Protein AF-0000000085040230 (afdb_homodimer)

Nearest PDB structures (foldseek):
  3ufc-assembly1_X  TM=8.334E-01  e=5.332E-17  Pyrococcus furiosus DSM 3638
  3qjp-assembly1_A  TM=8.209E-01  e=1.044E-16  Pyrococcus horikoshii
  3i4h-assembly1_X  TM=8.273E-01  e=5.637E-14  Pyrococcus furiosus
  3pkm-assembly2_X  TM=7.788E-01  e=2.340E-12  Pyrococcus furiosus
  3pkm-assembly1_A  TM=8.166E-01  e=2.384E-11  Pyrococcus furiosus

Radius of gyration: 30.87 Å; Cα contacts (8 Å, |Δi|>4): 1139; chains: 2; bounding box: 107×124×73 Å

InterPro domains:
  IPR010156 CRISPR-associated endoribonuclease Cas6 [PTHR36984] (1-250)
  IPR010156 CRISPR-associated endoribonuclease Cas6 [TIGR01877] (43-247)
  IPR045747 CRISPR-associated protein Cas6, N-terminal domain superfamily [G3DSA:3.30.70.1890] (1-111)
  IPR049435 CRISPR associated protein Cas6, C-terminal domain [PF01881] (115-249)

Structure (mmCIF, N/CA/C/O backbone):
data_AF-0000000085040230-model_v1
#
loop_
_entity.id
_entity.type
_entity.pdbx_description
1 polymer 'CRISPR associated protein Cas6 C-terminal domain-containing protein'
#
loop_
_atom_site.group_PDB
_atom_site.id
_atom_site.type_symbol
_atom_site.label_atom_id
_atom_site.label_alt_id
_atom_site.label_comp_id
_atom_site.label_asym_id
_atom_site.label_entity_id
_atom_site.label_seq_id
_atom_site.pdbx_PDB_ins_code
_atom_site.Cartn_x
_atom_site.Cartn_y
_atom_site.Cartn_z
_atom_site.occupancy
_atom_site.B_iso_or_equiv
_atom_site.auth_seq_id
_atom_site.auth_comp_id
_atom_site.auth_asym_id
_atom_site.auth_atom_id
_atom_site.pdbx_PDB_model_num
ATOM 1 N N . MET A 1 1 ? -3.682 -26.188 2.061 1 90.62 1 MET A N 1
ATOM 2 C CA . MET A 1 1 ? -5.07 -26.344 1.63 1 90.62 1 MET A CA 1
ATOM 3 C C . MET A 1 1 ? -5.43 -25.297 0.581 1 90.62 1 MET A C 1
ATOM 5 O O . MET A 1 1 ? -4.984 -24.156 0.663 1 90.62 1 MET A O 1
ATOM 9 N N . ARG A 1 2 ? -6.207 -25.781 -0.42 1 94.69 2 ARG A N 1
ATOM 10 C CA . ARG A 1 2 ? -6.672 -24.906 -1.496 1 94.69 2 ARG A CA 1
ATOM 11 C C . ARG A 1 2 ? -8.195 -24.797 -1.493 1 94.69 2 ARG A C 1
ATOM 13 O O . ARG A 1 2 ? -8.891 -25.812 -1.498 1 94.69 2 ARG A O 1
ATOM 20 N N . ILE A 1 3 ? -8.641 -23.562 -1.472 1 96.25 3 ILE A N 1
ATOM 21 C CA . ILE A 1 3 ? -10.07 -23.297 -1.376 1 96.25 3 ILE A CA 1
ATOM 22 C C . ILE A 1 3 ? -10.523 -22.438 -2.549 1 96.25 3 ILE A C 1
ATOM 24 O O . ILE A 1 3 ? -9.875 -21.438 -2.875 1 96.25 3 ILE A O 1
ATOM 28 N N . ARG A 1 4 ? -11.57 -22.859 -3.17 1 96.31 4 ARG A N 1
ATOM 29 C CA . ARG A 1 4 ? -12.25 -22.047 -4.176 1 96.31 4 ARG A CA 1
ATOM 30 C C . ARG A 1 4 ? -13.336 -21.188 -3.541 1 96.31 4 ARG A C 1
ATOM 32 O O . ARG A 1 4 ? -14.273 -21.719 -2.934 1 96.31 4 ARG A O 1
ATOM 39 N N . LEU A 1 5 ? -13.156 -19.938 -3.688 1 97.06 5 LEU A N 1
ATOM 40 C CA . LEU A 1 5 ? -14.172 -18.984 -3.258 1 97.06 5 LEU A CA 1
ATOM 41 C C . LEU A 1 5 ? -15.07 -18.594 -4.422 1 97.06 5 LEU A C 1
ATOM 43 O O . LEU A 1 5 ? -14.609 -18 -5.398 1 97.06 5 LEU A O 1
ATOM 47 N N . ILE A 1 6 ? -16.281 -18.875 -4.285 1 96.38 6 ILE A N 1
ATOM 48 C CA . ILE A 1 6 ? -17.234 -18.594 -5.352 1 96.38 6 ILE A CA 1
ATOM 49 C C . ILE A 1 6 ? -18.047 -17.359 -4.984 1 96.38 6 ILE A C 1
ATOM 51 O O . ILE A 1 6 ? -18.641 -17.297 -3.898 1 96.38 6 ILE A O 1
ATOM 55 N N . PHE A 1 7 ? -18.094 -16.375 -5.875 1 97.88 7 PHE A N 1
ATOM 56 C CA . PHE A 1 7 ? -18.844 -15.141 -5.695 1 97.88 7 PHE A CA 1
ATOM 57 C C . PHE A 1 7 ? -19.922 -15 -6.766 1 97.88 7 PHE A C 1
ATOM 59 O O . PHE A 1 7 ? -19.719 -15.406 -7.914 1 97.88 7 PHE A O 1
ATOM 66 N N . SER A 1 8 ? -21 -14.445 -6.395 1 98.06 8 SER A N 1
ATOM 67 C CA . SER A 1 8 ? -21.969 -14 -7.391 1 98.06 8 SER A CA 1
ATOM 68 C C . SER A 1 8 ? -21.641 -12.594 -7.887 1 98.06 8 SER A C 1
ATOM 70 O O . SER A 1 8 ? -21.266 -11.727 -7.098 1 98.06 8 SER A O 1
ATOM 72 N N . LEU A 1 9 ? -21.688 -12.398 -9.156 1 98 9 LEU A N 1
ATOM 73 C CA . LEU A 1 9 ? -21.484 -11.094 -9.766 1 98 9 LEU A CA 1
ATOM 74 C C . LEU A 1 9 ? -22.812 -10.336 -9.891 1 98 9 LEU A C 1
ATOM 76 O O . LEU A 1 9 ? -23.734 -10.797 -10.57 1 98 9 LEU A O 1
ATOM 80 N N . LYS A 1 10 ? -22.891 -9.148 -9.352 1 97.62 10 LYS A N 1
ATOM 81 C CA . LYS A 1 10 ? -24.141 -8.414 -9.273 1 97.62 10 LYS A CA 1
ATOM 82 C C . LYS A 1 10 ? -24.266 -7.414 -10.422 1 97.62 10 LYS A C 1
ATOM 84 O O . LYS A 1 10 ? -25.359 -6.93 -10.719 1 97.62 10 LYS A O 1
ATOM 89 N N . ASN A 1 11 ? -23.203 -7.086 -11.055 1 97.19 11 ASN A N 1
ATOM 90 C CA . ASN A 1 11 ? -23.219 -6.148 -12.172 1 97.19 11 ASN A CA 1
ATOM 91 C C . ASN A 1 11 ? -22.5 -6.723 -13.391 1 97.19 11 ASN A C 1
ATOM 93 O O . ASN A 1 11 ? -21.484 -6.184 -13.836 1 97.19 11 ASN A O 1
ATOM 97 N N . LYS A 1 12 ? -23.234 -7.637 -13.984 1 96.19 12 LYS A N 1
ATOM 98 C CA . LYS A 1 12 ? -22.703 -8.328 -15.164 1 96.19 12 LYS A CA 1
ATOM 99 C C . LYS A 1 12 ? -22.266 -7.336 -16.234 1 96.19 12 LYS A C 1
ATOM 101 O O . LYS A 1 12 ? -22.969 -6.352 -16.5 1 96.19 12 LYS A O 1
ATOM 106 N N . GLY A 1 13 ? -21.109 -7.562 -16.75 1 95.56 13 GLY A N 1
ATOM 107 C CA . GLY A 1 13 ? -20.578 -6.676 -17.781 1 95.56 13 GLY A CA 1
ATOM 108 C C . GLY A 1 13 ? -19.516 -5.719 -17.25 1 95.56 13 GLY A C 1
ATOM 109 O O . GLY A 1 13 ? -18.797 -5.09 -18.031 1 95.56 13 GLY A O 1
ATOM 110 N N . ALA A 1 14 ? -19.406 -5.66 -15.922 1 97.31 14 ALA A N 1
ATOM 111 C CA . ALA A 1 14 ? -18.359 -4.844 -15.328 1 97.31 14 ALA A CA 1
ATOM 112 C C . ALA A 1 14 ? -16.984 -5.445 -15.602 1 97.31 14 ALA A C 1
ATOM 114 O O . ALA A 1 14 ? -16.875 -6.57 -16.094 1 97.31 14 ALA A O 1
ATOM 115 N N . TYR A 1 15 ? -15.93 -4.633 -15.367 1 97.19 15 TYR A N 1
ATOM 116 C CA . TYR A 1 15 ? -14.633 -5.113 -15.82 1 97.19 15 TYR A CA 1
ATOM 117 C C . TYR A 1 15 ? -13.57 -4.895 -14.75 1 97.19 15 TYR A C 1
ATOM 119 O O . TYR A 1 15 ? -13.766 -4.102 -13.82 1 97.19 15 TYR A O 1
ATOM 127 N N . LEU A 1 16 ? -12.523 -5.602 -14.789 1 97.19 16 LEU A N 1
ATOM 128 C CA . LEU A 1 16 ? -11.258 -5.398 -14.102 1 97.19 16 LEU A CA 1
ATOM 129 C C . LEU A 1 16 ? -10.133 -5.141 -15.094 1 97.19 16 LEU A C 1
ATOM 131 O O . LEU A 1 16 ? -10.18 -5.617 -16.234 1 97.19 16 LEU A O 1
ATOM 135 N N . PRO A 1 17 ? -9.141 -4.328 -14.633 1 95.75 17 PRO A N 1
ATOM 136 C CA . PRO A 1 17 ? -7.953 -4.242 -15.484 1 95.75 17 PRO A CA 1
ATOM 137 C C . PRO A 1 17 ? -7.324 -5.605 -15.758 1 95.75 17 PRO A C 1
ATOM 139 O O . PRO A 1 17 ? -7.512 -6.543 -14.977 1 95.75 17 PRO A O 1
ATOM 142 N N . PHE A 1 18 ? -6.621 -5.723 -16.891 1 92.75 18 PHE A N 1
ATOM 143 C CA . PHE A 1 18 ? -5.961 -6.973 -17.234 1 92.75 18 PHE A CA 1
ATOM 144 C C . PHE A 1 18 ? -5.082 -7.461 -16.094 1 92.75 18 PHE A C 1
ATOM 146 O O . PHE A 1 18 ? -5.113 -8.641 -15.734 1 92.75 18 PHE A O 1
ATOM 153 N N . HIS A 1 19 ? -4.344 -6.508 -15.57 1 93.44 19 HIS A N 1
ATOM 154 C CA . HIS A 1 19 ? -3.422 -6.805 -14.484 1 93.44 19 HIS A CA 1
ATOM 155 C C . HIS A 1 19 ? -4.02 -6.418 -13.133 1 93.44 19 HIS A C 1
ATOM 157 O O . HIS A 1 19 ? -3.541 -5.484 -12.484 1 93.44 19 HIS A O 1
ATOM 163 N N . HIS A 1 20 ? -4.965 -7.281 -12.695 1 96.25 20 HIS A N 1
ATOM 164 C CA . HIS A 1 20 ? -5.781 -6.871 -11.555 1 96.25 20 HIS A CA 1
ATOM 165 C C . HIS A 1 20 ? -5.293 -7.52 -10.266 1 96.25 20 HIS A C 1
ATOM 167 O O . HIS A 1 20 ? -6.012 -7.531 -9.266 1 96.25 20 HIS A O 1
ATOM 173 N N . GLN A 1 21 ? -4.105 -8.117 -10.242 1 97 21 GLN A N 1
ATOM 174 C CA . GLN A 1 21 ? -3.584 -8.805 -9.07 1 97 21 GLN A CA 1
ATOM 175 C C . GLN A 1 21 ? -3.572 -7.891 -7.852 1 97 21 GLN A C 1
ATOM 177 O O . GLN A 1 21 ? -3.902 -8.32 -6.746 1 97 21 GLN A O 1
ATOM 182 N N . TYR A 1 22 ? -3.213 -6.652 -8.062 1 97.62 22 TYR A N 1
ATOM 183 C CA . TYR A 1 22 ? -3.104 -5.738 -6.934 1 97.62 22 TYR A CA 1
ATOM 184 C C . TYR A 1 22 ? -4.473 -5.469 -6.316 1 97.62 22 TYR A C 1
ATOM 186 O O . TYR A 1 22 ? -4.582 -5.254 -5.105 1 97.62 22 TYR A O 1
ATOM 194 N N . ILE A 1 23 ? -5.516 -5.48 -7.117 1 97.62 23 ILE A N 1
ATOM 195 C CA . ILE A 1 23 ? -6.871 -5.27 -6.621 1 97.62 23 ILE A CA 1
ATOM 196 C C . ILE A 1 23 ? -7.27 -6.422 -5.699 1 97.62 23 ILE A C 1
ATOM 198 O O . ILE A 1 23 ? -7.809 -6.199 -4.613 1 97.62 23 ILE A O 1
ATOM 202 N N . LEU A 1 24 ? -6.922 -7.629 -6.113 1 98.25 24 LEU A N 1
ATOM 203 C CA . LEU A 1 24 ? -7.211 -8.812 -5.312 1 98.25 24 LEU A CA 1
ATOM 204 C C . LEU A 1 24 ? -6.391 -8.812 -4.027 1 98.25 24 LEU A C 1
ATOM 206 O O . LEU A 1 24 ? -6.906 -9.148 -2.957 1 98.25 24 LEU A O 1
ATOM 210 N N . ALA A 1 25 ? -5.172 -8.445 -4.145 1 98.31 25 ALA A N 1
ATOM 211 C CA . ALA A 1 25 ? -4.285 -8.398 -2.986 1 98.31 25 ALA A CA 1
ATOM 212 C C . ALA A 1 25 ? -4.801 -7.406 -1.944 1 98.31 25 ALA A C 1
ATOM 214 O O . ALA A 1 25 ? -4.801 -7.699 -0.746 1 98.31 25 ALA A O 1
ATOM 215 N N . GLN A 1 26 ? -5.234 -6.27 -2.398 1 97.56 26 GLN A N 1
ATOM 216 C CA . GLN A 1 26 ? -5.758 -5.25 -1.491 1 97.56 26 GLN A CA 1
ATOM 217 C C . GLN A 1 26 ? -7.059 -5.715 -0.836 1 97.56 26 GLN A C 1
ATOM 219 O O . GLN A 1 26 ? -7.293 -5.453 0.345 1 97.56 26 GLN A O 1
ATOM 224 N N . PHE A 1 27 ? -7.855 -6.391 -1.586 1 97.75 27 PHE A N 1
ATOM 225 C CA . PHE A 1 27 ? -9.117 -6.918 -1.075 1 97.75 27 PHE A CA 1
ATOM 226 C C . PHE A 1 27 ? -8.867 -7.918 0.049 1 97.75 27 PHE A C 1
ATOM 228 O O . PHE A 1 27 ? -9.398 -7.77 1.149 1 97.75 27 PHE A O 1
ATOM 235 N N . LEU A 1 28 ? -8.016 -8.883 -0.205 1 97.94 28 LEU A N 1
ATOM 236 C CA . LEU A 1 28 ? -7.742 -9.922 0.779 1 97.94 28 LEU A CA 1
ATOM 237 C C . LEU A 1 28 ? -7.027 -9.352 1.996 1 97.94 28 LEU A C 1
ATOM 239 O O . LEU A 1 28 ? -7.371 -9.672 3.135 1 97.94 28 LEU A O 1
ATOM 243 N N . LYS A 1 29 ? -6.07 -8.508 1.74 1 97.94 29 LYS A N 1
ATOM 244 C CA . LYS A 1 29 ? -5.363 -7.871 2.846 1 97.94 29 LYS A CA 1
ATOM 245 C C . LYS A 1 29 ? -6.305 -7.008 3.68 1 97.94 29 LYS A C 1
ATOM 247 O O . LYS A 1 29 ? -6.215 -6.996 4.91 1 97.94 29 LYS A O 1
ATOM 252 N N . GLY A 1 30 ? -7.184 -6.246 2.984 1 97 30 GLY A N 1
ATOM 253 C CA . GLY A 1 30 ? -8.18 -5.453 3.686 1 97 30 GLY A CA 1
ATOM 254 C C . GLY A 1 30 ? -9.031 -6.27 4.641 1 97 30 GLY A C 1
ATOM 255 O O . GLY A 1 30 ? -9.289 -5.848 5.77 1 97 30 GLY A O 1
ATOM 256 N N . LEU A 1 31 ? -9.398 -7.426 4.207 1 96.62 31 LEU A N 1
ATOM 257 C CA . LEU A 1 31 ? -10.219 -8.305 5.027 1 96.62 31 LEU A CA 1
ATOM 258 C C . LEU A 1 31 ? -9.422 -8.859 6.203 1 96.62 31 LEU A C 1
ATOM 260 O O . LEU A 1 31 ? -9.938 -8.961 7.316 1 96.62 31 LEU A O 1
ATOM 264 N N . ILE A 1 32 ? -8.18 -9.203 5.941 1 97.38 32 ILE A N 1
ATOM 265 C CA . ILE A 1 32 ? -7.309 -9.734 6.984 1 97.38 32 ILE A CA 1
ATOM 266 C C . ILE A 1 32 ? -7.148 -8.703 8.094 1 97.38 32 ILE A C 1
ATOM 268 O O . ILE A 1 32 ? -7.242 -9.039 9.281 1 97.38 32 ILE A O 1
ATOM 272 N N . VAL A 1 33 ? -6.961 -7.488 7.688 1 96 33 VAL A N 1
ATOM 273 C CA . VAL A 1 33 ? -6.742 -6.418 8.656 1 96 33 VAL A CA 1
ATOM 274 C C . VAL A 1 33 ? -8.047 -6.098 9.375 1 96 33 VAL A C 1
ATOM 276 O O . VAL A 1 33 ? -8.07 -5.891 10.586 1 96 33 VAL A O 1
ATOM 279 N N . LYS A 1 34 ? -9.117 -6.09 8.664 1 94.5 34 LYS A N 1
ATOM 280 C CA . LYS A 1 34 ? -10.43 -5.789 9.219 1 94.5 34 LYS A CA 1
ATOM 281 C C . LYS A 1 34 ? -10.797 -6.77 10.328 1 94.5 34 LYS A C 1
ATOM 283 O O . LYS A 1 34 ? -11.414 -6.387 11.328 1 94.5 34 LYS A O 1
ATOM 288 N N . GLY A 1 35 ? -10.453 -7.977 10.141 1 94.69 35 GLY A N 1
ATOM 289 C CA . GLY A 1 35 ? -10.773 -9.008 11.117 1 94.69 35 GLY A CA 1
ATOM 290 C C . GLY A 1 35 ? -10.102 -8.781 12.453 1 94.69 35 GLY A C 1
ATOM 291 O O . GLY A 1 35 ? -10.555 -9.289 13.477 1 94.69 35 GLY A O 1
ATOM 292 N N . GLY A 1 36 ? -8.852 -8.195 12.484 1 94.75 36 GLY A N 1
ATOM 293 C CA . GLY A 1 36 ? -8.266 -7.707 13.719 1 94.75 36 GLY A CA 1
ATOM 294 C C . GLY A 1 36 ? -7.289 -8.68 14.344 1 94.75 36 GLY A C 1
ATOM 295 O O . GLY A 1 36 ? -6.66 -8.375 15.359 1 94.75 36 GLY A O 1
ATOM 296 N N . GLN A 1 37 ? -7.191 -9.875 13.812 1 96.5 37 GLN A N 1
ATOM 297 C CA . GLN A 1 37 ? -6.203 -10.805 14.352 1 96.5 37 GLN A CA 1
ATOM 298 C C . GLN A 1 37 ? -4.793 -10.43 13.898 1 96.5 37 GLN A C 1
ATOM 300 O O . GLN A 1 37 ? -4.34 -10.883 12.844 1 96.5 37 GLN A O 1
ATOM 305 N N . GLU A 1 38 ? -4.039 -9.828 14.695 1 95.31 38 GLU A N 1
ATOM 306 C CA . GLU A 1 38 ? -2.766 -9.203 14.352 1 95.31 38 GLU A CA 1
ATOM 307 C C . GLU A 1 38 ? -1.738 -10.25 13.914 1 95.31 38 GLU A C 1
ATOM 309 O O . GLU A 1 38 ? -0.833 -9.945 13.133 1 95.31 38 GLU A O 1
ATOM 314 N N . GLU A 1 39 ? -1.887 -11.438 14.43 1 95.56 39 GLU A N 1
ATOM 315 C CA . GLU A 1 39 ? -0.939 -12.492 14.086 1 95.56 39 GLU A CA 1
ATOM 316 C C . GLU A 1 39 ? -0.946 -12.773 12.586 1 95.56 39 GLU A C 1
ATOM 318 O O . GLU A 1 39 ? 0.036 -13.281 12.039 1 95.56 39 GLU A O 1
ATOM 323 N N . PHE A 1 40 ? -2.037 -12.383 11.891 1 96.62 40 PHE A N 1
ATOM 324 C CA . PHE A 1 40 ? -2.166 -12.695 10.469 1 96.62 40 PHE A CA 1
ATOM 325 C C . PHE A 1 40 ? -1.871 -11.469 9.617 1 96.62 40 PHE A C 1
ATOM 327 O O . PHE A 1 40 ? -1.832 -11.562 8.391 1 96.62 40 PHE A O 1
ATOM 334 N N . PHE A 1 41 ? -1.604 -10.328 10.211 1 95 41 PHE A N 1
ATOM 335 C CA . PHE A 1 41 ? -1.401 -9.086 9.469 1 95 41 PHE A CA 1
ATOM 336 C C . PHE A 1 41 ? -0.211 -9.211 8.523 1 95 41 PHE A C 1
ATOM 338 O O . PHE A 1 41 ? -0.241 -8.695 7.402 1 95 41 PHE A O 1
ATOM 345 N N . ASN A 1 42 ? 0.785 -9.953 9.023 1 94.44 42 ASN A N 1
ATOM 346 C CA . ASN A 1 42 ? 2 -10.07 8.227 1 94.44 42 ASN A CA 1
ATOM 347 C C . ASN A 1 42 ? 2.25 -11.516 7.797 1 94.44 42 ASN A C 1
ATOM 349 O O . ASN A 1 42 ? 3.381 -11.883 7.477 1 94.44 42 ASN A O 1
ATOM 353 N N . TYR A 1 43 ? 1.165 -12.312 7.832 1 96.5 43 TYR A N 1
ATOM 354 C CA . TYR A 1 43 ? 1.273 -13.688 7.348 1 96.5 43 TYR A CA 1
ATOM 355 C C . TYR A 1 43 ? 1.476 -13.719 5.84 1 96.5 43 TYR A C 1
ATOM 357 O O . TYR A 1 43 ? 0.674 -13.156 5.086 1 96.5 43 TYR A O 1
ATOM 365 N N . ASN A 1 44 ? 2.545 -14.359 5.41 1 96.06 44 ASN A N 1
ATOM 366 C CA . ASN A 1 44 ? 2.855 -14.258 3.986 1 96.06 44 ASN A CA 1
ATOM 367 C C . ASN A 1 44 ? 2.973 -15.633 3.338 1 96.06 44 ASN A C 1
ATOM 369 O O . ASN A 1 44 ? 3.5 -15.766 2.232 1 96.06 44 ASN A O 1
ATOM 373 N N . TYR A 1 45 ? 2.52 -16.719 4.004 1 98 45 TYR A N 1
ATOM 374 C CA . TYR A 1 45 ? 2.566 -18.062 3.436 1 98 45 TYR A CA 1
ATOM 375 C C . TYR A 1 45 ? 1.197 -18.484 2.91 1 98 45 TYR A C 1
ATOM 377 O O . TYR A 1 45 ? 0.669 -19.531 3.295 1 98 45 TYR A O 1
ATOM 385 N N . PHE A 1 46 ? 0.683 -17.719 2.037 1 98.38 46 PHE A N 1
ATOM 386 C CA . PHE A 1 46 ? -0.541 -18.016 1.304 1 98.38 46 PHE A CA 1
ATOM 387 C C . PHE A 1 46 ? -0.471 -17.453 -0.115 1 98.38 46 PHE A C 1
ATOM 389 O O . PHE A 1 46 ? 0.453 -16.719 -0.451 1 98.38 46 PHE A O 1
ATOM 396 N N . ASN A 1 47 ? -1.322 -17.875 -0.922 1 98.56 47 ASN A N 1
ATOM 397 C CA . ASN A 1 47 ? -1.36 -17.484 -2.33 1 98.56 47 ASN A CA 1
ATOM 398 C C . ASN A 1 47 ? -2.785 -17.5 -2.875 1 98.56 47 ASN A C 1
ATOM 400 O O . ASN A 1 47 ? -3.682 -18.094 -2.271 1 98.56 47 ASN A O 1
ATOM 404 N N . PHE A 1 48 ? -2.969 -16.766 -3.973 1 98.62 48 PHE A N 1
ATOM 405 C CA . PHE A 1 48 ? -4.289 -16.766 -4.594 1 98.62 48 PHE A CA 1
ATOM 406 C C . PHE A 1 48 ? -4.18 -16.547 -6.098 1 98.62 48 PHE A C 1
ATOM 408 O O . PHE A 1 48 ? -3.176 -16.016 -6.582 1 98.62 48 PHE A O 1
ATOM 415 N N . SER A 1 49 ? -5.164 -16.938 -6.816 1 97.81 49 SER A N 1
ATOM 416 C CA . SER A 1 49 ? -5.211 -16.844 -8.273 1 97.81 49 SER A CA 1
ATOM 417 C C . SER A 1 49 ? -5.793 -15.516 -8.734 1 97.81 49 SER A C 1
ATOM 419 O O . SER A 1 49 ? -6.207 -14.695 -7.91 1 97.81 49 SER A O 1
ATOM 421 N N . GLY A 1 50 ? -5.703 -15.352 -10.047 1 96.94 50 GLY A N 1
ATOM 422 C CA . GLY A 1 50 ? -6.574 -14.328 -10.609 1 96.94 50 GLY A CA 1
ATOM 423 C C . GLY A 1 50 ? -8.047 -14.68 -10.5 1 96.94 50 GLY A C 1
ATOM 424 O O . GLY A 1 50 ? -8.398 -15.797 -10.133 1 96.94 50 GLY A O 1
ATOM 425 N N . LEU A 1 51 ? -8.852 -13.648 -10.773 1 97.62 51 LEU A N 1
ATOM 426 C CA . LEU A 1 51 ? -10.289 -13.883 -10.742 1 97.62 51 LEU A CA 1
ATOM 427 C C . LEU A 1 51 ? -10.75 -14.617 -11.992 1 97.62 51 LEU A C 1
ATOM 429 O O . LEU A 1 51 ? -10.531 -14.141 -13.109 1 97.62 51 LEU A O 1
ATOM 433 N N . LYS A 1 52 ? -11.375 -15.75 -11.727 1 96.06 52 LYS A N 1
ATOM 434 C CA . LYS A 1 52 ? -11.797 -16.578 -12.844 1 96.06 52 LYS A CA 1
ATOM 435 C C . LYS A 1 52 ? -13.281 -16.391 -13.141 1 96.06 52 LYS A C 1
ATOM 437 O O . LYS A 1 52 ? -14.086 -16.25 -12.227 1 96.06 52 LYS A O 1
ATOM 442 N N . GLY A 1 53 ? -13.648 -16.328 -14.375 1 95.44 53 GLY A N 1
ATOM 443 C CA . GLY A 1 53 ? -14.992 -16.219 -14.914 1 95.44 53 GLY A CA 1
ATOM 444 C C . GLY A 1 53 ? -15.016 -16.094 -16.422 1 95.44 53 GLY A C 1
ATOM 445 O O . GLY A 1 53 ? -13.961 -16.141 -17.078 1 95.44 53 GLY A O 1
ATOM 446 N N . GLN A 1 54 ? -16.172 -16.156 -16.938 1 96.25 54 GLN A N 1
ATOM 447 C CA . GLN A 1 54 ? -16.281 -15.883 -18.359 1 96.25 54 GLN A CA 1
ATOM 448 C C . GLN A 1 54 ? -16.016 -14.414 -18.672 1 96.25 54 GLN A C 1
ATOM 450 O O . GLN A 1 54 ? -16.75 -13.539 -18.188 1 96.25 54 GLN A O 1
ATOM 455 N N . THR A 1 55 ? -14.969 -14.156 -19.406 1 96.5 55 THR A N 1
ATOM 456 C CA . THR A 1 55 ? -14.57 -12.766 -19.609 1 96.5 55 THR A CA 1
ATOM 457 C C . THR A 1 55 ? -14.477 -12.438 -21.094 1 96.5 55 THR A C 1
ATOM 459 O O . THR A 1 55 ? -14.352 -13.344 -21.938 1 96.5 55 THR A O 1
ATOM 462 N N . LYS A 1 56 ? -14.68 -11.258 -21.484 1 96.69 56 LYS A N 1
ATOM 463 C CA . LYS A 1 56 ? -14.406 -10.688 -22.797 1 96.69 56 LYS A CA 1
ATOM 464 C C . LYS A 1 56 ? -13.406 -9.539 -22.703 1 96.69 56 LYS A C 1
ATOM 466 O O . LYS A 1 56 ? -13.477 -8.719 -21.781 1 96.69 56 LYS A O 1
ATOM 471 N N . VAL A 1 57 ? -12.492 -9.5 -23.672 1 93.44 57 VAL A N 1
ATOM 472 C CA . VAL A 1 57 ? -11.422 -8.508 -23.656 1 93.44 57 VAL A CA 1
ATOM 473 C C . VAL A 1 57 ? -11.922 -7.195 -24.266 1 93.44 57 VAL A C 1
ATOM 475 O O . VAL A 1 57 ? -12.664 -7.207 -25.25 1 93.44 57 VAL A O 1
ATOM 478 N N . SER A 1 58 ? -11.562 -6.105 -23.672 1 94.12 58 SER A N 1
ATOM 479 C CA . SER A 1 58 ? -11.773 -4.766 -24.203 1 94.12 58 SER A CA 1
ATOM 480 C C . SER A 1 58 ? -10.562 -3.875 -23.953 1 94.12 58 SER A C 1
ATOM 482 O O . SER A 1 58 ? -9.562 -4.324 -23.375 1 94.12 58 SER A O 1
ATOM 484 N N . ARG A 1 59 ? -10.586 -2.605 -24.328 1 92.88 59 ARG A N 1
ATOM 485 C CA . ARG A 1 59 ? -9.516 -1.647 -24.094 1 92.88 59 ARG A CA 1
ATOM 486 C C . ARG A 1 59 ? -9.352 -1.368 -22.609 1 92.88 59 ARG A C 1
ATOM 488 O O . ARG A 1 59 ? -8.242 -1.104 -22.125 1 92.88 59 ARG A O 1
ATOM 495 N N . SER A 1 60 ? -10.414 -1.544 -21.922 1 91.62 60 SER A N 1
ATOM 496 C CA . SER A 1 60 ? -10.406 -1.207 -20.5 1 91.62 60 SER A CA 1
ATOM 497 C C . SER A 1 60 ? -9.906 -2.375 -19.656 1 91.62 60 SER A C 1
ATOM 499 O O . SER A 1 60 ? -9.492 -2.188 -18.516 1 91.62 60 SER A O 1
ATOM 501 N N . GLY A 1 61 ? -10.109 -3.516 -20.188 1 95.44 61 GLY A N 1
ATOM 502 C CA . GLY A 1 61 ? -9.688 -4.688 -19.438 1 95.44 61 GLY A CA 1
ATOM 503 C C . GLY A 1 61 ? -10.57 -5.895 -19.672 1 95.44 61 GLY A C 1
ATOM 504 O O . GLY A 1 61 ? -11.031 -6.125 -20.781 1 95.44 61 GLY A O 1
ATOM 505 N N . LEU A 1 62 ? -10.75 -6.746 -18.688 1 96.44 62 LEU A N 1
ATOM 506 C CA . LEU A 1 62 ? -11.539 -7.973 -18.766 1 96.44 62 LEU A CA 1
ATOM 507 C C . LEU A 1 62 ? -12.961 -7.738 -18.266 1 96.44 62 LEU A C 1
ATOM 509 O O . LEU A 1 62 ? -13.172 -7.477 -17.078 1 96.44 62 LEU A O 1
ATOM 513 N N . HIS A 1 63 ? -13.898 -7.859 -19.156 1 97.88 63 HIS A N 1
ATOM 514 C CA . HIS A 1 63 ? -15.305 -7.777 -18.781 1 97.88 63 HIS A CA 1
ATOM 515 C C . HIS A 1 63 ? -15.844 -9.141 -18.375 1 97.88 63 HIS A C 1
ATOM 517 O O . HIS A 1 63 ? -15.672 -10.125 -19.094 1 97.88 63 HIS A O 1
ATOM 523 N N . TYR A 1 64 ? -16.516 -9.172 -17.281 1 97.75 64 TYR A N 1
ATOM 524 C CA . TYR A 1 64 ? -17.031 -10.438 -16.75 1 97.75 64 TYR A CA 1
ATOM 525 C C . TYR A 1 64 ? -18.516 -10.586 -17.062 1 97.75 64 TYR A C 1
ATOM 527 O O . TYR A 1 64 ? -19.312 -9.711 -16.734 1 97.75 64 TYR A O 1
ATOM 535 N N . TYR A 1 65 ? -18.875 -11.781 -17.594 1 96.44 65 TYR A N 1
ATOM 536 C CA . TYR A 1 65 ? -20.266 -11.984 -18 1 96.44 65 TYR A CA 1
ATOM 537 C C . TYR A 1 65 ? -20.859 -13.203 -17.297 1 96.44 65 TYR A C 1
ATOM 539 O O . TYR A 1 65 ? -22.062 -13.461 -17.406 1 96.44 65 TYR A O 1
ATOM 547 N N . SER A 1 66 ? -20.062 -13.953 -16.594 1 95.06 66 SER A N 1
ATOM 548 C CA . SER A 1 66 ? -20.578 -15.086 -15.828 1 95.06 66 SER A CA 1
ATOM 549 C C . SER A 1 66 ? -21.281 -14.633 -14.555 1 95.06 66 SER A C 1
ATOM 551 O O . SER A 1 66 ? -20.891 -13.633 -13.945 1 95.06 66 SER A O 1
ATOM 553 N N . SER A 1 67 ? -22.297 -15.344 -14.164 1 96.5 67 SER A N 1
ATOM 554 C CA . SER A 1 67 ? -23 -15.031 -12.93 1 96.5 67 SER A CA 1
ATOM 555 C C . SER A 1 67 ? -22.141 -15.297 -11.711 1 96.5 67 SER A C 1
ATOM 557 O O . SER A 1 67 ? -22.297 -14.648 -10.672 1 96.5 67 SER A O 1
ATOM 559 N N . LEU A 1 68 ? -21.297 -16.266 -11.891 1 97.06 68 LEU A N 1
ATOM 560 C CA . LEU A 1 68 ? -20.391 -16.625 -10.805 1 97.06 68 LEU A CA 1
ATOM 561 C C . LEU A 1 68 ? -18.938 -16.422 -11.211 1 97.06 68 LEU A C 1
ATOM 563 O O . LEU A 1 68 ? -18.578 -16.656 -12.367 1 97.06 68 LEU A O 1
ATOM 567 N N . VAL A 1 69 ? -18.188 -15.914 -10.305 1 97.69 69 VAL A N 1
ATOM 568 C CA . VAL A 1 69 ? -16.75 -15.797 -10.484 1 97.69 69 VAL A CA 1
ATOM 569 C C . VAL A 1 69 ? -16.016 -16.516 -9.352 1 97.69 69 VAL A C 1
ATOM 571 O O . VAL A 1 69 ? -16.562 -16.672 -8.258 1 97.69 69 VAL A O 1
ATOM 574 N N . THR A 1 70 ? -14.805 -16.984 -9.641 1 97.25 70 THR A N 1
ATOM 575 C CA . THR A 1 70 ? -14.109 -17.828 -8.688 1 97.25 70 THR A CA 1
ATOM 576 C C . THR A 1 70 ? -12.719 -17.281 -8.391 1 97.25 70 THR A C 1
ATOM 578 O O . THR A 1 70 ? -12 -16.859 -9.297 1 97.25 70 THR A O 1
ATOM 581 N N . LEU A 1 71 ? -12.391 -17.25 -7.148 1 97.88 71 LEU A N 1
ATOM 582 C CA . LEU A 1 71 ? -11.047 -16.953 -6.66 1 97.88 71 LEU A CA 1
ATOM 583 C C . LEU A 1 71 ? -10.477 -18.141 -5.887 1 97.88 71 LEU A C 1
ATOM 585 O O . LEU A 1 71 ? -11.109 -18.641 -4.957 1 97.88 71 LEU A O 1
ATOM 589 N N . VAL A 1 72 ? -9.352 -18.641 -6.289 1 97.44 72 VAL A N 1
ATOM 590 C CA . VAL A 1 72 ? -8.719 -19.75 -5.582 1 97.44 72 VAL A CA 1
ATOM 591 C C . VAL A 1 72 ? -7.715 -19.203 -4.57 1 97.44 72 VAL A C 1
ATOM 593 O O . VAL A 1 72 ? -6.855 -18.391 -4.91 1 97.44 72 VAL A O 1
ATOM 596 N N . VAL A 1 73 ? -7.84 -19.625 -3.336 1 98.06 73 VAL A N 1
ATOM 597 C CA . VAL A 1 73 ? -6.918 -19.234 -2.27 1 98.06 73 VAL A CA 1
ATOM 598 C C . VAL A 1 73 ? -6.25 -20.484 -1.697 1 98.06 73 VAL A C 1
ATOM 600 O O . VAL A 1 73 ? -6.898 -21.516 -1.525 1 98.06 73 VAL A O 1
ATOM 603 N N . SER A 1 74 ? -4.965 -20.344 -1.45 1 97.88 74 SER A N 1
ATOM 604 C CA . SER A 1 74 ? -4.199 -21.484 -0.951 1 97.88 74 SER A CA 1
ATOM 605 C C . SER A 1 74 ? -3.309 -21.078 0.218 1 97.88 74 SER A C 1
ATOM 607 O O . SER A 1 74 ? -2.707 -20 0.205 1 97.88 74 SER A O 1
ATOM 609 N N . ALA A 1 75 ? -3.275 -21.875 1.251 1 97.44 75 ALA A N 1
ATOM 610 C CA . ALA A 1 75 ? -2.369 -21.703 2.387 1 97.44 75 ALA A CA 1
ATOM 611 C C . ALA A 1 75 ? -2.182 -23.031 3.131 1 97.44 75 ALA A C 1
ATOM 613 O O . ALA A 1 75 ? -3.107 -23.844 3.213 1 97.44 75 ALA A O 1
ATOM 614 N N . PRO A 1 76 ? -0.998 -23.219 3.641 1 96.06 76 PRO A N 1
ATOM 615 C CA . PRO A 1 76 ? -0.807 -24.406 4.473 1 96.06 76 PRO A CA 1
ATOM 616 C C . PRO A 1 76 ? -1.492 -24.297 5.832 1 96.06 76 PRO A C 1
ATOM 618 O O . PRO A 1 76 ? -1.837 -25.312 6.438 1 96.06 76 PRO A O 1
ATOM 621 N N . ASP A 1 77 ? -1.735 -23.125 6.316 1 95 77 ASP A N 1
ATOM 622 C CA . ASP A 1 77 ? -2.291 -22.859 7.637 1 95 77 ASP A CA 1
ATOM 623 C C . ASP A 1 77 ? -3.816 -22.797 7.59 1 95 77 ASP A C 1
ATOM 625 O O . ASP A 1 77 ? -4.398 -21.797 7.18 1 95 77 ASP A O 1
ATOM 629 N N . GLU A 1 78 ? -4.434 -23.844 8.148 1 94.19 78 GLU A N 1
ATOM 630 C CA . GLU A 1 78 ? -5.891 -23.938 8.117 1 94.19 78 GLU A CA 1
ATOM 631 C C . GLU A 1 78 ? -6.535 -22.812 8.93 1 94.19 78 GLU A C 1
ATOM 633 O O . GLU A 1 78 ? -7.508 -22.203 8.492 1 94.19 78 GLU A O 1
ATOM 638 N N . PRO A 1 79 ? -6.062 -22.516 10.086 1 95.88 79 PRO A N 1
ATOM 639 C CA . PRO A 1 79 ? -6.633 -21.406 10.852 1 95.88 79 PRO A CA 1
ATOM 640 C C . PRO A 1 79 ? -6.633 -20.094 10.07 1 95.88 79 PRO A C 1
ATOM 642 O O . PRO A 1 79 ? -7.586 -19.312 10.172 1 95.88 79 PRO A O 1
ATOM 645 N N . PHE A 1 80 ? -5.598 -19.906 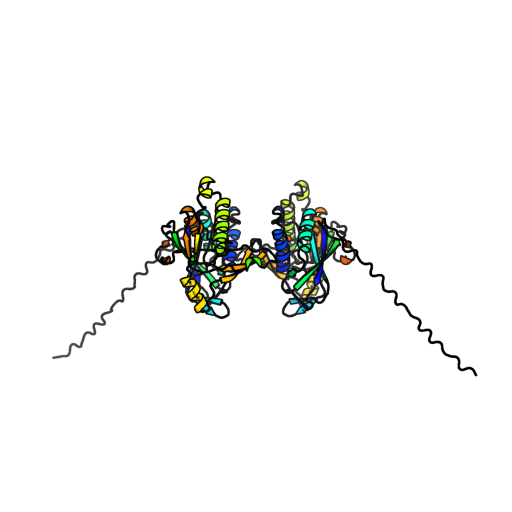9.375 1 97.19 80 PHE A N 1
ATOM 646 C CA . PHE A 1 80 ? -5.539 -18.688 8.578 1 97.19 80 PHE A CA 1
ATOM 647 C C . PHE A 1 80 ? -6.641 -18.688 7.52 1 97.19 80 PHE A C 1
ATOM 649 O O . PHE A 1 80 ? -7.324 -17.672 7.336 1 97.19 80 PHE A O 1
ATOM 656 N N . ILE A 1 81 ? -6.805 -19.75 6.797 1 96.81 81 ILE A N 1
ATOM 657 C CA . ILE A 1 81 ? -7.824 -19.859 5.762 1 96.81 81 ILE A CA 1
ATOM 658 C C . ILE A 1 81 ? -9.203 -19.641 6.375 1 96.81 81 ILE A C 1
ATOM 660 O O . ILE A 1 81 ? -10.016 -18.875 5.84 1 96.81 81 ILE A O 1
ATOM 664 N N . ASP A 1 82 ? -9.43 -20.25 7.457 1 96.75 82 ASP A N 1
ATOM 665 C CA . ASP A 1 82 ? -10.711 -20.109 8.141 1 96.75 82 ASP A CA 1
ATOM 666 C C . ASP A 1 82 ? -10.961 -18.656 8.539 1 96.75 82 ASP A C 1
ATOM 668 O O . ASP A 1 82 ? -12.07 -18.141 8.391 1 96.75 82 ASP A O 1
ATOM 672 N N . TYR A 1 83 ? -9.922 -18.109 9.102 1 97 83 TYR A N 1
ATOM 673 C CA . TYR A 1 83 ? -10 -16.703 9.492 1 97 83 TYR A CA 1
ATOM 674 C C . TYR A 1 83 ? -10.359 -15.828 8.305 1 97 83 TYR A C 1
ATOM 676 O O . TYR A 1 83 ? -11.266 -14.992 8.391 1 97 83 TYR A O 1
ATOM 684 N N . LEU A 1 84 ? -9.68 -16.031 7.211 1 97.25 84 LEU A N 1
ATOM 685 C CA . LEU A 1 84 ? -9.906 -15.25 6 1 97.25 84 LEU A CA 1
ATOM 686 C C . LEU A 1 84 ? -11.32 -15.461 5.473 1 97.25 84 LEU A C 1
ATOM 688 O O . LEU A 1 84 ? -12.016 -14.5 5.141 1 97.25 84 LEU A O 1
ATOM 692 N N . LEU A 1 85 ? -11.758 -16.656 5.398 1 96.38 85 LEU A N 1
ATOM 693 C CA . LEU A 1 85 ? -13.086 -17 4.887 1 96.38 85 LEU A CA 1
ATOM 694 C C . LEU A 1 85 ? -14.172 -16.375 5.758 1 96.38 85 LEU A C 1
ATOM 696 O O . LEU A 1 85 ? -15.188 -15.898 5.242 1 96.38 85 LEU A O 1
ATOM 700 N N . LYS A 1 86 ? -13.969 -16.438 7.02 1 96.38 86 LYS A N 1
ATOM 701 C CA . LYS A 1 86 ? -14.922 -15.805 7.934 1 96.38 86 LYS A CA 1
ATOM 702 C C . LYS A 1 86 ? -15.109 -14.328 7.598 1 96.38 86 LYS A C 1
ATOM 704 O O . LYS A 1 86 ? -16.234 -13.836 7.555 1 96.38 86 LYS A O 1
ATOM 709 N N . GLN A 1 87 ? -14.008 -13.664 7.387 1 96.44 87 GLN A N 1
ATOM 710 C CA . GLN A 1 87 ? -14.078 -12.242 7.059 1 96.44 87 GLN A CA 1
ATOM 711 C C . GLN A 1 87 ? -14.766 -12.023 5.715 1 96.44 87 GLN A C 1
ATOM 713 O O . GLN A 1 87 ? -15.523 -11.062 5.551 1 96.44 87 GLN A O 1
ATOM 718 N N . VAL A 1 88 ? -14.531 -12.875 4.715 1 96.56 88 VAL A N 1
ATOM 719 C CA . VAL A 1 88 ? -15.141 -12.766 3.393 1 96.56 88 VAL A CA 1
ATOM 720 C C . VAL A 1 88 ? -16.656 -12.875 3.514 1 96.56 88 VAL A C 1
ATOM 722 O O . VAL A 1 88 ? -17.391 -12.062 2.951 1 96.56 88 VAL A O 1
ATOM 725 N N . PHE A 1 89 ? -17.109 -13.75 4.27 1 95.69 89 PHE A N 1
ATOM 726 C CA . PHE A 1 89 ? -18.531 -14.055 4.324 1 95.69 89 PHE A CA 1
ATOM 727 C C . PHE A 1 89 ? -19.25 -13.109 5.281 1 95.69 89 PHE A C 1
ATOM 729 O O . PHE A 1 89 ? -20.484 -13.031 5.281 1 95.69 89 PHE A O 1
ATOM 736 N N . LYS A 1 90 ? -18.516 -12.391 6.043 1 94 90 LYS A N 1
ATOM 737 C CA . LYS A 1 90 ? -19.094 -11.32 6.859 1 94 90 LYS A CA 1
ATOM 738 C C . LYS A 1 90 ? -19.391 -10.086 6.016 1 94 90 LYS A C 1
ATOM 740 O O . LYS A 1 90 ? -20.062 -9.156 6.473 1 94 90 LYS A O 1
ATOM 745 N N . THR A 1 91 ? -18.922 -10.094 4.816 1 90.56 91 THR A N 1
ATOM 746 C CA . THR A 1 91 ? -19.094 -8.961 3.914 1 90.56 91 THR A CA 1
ATOM 747 C C . THR A 1 91 ? -20.062 -9.312 2.787 1 90.56 91 THR A C 1
ATOM 749 O O . THR A 1 91 ? -19.656 -9.836 1.748 1 90.56 91 THR A O 1
ATOM 752 N N . PRO A 1 92 ? -21.25 -8.875 2.918 1 91.12 92 PRO A N 1
ATOM 753 C CA . PRO A 1 92 ? -22.25 -9.328 1.952 1 91.12 92 PRO A CA 1
ATOM 754 C C . PRO A 1 92 ? -22.109 -8.656 0.589 1 91.12 92 PRO A C 1
ATOM 756 O O . PRO A 1 92 ? -22.422 -9.266 -0.438 1 91.12 92 PRO A O 1
ATOM 759 N N . LYS A 1 93 ? -21.719 -7.453 0.622 1 93.88 93 LYS A N 1
ATOM 760 C CA . LYS A 1 93 ? -21.484 -6.723 -0.621 1 93.88 93 LYS A CA 1
ATOM 761 C C . LYS A 1 93 ? -20.031 -6.289 -0.734 1 93.88 93 LYS A C 1
ATOM 763 O O . LYS A 1 93 ? -19.547 -5.465 0.055 1 93.88 93 LYS A O 1
ATOM 768 N N . ILE A 1 94 ? -19.422 -6.844 -1.741 1 94.88 94 ILE A N 1
ATOM 769 C CA . ILE A 1 94 ? -17.984 -6.605 -1.932 1 94.88 94 ILE A CA 1
ATOM 770 C C . ILE A 1 94 ? -17.766 -5.789 -3.203 1 94.88 94 ILE A C 1
ATOM 772 O O . ILE A 1 94 ? -18.281 -6.145 -4.27 1 94.88 94 ILE A O 1
ATOM 776 N N . GLU A 1 95 ? -17.094 -4.727 -3.043 1 93.88 95 GLU A N 1
ATOM 777 C CA . GLU A 1 95 ? -16.656 -3.957 -4.203 1 93.88 95 GLU A CA 1
ATOM 778 C C . GLU A 1 95 ? -15.219 -4.297 -4.578 1 93.88 95 GLU A C 1
ATOM 780 O O . GLU A 1 95 ? -14.281 -3.941 -3.859 1 93.88 95 GLU A O 1
ATOM 785 N N . LEU A 1 96 ? -15.023 -4.934 -5.656 1 95.75 96 LEU A N 1
ATOM 786 C CA . LEU A 1 96 ? -13.719 -5.328 -6.184 1 95.75 96 LEU A CA 1
ATOM 787 C C . LEU A 1 96 ? -13.43 -4.605 -7.496 1 95.75 96 LEU A C 1
ATOM 789 O O . LEU A 1 96 ? -13.766 -5.109 -8.57 1 95.75 96 LEU A O 1
ATOM 793 N N . GLY A 1 97 ? -12.594 -3.514 -7.375 1 93.75 97 GLY A N 1
ATOM 794 C CA . GLY A 1 97 ? -12.531 -2.658 -8.555 1 93.75 97 GLY A CA 1
ATOM 795 C C . GLY A 1 97 ? -13.891 -2.188 -9.023 1 93.75 97 GLY A C 1
ATOM 796 O O . GLY A 1 97 ? -14.648 -1.581 -8.258 1 93.75 97 GLY A O 1
ATOM 797 N N . ASN A 1 98 ? -14.219 -2.527 -10.258 1 95.56 98 ASN A N 1
ATOM 798 C CA . ASN A 1 98 ? -15.508 -2.145 -10.812 1 95.56 98 ASN A CA 1
ATOM 799 C C . ASN A 1 98 ? -16.547 -3.24 -10.617 1 95.56 98 ASN A C 1
ATOM 801 O O . ASN A 1 98 ? -17.719 -3.062 -10.969 1 95.56 98 ASN A O 1
ATOM 805 N N . LEU A 1 99 ? -16.156 -4.34 -9.992 1 97.56 99 LEU A N 1
ATOM 806 C CA . LEU A 1 99 ? -17.078 -5.457 -9.812 1 97.56 99 LEU A CA 1
ATOM 807 C C . LEU A 1 99 ? -17.797 -5.352 -8.477 1 97.56 99 LEU A C 1
ATOM 809 O O . LEU A 1 99 ? -17.203 -4.945 -7.473 1 97.56 99 LEU A O 1
ATOM 813 N N . ILE A 1 100 ? -19.047 -5.719 -8.484 1 97.62 100 ILE A N 1
ATOM 814 C CA . ILE A 1 100 ? -19.828 -5.891 -7.27 1 97.62 100 ILE A CA 1
ATOM 815 C C . ILE A 1 100 ? -20.109 -7.371 -7.043 1 97.62 100 ILE A C 1
ATOM 817 O O . ILE A 1 100 ? -20.812 -8 -7.836 1 97.62 100 ILE A O 1
ATOM 821 N N . LEU A 1 101 ? -19.578 -7.863 -5.93 1 97.75 101 LEU A N 1
ATOM 822 C CA . LEU A 1 101 ? -19.641 -9.305 -5.684 1 97.75 101 LEU A CA 1
ATOM 823 C C . LEU A 1 101 ? -20.328 -9.602 -4.355 1 97.75 101 LEU A C 1
ATOM 825 O O . LEU A 1 101 ? -20.344 -8.75 -3.463 1 97.75 101 LEU A O 1
ATOM 829 N N . SER A 1 102 ? -20.859 -10.789 -4.297 1 97.69 102 SER A N 1
ATOM 830 C CA . SER A 1 102 ? -21.344 -11.352 -3.045 1 97.69 102 SER A CA 1
ATOM 831 C C . SER A 1 102 ? -20.859 -12.773 -2.842 1 97.69 102 SER A C 1
ATOM 833 O O . SER A 1 102 ? -20.922 -13.594 -3.76 1 97.69 102 SER A O 1
ATOM 835 N N . PRO A 1 103 ? -20.375 -13.008 -1.661 1 97.12 103 PRO A N 1
ATOM 836 C CA . PRO A 1 103 ? -19.906 -14.375 -1.427 1 97.12 103 PRO A CA 1
ATOM 837 C C . PRO A 1 103 ? -21.047 -15.391 -1.455 1 97.12 103 PRO A C 1
ATOM 839 O O . PRO A 1 103 ? -22.125 -15.133 -0.917 1 97.12 103 PRO A O 1
ATOM 842 N N . GLU A 1 104 ? -20.781 -16.531 -2.133 1 95.62 104 GLU A N 1
ATOM 843 C CA . GLU A 1 104 ? -21.797 -17.578 -2.242 1 95.62 104 GLU A CA 1
ATOM 844 C C . GLU A 1 104 ? -21.422 -18.797 -1.416 1 95.62 104 GLU A C 1
ATOM 846 O O . GLU A 1 104 ? -22.094 -19.125 -0.432 1 95.62 104 GLU A O 1
ATOM 851 N N . TYR A 1 105 ? -20.422 -19.469 -1.854 1 94.19 105 TYR A N 1
ATOM 852 C CA . TYR A 1 105 ? -19.984 -20.672 -1.145 1 94.19 105 TYR A CA 1
ATOM 853 C C . TYR A 1 105 ? -18.516 -20.969 -1.434 1 94.19 105 TYR A C 1
ATOM 855 O O . TYR A 1 105 ? -17.859 -20.25 -2.188 1 94.19 105 TYR A O 1
ATOM 863 N N . THR A 1 106 ? -17.984 -21.984 -0.729 1 95.5 106 THR A N 1
ATOM 864 C CA . THR A 1 106 ? -16.578 -22.375 -0.855 1 95.5 106 THR A CA 1
ATOM 865 C C . THR A 1 106 ? -16.469 -23.859 -1.213 1 95.5 106 THR A C 1
ATOM 867 O O . THR A 1 106 ? -17.344 -24.656 -0.865 1 95.5 106 THR A O 1
ATOM 870 N N . GLU A 1 107 ? -15.461 -24.172 -1.992 1 94.25 107 GLU A N 1
ATOM 871 C CA . GLU A 1 107 ? -15.102 -25.547 -2.312 1 94.25 107 GLU A CA 1
ATOM 872 C C . GLU A 1 107 ? -13.641 -25.828 -1.995 1 94.25 107 GLU A C 1
ATOM 874 O O . GLU A 1 107 ? -12.773 -24.984 -2.232 1 94.25 107 GLU A O 1
ATOM 879 N N . LYS A 1 108 ? -13.445 -26.953 -1.381 1 93.94 108 LYS A N 1
ATOM 880 C CA . LYS A 1 108 ? -12.07 -27.391 -1.144 1 93.94 108 LYS A CA 1
ATOM 881 C C . LYS A 1 108 ? -11.555 -28.234 -2.305 1 93.94 108 LYS A C 1
ATOM 883 O O . LYS A 1 108 ? -12.234 -29.141 -2.771 1 93.94 108 LYS A O 1
ATOM 888 N N . GLU A 1 109 ? -10.398 -27.875 -2.773 1 91.06 109 GLU A N 1
ATOM 889 C CA . GLU A 1 109 ? -9.789 -28.672 -3.826 1 91.06 109 GLU A CA 1
ATOM 890 C C . GLU A 1 109 ? -9.078 -29.891 -3.25 1 91.06 109 GLU A C 1
ATOM 892 O O . GLU A 1 109 ? -8.438 -29.812 -2.199 1 91.06 109 GLU A O 1
ATOM 897 N N . ILE A 1 110 ? -9.25 -30.984 -3.967 1 87.94 110 ILE A N 1
ATOM 898 C CA . ILE A 1 110 ? -8.492 -32.156 -3.604 1 87.94 110 ILE A CA 1
ATOM 899 C C . ILE A 1 110 ? -7.062 -32.062 -4.133 1 87.94 110 ILE A C 1
ATOM 901 O O . ILE A 1 110 ? -6.852 -31.891 -5.336 1 87.94 110 ILE A O 1
ATOM 905 N N . GLU A 1 111 ? -6.203 -32.094 -3.234 1 85.44 111 GLU A N 1
ATOM 906 C CA . GLU A 1 111 ? -4.801 -31.953 -3.621 1 85.44 111 GLU A CA 1
ATOM 907 C C . GLU A 1 111 ? -4.336 -33.125 -4.473 1 85.44 111 GLU A C 1
ATOM 909 O O . GLU A 1 111 ? -4.496 -34.281 -4.078 1 85.44 111 GLU A O 1
ATOM 914 N N . PRO A 1 112 ? -3.848 -32.875 -5.598 1 86.5 112 PRO A N 1
ATOM 915 C CA . PRO A 1 112 ? -3.311 -33.969 -6.418 1 86.5 112 PRO A CA 1
ATOM 916 C C . PRO A 1 112 ? -1.994 -34.531 -5.875 1 86.5 112 PRO A C 1
ATOM 918 O O . PRO A 1 112 ? -1.264 -33.812 -5.176 1 86.5 112 PRO A O 1
ATOM 921 N N . PRO A 1 113 ? -1.78 -35.781 -6.176 1 88.12 113 PRO A N 1
ATOM 922 C CA . PRO A 1 113 ? -0.454 -36.281 -5.812 1 88.12 113 PRO A CA 1
ATOM 923 C C . PRO A 1 113 ? 0.67 -35.594 -6.59 1 88.12 113 PRO A C 1
ATOM 925 O O . PRO A 1 113 ? 0.546 -35.375 -7.797 1 88.12 113 PRO A O 1
ATOM 928 N N . LEU A 1 114 ? 1.644 -35.156 -5.887 1 90.62 114 LEU A N 1
ATOM 929 C CA . LEU A 1 114 ? 2.785 -34.5 -6.512 1 90.62 114 LEU A CA 1
ATOM 930 C C . LEU A 1 114 ? 4 -35.438 -6.535 1 90.62 114 LEU A C 1
ATOM 932 O O . LEU A 1 114 ? 4.262 -36.125 -5.566 1 90.62 114 LEU A O 1
ATOM 936 N N . GLU A 1 115 ? 4.605 -35.469 -7.742 1 92.88 115 GLU A N 1
ATOM 937 C CA . GLU A 1 115 ? 5.84 -36.219 -7.93 1 92.88 115 GLU A CA 1
ATOM 938 C C . GLU A 1 115 ? 7.066 -35.312 -7.801 1 92.88 115 GLU A C 1
ATOM 940 O O . GLU A 1 115 ? 6.965 -34.188 -7.328 1 92.88 115 GLU A O 1
ATOM 945 N N . THR A 1 116 ? 8.234 -35.938 -8.031 1 94.12 116 THR A N 1
ATOM 946 C CA . THR A 1 116 ? 9.469 -35.156 -7.996 1 94.12 116 THR A CA 1
ATOM 947 C C . THR A 1 116 ? 9.648 -34.375 -9.297 1 94.12 116 THR A C 1
ATOM 949 O O . THR A 1 116 ? 10.586 -33.594 -9.422 1 94.12 116 THR A O 1
ATOM 952 N N . SER A 1 117 ? 8.766 -34.625 -10.203 1 95.88 117 SER A N 1
ATOM 953 C CA . SER A 1 117 ? 8.688 -33.875 -11.453 1 95.88 117 SER A CA 1
ATOM 954 C C . SER A 1 117 ? 7.234 -33.656 -11.867 1 95.88 117 SER A C 1
ATOM 956 O O . SER A 1 117 ? 6.477 -34.594 -12.047 1 95.88 117 SER A O 1
ATOM 958 N N . ASN A 1 118 ? 6.797 -32.406 -11.961 1 96.12 118 ASN A N 1
ATOM 959 C CA . ASN A 1 118 ? 5.422 -32.062 -12.32 1 96.12 118 ASN A CA 1
ATOM 960 C C . ASN A 1 118 ? 5.371 -30.938 -13.359 1 96.12 118 ASN A C 1
ATOM 962 O O . ASN A 1 118 ? 6.152 -29.984 -13.297 1 96.12 118 ASN A O 1
ATOM 966 N N . LYS A 1 119 ? 4.484 -31.109 -14.328 1 96.06 119 LYS A N 1
ATOM 967 C CA . LYS A 1 119 ? 4.215 -30.031 -15.281 1 96.06 119 LYS A CA 1
ATOM 968 C C . LYS A 1 119 ? 3.158 -29.078 -14.75 1 96.06 119 LYS A C 1
ATOM 970 O O . LYS A 1 119 ? 2.031 -29.484 -14.461 1 96.06 119 LYS A O 1
ATOM 975 N N . PHE A 1 120 ? 3.555 -27.812 -14.641 1 97 120 PHE A N 1
ATOM 976 C CA . PHE A 1 120 ? 2.678 -26.812 -14.031 1 97 120 PHE A CA 1
ATOM 977 C C . PHE A 1 120 ? 2.258 -25.766 -15.055 1 97 120 PHE A C 1
ATOM 979 O O . PHE A 1 120 ? 2.977 -25.516 -16.016 1 97 120 PHE A O 1
ATOM 986 N N . VAL A 1 121 ? 1.095 -25.25 -14.836 1 95.81 121 VAL A N 1
ATOM 987 C CA . VAL A 1 121 ? 0.634 -24.016 -15.461 1 95.81 121 VAL A CA 1
ATOM 988 C C . VAL A 1 121 ? 0.471 -22.938 -14.406 1 95.81 121 VAL A C 1
ATOM 990 O O . VAL A 1 121 ? 0.129 -23.219 -13.25 1 95.81 121 VAL A O 1
ATOM 993 N N . CYS A 1 122 ? 0.729 -21.703 -14.836 1 96.06 122 CYS A N 1
ATOM 994 C CA . CYS A 1 122 ? 0.58 -20.578 -13.922 1 96.06 122 CYS A CA 1
ATOM 995 C C . CYS A 1 122 ? -0.851 -20.062 -13.93 1 96.06 122 CYS A C 1
ATOM 997 O O . CYS A 1 122 ? -1.349 -19.625 -14.969 1 96.06 122 CYS A O 1
ATOM 999 N N . ILE A 1 123 ? -1.488 -20.062 -12.812 1 95.44 123 ILE A N 1
ATOM 1000 C CA . ILE A 1 123 ? -2.822 -19.484 -12.758 1 95.44 123 ILE A CA 1
ATOM 1001 C C . ILE A 1 123 ? -2.742 -18.062 -12.18 1 95.44 123 ILE A C 1
ATOM 1003 O O . ILE A 1 123 ? -3.766 -17.406 -12.008 1 95.44 123 ILE A O 1
ATOM 1007 N N . SER A 1 124 ? -1.645 -17.625 -11.852 1 97.56 124 SER A N 1
ATOM 1008 C CA . SER A 1 124 ? -1.211 -16.234 -11.664 1 97.56 124 SER A CA 1
ATOM 1009 C C . SER A 1 124 ? 0.236 -16.047 -12.102 1 97.56 124 SER A C 1
ATOM 1011 O O . SER A 1 124 ? 1.013 -17.016 -12.133 1 97.56 124 SER A O 1
ATOM 1013 N N . PRO A 1 125 ? 0.63 -14.891 -12.461 1 97.81 125 PRO A N 1
ATOM 1014 C CA . PRO A 1 125 ? 1.961 -14.695 -13.039 1 97.81 125 PRO A CA 1
ATOM 1015 C C . PRO A 1 125 ? 3.086 -14.977 -12.047 1 97.81 125 PRO A C 1
ATOM 1017 O O . PRO A 1 125 ? 2.932 -14.727 -10.852 1 97.81 125 PRO A O 1
ATOM 1020 N N . LEU A 1 126 ? 4.238 -15.438 -12.602 1 98.12 126 LEU A N 1
ATOM 1021 C CA . LEU A 1 126 ? 5.457 -15.648 -11.836 1 98.12 126 LEU A CA 1
ATOM 1022 C C . LEU A 1 126 ? 6.281 -14.367 -11.758 1 98.12 126 LEU A C 1
ATOM 1024 O O . LEU A 1 126 ? 6.5 -13.703 -12.773 1 98.12 126 LEU A O 1
ATOM 1028 N N . VAL A 1 127 ? 6.668 -14.047 -10.57 1 98.5 127 VAL A N 1
ATOM 1029 C CA . VAL A 1 127 ? 7.578 -12.922 -10.406 1 98.5 127 VAL A CA 1
ATOM 1030 C C . VAL A 1 127 ? 8.953 -13.43 -9.961 1 98.5 127 VAL A C 1
ATOM 1032 O O . VAL A 1 127 ? 9.062 -14.125 -8.953 1 98.5 127 VAL A O 1
ATOM 1035 N N . LEU A 1 128 ? 10 -13.07 -10.703 1 98 128 LEU A N 1
ATOM 1036 C CA . LEU A 1 128 ? 11.344 -13.602 -10.477 1 98 128 LEU A CA 1
ATOM 1037 C C . LEU A 1 128 ? 12.18 -12.633 -9.648 1 98 128 LEU A C 1
ATOM 1039 O O . LEU A 1 128 ? 13 -13.047 -8.828 1 98 128 LEU A O 1
ATOM 1043 N N . LEU A 1 129 ? 11.914 -11.367 -9.875 1 96.31 129 LEU A N 1
ATOM 1044 C CA . LEU A 1 129 ? 12.773 -10.344 -9.289 1 96.31 129 LEU A CA 1
ATOM 1045 C C . LEU A 1 129 ? 11.992 -9.445 -8.336 1 96.31 129 LEU A C 1
ATOM 1047 O O . LEU A 1 129 ? 10.883 -9.008 -8.664 1 96.31 129 LEU A O 1
ATOM 1051 N N . THR A 1 130 ? 12.508 -9.234 -7.195 1 94.38 130 THR A N 1
ATOM 1052 C CA . THR A 1 130 ? 11.961 -8.25 -6.266 1 94.38 130 THR A CA 1
ATOM 1053 C C . THR A 1 130 ? 12.438 -6.844 -6.629 1 94.38 130 THR A C 1
ATOM 1055 O O . THR A 1 130 ? 13.633 -6.621 -6.836 1 94.38 130 THR A O 1
ATOM 1058 N N . PRO A 1 131 ? 11.539 -5.949 -6.676 1 94.44 131 PRO A N 1
ATOM 1059 C CA . PRO A 1 131 ? 11.914 -4.59 -7.086 1 94.44 131 PRO A CA 1
ATOM 1060 C C . PRO A 1 131 ? 12.578 -3.799 -5.961 1 94.44 131 PRO A C 1
ATOM 1062 O O . PRO A 1 131 ? 12.398 -4.125 -4.785 1 94.44 131 PRO A O 1
ATOM 1065 N N . THR A 1 132 ? 13.375 -2.857 -6.363 1 91.12 132 THR A N 1
ATOM 1066 C CA . THR A 1 132 ? 13.922 -1.841 -5.473 1 91.12 132 THR A CA 1
ATOM 1067 C C . THR A 1 132 ? 13.375 -0.461 -5.824 1 91.12 132 THR A C 1
ATOM 1069 O O . THR A 1 132 ? 13.109 -0.17 -6.996 1 91.12 132 THR A O 1
ATOM 1072 N N . PHE A 1 133 ? 13.203 0.352 -4.812 1 91.06 133 PHE A N 1
ATOM 1073 C CA . PHE A 1 133 ? 12.602 1.661 -5.027 1 91.06 133 PHE A CA 1
ATOM 1074 C C . PHE A 1 133 ? 13.461 2.508 -5.957 1 91.06 133 PHE A C 1
ATOM 1076 O O . PHE A 1 133 ? 14.688 2.52 -5.836 1 91.06 133 PHE A O 1
ATOM 1083 N N . ASP A 1 134 ? 12.773 3.113 -6.883 1 83.19 134 ASP A N 1
ATOM 1084 C CA . ASP A 1 134 ? 13.375 4.035 -7.84 1 83.19 134 ASP A CA 1
ATOM 1085 C C . ASP A 1 134 ? 14.406 3.326 -8.719 1 83.19 134 ASP A C 1
ATOM 1087 O O . ASP A 1 134 ? 15.477 3.869 -8.992 1 83.19 134 ASP A O 1
ATOM 1091 N N . ASP A 1 135 ? 14.203 2.078 -8.906 1 84.44 135 ASP A N 1
ATOM 1092 C CA . ASP A 1 135 ? 15.023 1.27 -9.805 1 84.44 135 ASP A CA 1
ATOM 1093 C C . ASP A 1 135 ? 14.156 0.426 -10.734 1 84.44 135 ASP A C 1
ATOM 1095 O O . ASP A 1 135 ? 13.023 0.084 -10.398 1 84.44 135 ASP A O 1
ATOM 1099 N N . GLU A 1 136 ? 14.641 0.153 -11.875 1 86.12 136 GLU A N 1
ATOM 1100 C CA . GLU A 1 136 ? 13.875 -0.604 -12.867 1 86.12 136 GLU A CA 1
ATOM 1101 C C . GLU A 1 136 ? 14.266 -2.08 -12.844 1 86.12 136 GLU A C 1
ATOM 1103 O O . GLU A 1 136 ? 13.914 -2.83 -13.758 1 86.12 136 GLU A O 1
ATOM 1108 N N . SER A 1 137 ? 14.891 -2.451 -11.812 1 87.94 137 SER A N 1
ATOM 1109 C CA . SER A 1 137 ? 15.414 -3.811 -11.75 1 87.94 137 SER A CA 1
ATOM 1110 C C . SER A 1 137 ? 14.289 -4.836 -11.734 1 87.94 137 SER A C 1
ATOM 1112 O O . SER A 1 137 ? 14.414 -5.918 -12.305 1 87.94 137 SER A O 1
ATOM 1114 N N . GLY A 1 138 ? 13.234 -4.488 -11.133 1 91.75 138 GLY A N 1
ATOM 1115 C CA . GLY A 1 138 ? 12.117 -5.414 -11.031 1 91.75 138 GLY A CA 1
ATOM 1116 C C . GLY A 1 138 ? 11.438 -5.676 -12.367 1 91.75 138 GLY A C 1
ATOM 1117 O O . GLY A 1 138 ? 10.719 -6.664 -12.523 1 91.75 138 GLY A O 1
ATOM 1118 N N . LYS A 1 139 ? 11.703 -4.84 -13.344 1 93.81 139 LYS A N 1
ATOM 1119 C CA . LYS A 1 139 ? 11.047 -4.934 -14.648 1 93.81 139 LYS A CA 1
ATOM 1120 C C . LYS A 1 139 ? 11.953 -5.613 -15.672 1 93.81 139 LYS A C 1
ATOM 1122 O O . LYS A 1 139 ? 11.547 -5.84 -16.812 1 93.81 139 LYS A O 1
ATOM 1127 N N . ARG A 1 140 ? 13.078 -5.969 -15.273 1 95.62 140 ARG A N 1
ATOM 1128 C CA . ARG A 1 140 ? 14.031 -6.582 -16.188 1 95.62 140 ARG A CA 1
ATOM 1129 C C . ARG A 1 140 ? 13.492 -7.891 -16.75 1 95.62 140 ARG A C 1
ATOM 1131 O O . ARG A 1 140 ? 12.961 -8.727 -16 1 95.62 140 ARG A O 1
ATOM 1138 N N . PHE A 1 141 ? 13.719 -8.062 -18.094 1 96.81 141 PHE A N 1
ATOM 1139 C CA . PHE A 1 141 ? 13.266 -9.281 -18.766 1 96.81 141 PHE A CA 1
ATOM 1140 C C . PHE A 1 141 ? 14.297 -10.391 -18.625 1 96.81 141 PHE A C 1
ATOM 1142 O O . PHE A 1 141 ? 15.461 -10.211 -18.984 1 96.81 141 PHE A O 1
ATOM 1149 N N . ILE A 1 142 ? 13.867 -11.469 -18.094 1 96.94 142 ILE A N 1
ATOM 1150 C CA . ILE A 1 142 ? 14.695 -12.664 -18 1 96.94 142 ILE A CA 1
ATOM 1151 C C . ILE A 1 142 ? 14.195 -13.711 -18.984 1 96.94 142 ILE A C 1
ATOM 1153 O O . ILE A 1 142 ? 13.055 -14.164 -18.906 1 96.94 142 ILE A O 1
ATOM 1157 N N . ASN A 1 143 ? 15.062 -14.141 -19.828 1 95 143 ASN A N 1
ATOM 1158 C CA . ASN A 1 143 ? 14.688 -15.156 -20.812 1 95 143 ASN A CA 1
ATOM 1159 C C . ASN A 1 143 ? 14.445 -16.516 -20.141 1 95 143 ASN A C 1
ATOM 1161 O O . ASN A 1 143 ? 15.328 -17.031 -19.453 1 95 143 ASN A O 1
ATOM 1165 N N . PRO A 1 144 ? 13.297 -17.109 -20.406 1 95.44 144 PRO A N 1
ATOM 1166 C CA . PRO A 1 144 ? 12.961 -18.375 -19.75 1 95.44 144 PRO A CA 1
ATOM 1167 C C . PRO A 1 144 ? 13.914 -19.516 -20.125 1 95.44 144 PRO A C 1
ATOM 1169 O O . PRO A 1 144 ? 14.031 -20.5 -19.375 1 95.44 144 PRO A O 1
ATOM 1172 N N . ASP A 1 145 ? 14.625 -19.438 -21.156 1 91.62 145 ASP A N 1
ATOM 1173 C CA . ASP A 1 145 ? 15.5 -20.484 -21.656 1 91.62 145 ASP A CA 1
ATOM 1174 C C . ASP A 1 145 ? 16.875 -20.406 -21 1 91.62 145 ASP A C 1
ATOM 1176 O O . ASP A 1 145 ? 17.734 -21.266 -21.234 1 91.62 145 ASP A O 1
ATOM 1180 N N . THR A 1 146 ? 17 -19.484 -20.109 1 94.94 146 THR A N 1
ATOM 1181 C CA . THR A 1 146 ? 18.297 -19.312 -19.453 1 94.94 146 THR A CA 1
ATOM 1182 C C . THR A 1 146 ? 18.297 -19.984 -18.078 1 94.94 146 THR A C 1
ATOM 1184 O O . THR A 1 146 ? 17.25 -20.141 -17.469 1 94.94 146 THR A O 1
ATOM 1187 N N . ASP A 1 147 ? 19.531 -20.281 -17.594 1 95.88 147 ASP A N 1
ATOM 1188 C CA . ASP A 1 147 ? 19.688 -20.844 -16.25 1 95.88 147 ASP A CA 1
ATOM 1189 C C . ASP A 1 147 ? 19.281 -19.828 -15.18 1 95.88 147 ASP A C 1
ATOM 1191 O O . ASP A 1 147 ? 18.828 -20.203 -14.102 1 95.88 147 ASP A O 1
ATOM 1195 N N . GLU A 1 148 ? 19.406 -18.609 -15.547 1 97.19 148 GLU A N 1
ATOM 1196 C CA . GLU A 1 148 ? 19.094 -17.531 -14.602 1 97.19 148 GLU A CA 1
ATOM 1197 C C . GLU A 1 148 ? 17.625 -17.609 -14.164 1 97.19 148 GLU A C 1
ATOM 1199 O O . GLU A 1 148 ? 17.312 -17.328 -13.008 1 97.19 148 GLU A O 1
ATOM 1204 N N . PHE A 1 149 ? 16.812 -17.969 -15.109 1 97.81 149 PHE A N 1
ATOM 1205 C CA . PHE A 1 149 ? 15.391 -18.078 -14.836 1 97.81 149 PHE A CA 1
ATOM 1206 C C . PHE A 1 149 ? 15.125 -19.078 -13.711 1 97.81 149 PHE A C 1
ATOM 1208 O O . PHE A 1 149 ? 14.484 -18.734 -12.719 1 97.81 149 PHE A O 1
ATOM 1215 N N . SER A 1 150 ? 15.641 -20.203 -13.828 1 97.75 150 SER A N 1
ATOM 1216 C CA . SER A 1 150 ? 15.484 -21.25 -12.828 1 97.75 150 SER A CA 1
ATOM 1217 C C . SER A 1 150 ? 16.203 -20.891 -11.531 1 97.75 150 SER A C 1
ATOM 1219 O O . SER A 1 150 ? 15.688 -21.141 -10.445 1 97.75 150 SER A O 1
ATOM 1221 N N . ASP A 1 151 ? 17.375 -20.297 -11.664 1 97.81 151 ASP A N 1
ATOM 1222 C CA . ASP A 1 151 ? 18.188 -19.953 -10.5 1 97.81 151 ASP A CA 1
ATOM 1223 C C . ASP A 1 151 ? 17.469 -18.953 -9.602 1 97.81 151 ASP A C 1
ATOM 1225 O O . ASP A 1 151 ? 17.516 -19.062 -8.375 1 97.81 151 ASP A O 1
ATOM 1229 N N . LEU A 1 152 ? 16.859 -18 -10.18 1 97.94 152 LEU A N 1
ATOM 1230 C CA . LEU A 1 152 ? 16.141 -16.984 -9.422 1 97.94 152 LEU A CA 1
ATOM 1231 C C . LEU A 1 152 ? 14.961 -17.594 -8.672 1 97.94 152 LEU A C 1
ATOM 1233 O O . LEU A 1 152 ? 14.719 -17.25 -7.512 1 97.94 152 LEU A O 1
ATOM 1237 N N . LEU A 1 153 ? 14.273 -18.484 -9.32 1 98.38 153 LEU A N 1
ATOM 1238 C CA . LEU A 1 153 ? 13.148 -19.172 -8.688 1 98.38 153 LEU A CA 1
ATOM 1239 C C . LEU A 1 153 ? 13.625 -20.078 -7.559 1 98.38 153 LEU A C 1
ATOM 1241 O O . LEU A 1 153 ? 12.977 -20.156 -6.512 1 98.38 153 LEU A O 1
ATOM 1245 N N . TYR A 1 154 ? 14.719 -20.703 -7.82 1 98.12 154 TYR A N 1
ATOM 1246 C CA . TYR A 1 154 ? 15.328 -21.547 -6.801 1 98.12 154 TYR A CA 1
ATOM 1247 C C . TYR A 1 154 ? 15.688 -20.734 -5.562 1 98.12 154 TYR A C 1
ATOM 1249 O O . TYR A 1 154 ? 15.312 -21.109 -4.445 1 98.12 154 TYR A O 1
ATOM 1257 N N . GLU A 1 155 ? 16.375 -19.656 -5.754 1 97.38 155 GLU A N 1
ATOM 1258 C CA . GLU A 1 155 ? 16.812 -18.812 -4.648 1 97.38 155 GLU A CA 1
ATOM 1259 C C . GLU A 1 155 ? 15.633 -18.281 -3.846 1 97.38 155 GLU A C 1
ATOM 1261 O O . GLU A 1 155 ? 15.648 -18.312 -2.613 1 97.38 155 GLU A O 1
ATOM 1266 N N . SER A 1 156 ? 14.641 -17.828 -4.523 1 97.38 156 SER A N 1
ATOM 1267 C CA . SER A 1 156 ? 13.453 -17.297 -3.869 1 97.38 156 SER A CA 1
ATOM 1268 C C . SER A 1 156 ? 12.742 -18.375 -3.059 1 97.38 156 SER A C 1
ATOM 1270 O O . SER A 1 156 ? 12.375 -18.156 -1.904 1 97.38 156 SER A O 1
ATOM 1272 N N . THR A 1 157 ? 12.594 -19.516 -3.635 1 98.06 157 THR A N 1
ATOM 1273 C CA . THR A 1 157 ? 11.883 -20.625 -2.992 1 98.06 157 THR A CA 1
ATOM 1274 C C . THR A 1 157 ? 12.633 -21.094 -1.747 1 98.06 157 THR A C 1
ATOM 1276 O O . THR A 1 157 ? 12.039 -21.234 -0.678 1 98.06 157 THR A O 1
ATOM 1279 N N . LEU A 1 158 ? 13.938 -21.266 -1.875 1 97.25 158 LEU A N 1
ATOM 1280 C CA . LEU A 1 158 ? 14.734 -21.75 -0.759 1 97.25 158 LEU A CA 1
ATOM 1281 C C . LEU A 1 158 ? 14.758 -20.75 0.385 1 97.25 158 LEU A C 1
ATOM 1283 O O . LEU A 1 158 ? 14.695 -21.125 1.556 1 97.25 158 LEU A O 1
ATOM 1287 N N . THR A 1 159 ? 14.883 -19.516 0.038 1 96.94 159 THR A N 1
ATOM 1288 C CA . THR A 1 159 ? 14.875 -18.469 1.053 1 96.94 159 THR A CA 1
ATOM 1289 C C . THR A 1 159 ? 13.562 -18.484 1.825 1 96.94 159 THR A C 1
ATOM 1291 O O . THR A 1 159 ? 13.555 -18.391 3.055 1 96.94 159 THR A O 1
ATOM 1294 N N . ARG A 1 160 ? 12.438 -18.609 1.153 1 97.44 160 ARG A N 1
ATOM 1295 C CA . ARG A 1 160 ? 11.125 -18.625 1.79 1 97.44 160 ARG A CA 1
ATOM 1296 C C . ARG A 1 160 ? 10.953 -19.875 2.648 1 97.44 160 ARG A C 1
ATOM 1298 O O . ARG A 1 160 ? 10.391 -19.812 3.744 1 97.44 160 ARG A O 1
ATOM 1305 N N . MET A 1 161 ? 11.461 -20.984 2.176 1 97.5 161 MET A N 1
ATOM 1306 C CA . MET A 1 161 ? 11.375 -22.234 2.945 1 97.5 161 MET A CA 1
ATOM 1307 C C . MET A 1 161 ? 12.219 -22.141 4.211 1 97.5 161 MET A C 1
ATOM 1309 O O . MET A 1 161 ? 11.789 -22.578 5.281 1 97.5 161 MET A O 1
ATOM 1313 N N . GLU A 1 162 ? 13.352 -21.547 4.059 1 96.94 162 GLU A N 1
ATOM 1314 C CA . GLU A 1 162 ? 14.227 -21.375 5.215 1 96.94 162 GLU A CA 1
ATOM 1315 C C . GLU A 1 162 ? 13.586 -20.453 6.25 1 96.94 162 GLU A C 1
ATOM 1317 O O . GLU A 1 162 ? 13.562 -20.766 7.441 1 96.94 162 GLU A O 1
ATOM 1322 N N . LYS A 1 163 ? 13.008 -19.406 5.809 1 96.44 163 LYS A N 1
ATOM 1323 C CA . LYS A 1 163 ? 12.398 -18.422 6.691 1 96.44 163 LYS A CA 1
ATOM 1324 C C . LYS A 1 163 ? 11.156 -18.984 7.371 1 96.44 163 LYS A C 1
ATOM 1326 O O . LYS A 1 163 ? 10.781 -18.547 8.461 1 96.44 163 LYS A O 1
ATOM 1331 N N . SER A 1 164 ? 10.469 -19.859 6.723 1 96.25 164 SER A N 1
ATOM 1332 C CA . SER A 1 164 ? 9.25 -20.453 7.281 1 96.25 164 SER A CA 1
ATOM 1333 C C . SER A 1 164 ? 9.539 -21.203 8.57 1 96.25 164 SER A C 1
ATOM 1335 O O . SER A 1 164 ? 8.664 -21.359 9.422 1 96.25 164 SER A O 1
ATOM 1337 N N . GLY A 1 165 ? 10.727 -21.75 8.656 1 95.94 165 GLY A N 1
ATOM 1338 C CA . GLY A 1 165 ? 11.109 -22.531 9.82 1 95.94 165 GLY A CA 1
ATOM 1339 C C . GLY A 1 165 ? 10.469 -23.906 9.859 1 95.94 165 GLY A C 1
ATOM 1340 O O . GLY A 1 165 ? 10.508 -24.594 10.883 1 95.94 165 GLY A O 1
ATOM 1341 N N . TRP A 1 166 ? 9.945 -24.312 8.75 1 96.56 166 TRP A N 1
ATOM 1342 C CA . TRP A 1 166 ? 9.18 -25.562 8.734 1 96.56 166 TRP A CA 1
ATOM 1343 C C . TRP A 1 166 ? 10.094 -26.75 8.453 1 96.56 166 TRP A C 1
ATOM 1345 O O . TRP A 1 166 ? 9.695 -27.906 8.641 1 96.56 166 TRP A O 1
ATOM 1355 N N . TYR A 1 167 ? 11.344 -26.469 8.062 1 96.56 167 TYR A N 1
ATOM 1356 C CA . TYR A 1 167 ? 12.281 -27.5 7.641 1 96.56 167 TYR A CA 1
ATOM 1357 C C . TYR A 1 167 ? 13.594 -27.406 8.414 1 96.56 167 TYR A C 1
ATOM 1359 O O . TYR A 1 167 ? 14.07 -26.297 8.688 1 96.56 167 TYR A O 1
ATOM 1367 N N . ASN A 1 168 ? 14.172 -28.484 8.773 1 95.38 168 ASN A N 1
ATOM 1368 C CA . ASN A 1 168 ? 15.453 -28.469 9.477 1 95.38 168 ASN A CA 1
ATOM 1369 C C . ASN A 1 168 ? 16.625 -28.297 8.5 1 95.38 168 ASN A C 1
ATOM 1371 O O . ASN A 1 168 ? 16.422 -28.281 7.285 1 95.38 168 ASN A O 1
ATOM 1375 N N . GLN A 1 169 ? 17.781 -28.203 9.023 1 94 169 GLN A N 1
ATOM 1376 C CA . GLN A 1 169 ? 18.969 -27.906 8.234 1 94 169 GLN A CA 1
ATOM 1377 C C . GLN A 1 169 ? 19.266 -29.047 7.262 1 94 169 GLN A C 1
ATOM 1379 O O . GLN A 1 169 ? 19.656 -28.797 6.117 1 94 169 GLN A O 1
ATOM 1384 N N . GLU A 1 170 ? 19.156 -30.25 7.723 1 93.69 170 GLU A N 1
ATOM 1385 C CA . GLU A 1 170 ? 19.422 -31.406 6.871 1 93.69 170 GLU A CA 1
ATOM 1386 C C . GLU A 1 170 ? 18.484 -31.438 5.676 1 93.69 170 GLU A C 1
ATOM 1388 O O . GLU A 1 170 ? 18.906 -31.719 4.551 1 93.69 170 GLU A O 1
ATOM 1393 N N . GLN A 1 171 ? 17.234 -31.188 5.891 1 93.75 171 GLN A N 1
ATOM 1394 C CA . GLN A 1 171 ? 16.25 -31.125 4.82 1 93.75 171 GLN A CA 1
ATOM 1395 C C . GLN A 1 171 ? 16.578 -30.031 3.818 1 93.75 171 GLN A C 1
ATOM 1397 O O . GLN A 1 171 ? 16.578 -30.25 2.607 1 93.75 171 GLN A O 1
ATOM 1402 N N . MET A 1 172 ? 16.922 -28.906 4.336 1 94.38 172 MET A N 1
ATOM 1403 C CA . MET A 1 172 ? 17.234 -27.766 3.477 1 94.38 172 MET A CA 1
ATOM 1404 C C . MET A 1 172 ? 18.406 -28.094 2.547 1 94.38 172 MET A C 1
ATOM 1406 O O . MET A 1 172 ? 18.375 -27.719 1.37 1 94.38 172 MET A O 1
ATOM 1410 N N . GLU A 1 173 ? 19.328 -28.734 3.053 1 92.62 173 GLU A N 1
ATOM 1411 C CA . GLU A 1 173 ? 20.5 -29.094 2.271 1 92.62 173 GLU A CA 1
ATOM 1412 C C . GLU A 1 173 ? 20.156 -30.078 1.163 1 92.62 173 GLU A C 1
ATOM 1414 O O . GLU A 1 173 ? 20.844 -30.156 0.144 1 92.62 173 GLU A O 1
ATOM 1419 N N . SER A 1 174 ? 19.094 -30.797 1.371 1 91.88 174 SER A N 1
ATOM 1420 C CA . SER A 1 174 ? 18.703 -31.812 0.404 1 91.88 174 SER A CA 1
ATOM 1421 C C . SER A 1 174 ? 17.906 -31.203 -0.742 1 91.88 174 SER A C 1
ATOM 1423 O O . SER A 1 174 ? 17.672 -31.859 -1.766 1 91.88 174 SER A O 1
ATOM 1425 N N . PHE A 1 175 ? 17.516 -29.938 -0.606 1 93.62 175 PHE A N 1
ATOM 1426 C CA . PHE A 1 175 ? 16.656 -29.297 -1.597 1 93.62 175 PHE A CA 1
ATOM 1427 C C . PHE A 1 175 ? 17.484 -28.688 -2.721 1 93.62 175 PHE A C 1
ATOM 1429 O O . PHE A 1 175 ? 16.969 -27.891 -3.516 1 93.62 175 PHE A O 1
ATOM 1436 N N . TYR A 1 176 ? 18.672 -29.094 -2.926 1 90.19 176 TYR A N 1
AT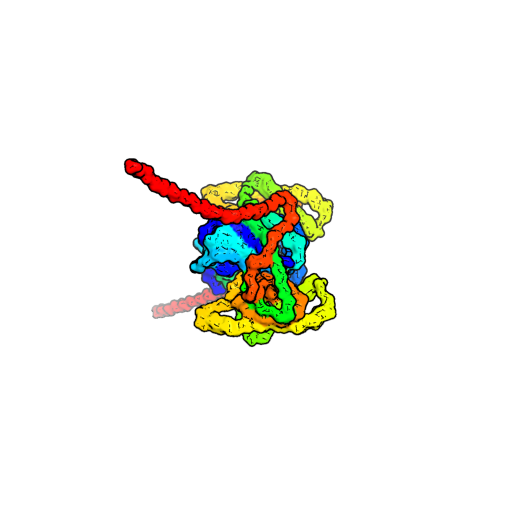OM 1437 C CA . TYR A 1 176 ? 19.562 -28.516 -3.924 1 90.19 176 TYR A CA 1
ATOM 1438 C C . TYR A 1 176 ? 19.141 -28.938 -5.332 1 90.19 176 TYR A C 1
ATOM 1440 O O . TYR A 1 176 ? 19.438 -28.234 -6.301 1 90.19 176 TYR A O 1
ATOM 1448 N N . LYS A 1 177 ? 18.484 -30.109 -5.41 1 90.5 177 LYS A N 1
ATOM 1449 C CA . LYS A 1 177 ? 17.969 -30.531 -6.711 1 90.5 177 LYS A CA 1
ATOM 1450 C C . LYS A 1 177 ? 16.703 -29.75 -7.078 1 90.5 177 LYS A C 1
ATOM 1452 O O . LYS A 1 177 ? 15.617 -30.047 -6.578 1 90.5 177 LYS A O 1
ATOM 1457 N N . PHE A 1 178 ? 16.859 -28.734 -7.84 1 95.88 178 PHE A N 1
ATOM 1458 C CA . PHE A 1 178 ? 15.789 -27.828 -8.234 1 95.88 178 PHE A CA 1
ATOM 1459 C C . PHE A 1 178 ? 16.031 -27.297 -9.641 1 95.88 178 PHE A C 1
ATOM 1461 O O . PHE A 1 178 ? 17.094 -26.734 -9.93 1 95.88 178 PHE A O 1
ATOM 1468 N N . GLN A 1 179 ? 15.086 -27.578 -10.5 1 97.38 179 GLN A N 1
ATOM 1469 C CA . GLN A 1 179 ? 15.211 -27.062 -11.859 1 97.38 179 GLN A CA 1
ATOM 1470 C C . GLN A 1 179 ? 13.836 -26.766 -12.461 1 97.38 179 GLN A C 1
ATOM 1472 O O . GLN A 1 179 ? 12.938 -27.609 -12.422 1 97.38 179 GLN A O 1
ATOM 1477 N N . VAL A 1 180 ? 13.703 -25.578 -12.945 1 97.88 180 VAL A N 1
ATOM 1478 C CA . VAL A 1 180 ? 12.516 -25.188 -13.695 1 97.88 180 VAL A CA 1
ATOM 1479 C C . VAL A 1 180 ? 12.82 -25.203 -15.188 1 97.88 180 VAL A C 1
ATOM 1481 O O . VAL A 1 180 ? 13.727 -24.516 -15.656 1 97.88 180 VAL A O 1
ATOM 1484 N N . VAL A 1 181 ? 12.062 -25.984 -15.906 1 97.44 181 VAL A N 1
ATOM 1485 C CA . VAL A 1 181 ? 12.258 -26.094 -17.344 1 97.44 181 VAL A CA 1
ATOM 1486 C C . VAL A 1 181 ? 11.008 -25.594 -18.078 1 97.44 181 VAL A C 1
ATOM 1488 O O . VAL A 1 181 ? 10.008 -26.312 -18.172 1 97.44 181 VAL A O 1
ATOM 1491 N N . PRO A 1 182 ? 11.07 -24.422 -18.609 1 97 182 PRO A N 1
ATOM 1492 C CA . PRO A 1 182 ? 9.93 -23.875 -19.344 1 97 182 PRO A CA 1
ATOM 1493 C C . PRO A 1 182 ? 9.586 -24.703 -20.594 1 97 182 PRO A C 1
ATOM 1495 O O . PRO A 1 182 ? 10.477 -25.281 -21.219 1 97 182 PRO A O 1
ATOM 1498 N N . ASP A 1 183 ? 8.344 -24.766 -20.891 1 95.94 183 ASP A N 1
ATOM 1499 C CA . ASP A 1 183 ? 7.898 -25.375 -22.156 1 95.94 183 ASP A CA 1
ATOM 1500 C C . ASP A 1 183 ? 8.188 -24.453 -23.328 1 95.94 183 ASP A C 1
ATOM 1502 O O . ASP A 1 183 ? 7.344 -23.625 -23.703 1 95.94 183 ASP A O 1
ATOM 1506 N N . MET A 1 184 ? 9.289 -24.688 -23.969 1 93.12 184 MET A N 1
ATOM 1507 C CA . MET A 1 184 ? 9.742 -23.766 -25 1 93.12 184 MET A CA 1
ATOM 1508 C C . MET A 1 184 ? 8.891 -23.922 -26.266 1 93.12 184 MET A C 1
ATOM 1510 O O . MET A 1 184 ? 8.797 -22.984 -27.062 1 93.12 184 MET A O 1
ATOM 1514 N N . VAL A 1 185 ? 8.336 -25.047 -26.438 1 93.56 185 VAL A N 1
ATOM 1515 C CA . VAL A 1 185 ? 7.422 -25.219 -27.547 1 93.56 185 VAL A CA 1
ATOM 1516 C C . VAL A 1 185 ? 6.242 -24.25 -27.406 1 93.56 185 VAL A C 1
ATOM 1518 O O . VAL A 1 185 ? 5.871 -23.562 -28.375 1 93.56 185 VAL A O 1
ATOM 1521 N N . TYR A 1 186 ? 5.754 -24.25 -26.25 1 91.38 186 TYR A N 1
ATOM 1522 C CA . TYR A 1 186 ? 4.66 -23.344 -25.953 1 91.38 186 TYR A CA 1
ATOM 1523 C C . TYR A 1 186 ? 5.109 -21.891 -26.094 1 91.38 186 TYR A C 1
ATOM 1525 O O . TYR A 1 186 ? 4.41 -21.078 -26.719 1 91.38 186 TYR A O 1
ATOM 1533 N N . VAL A 1 187 ? 6.211 -21.516 -25.609 1 92.31 187 VAL A N 1
ATOM 1534 C CA . VAL A 1 187 ? 6.742 -20.156 -25.609 1 92.31 187 VAL A CA 1
ATOM 1535 C C . VAL A 1 187 ? 6.973 -19.719 -27.062 1 92.31 187 VAL A C 1
ATOM 1537 O O . VAL A 1 187 ? 6.625 -18.594 -27.422 1 92.31 187 VAL A O 1
ATOM 1540 N N . ASN A 1 188 ? 7.504 -20.578 -27.828 1 92.5 188 ASN A N 1
ATOM 1541 C CA . ASN A 1 188 ? 7.762 -20.266 -29.234 1 92.5 188 ASN A CA 1
ATOM 1542 C C . ASN A 1 188 ? 6.465 -20.094 -30.016 1 92.5 188 ASN A C 1
ATOM 1544 O O . ASN A 1 188 ? 6.387 -19.234 -30.891 1 92.5 188 ASN A O 1
ATOM 1548 N N . LYS A 1 189 ? 5.559 -20.891 -29.703 1 92.69 189 LYS A N 1
ATOM 1549 C CA . LYS A 1 189 ? 4.25 -20.734 -30.328 1 92.69 189 LYS A CA 1
ATOM 1550 C C . LYS A 1 189 ? 3.654 -19.359 -30.016 1 92.69 189 LYS A C 1
ATOM 1552 O O . LYS A 1 189 ? 3.092 -18.703 -30.906 1 92.69 189 LYS A O 1
ATOM 1557 N N . LEU A 1 190 ? 3.762 -18.938 -28.781 1 90.5 190 LEU A N 1
ATOM 1558 C CA . LEU A 1 190 ? 3.281 -17.625 -28.375 1 90.5 190 LEU A CA 1
ATOM 1559 C C . LEU A 1 190 ? 4.012 -16.516 -29.141 1 90.5 190 LEU A C 1
ATOM 1561 O O . LEU A 1 190 ? 3.383 -15.57 -29.609 1 90.5 190 LEU A O 1
ATOM 1565 N N . ARG A 1 191 ? 5.25 -16.625 -29.234 1 89 191 ARG A N 1
ATOM 1566 C CA . ARG A 1 191 ? 6.059 -15.641 -29.938 1 89 191 ARG A CA 1
ATOM 1567 C C . ARG A 1 191 ? 5.633 -15.539 -31.406 1 89 1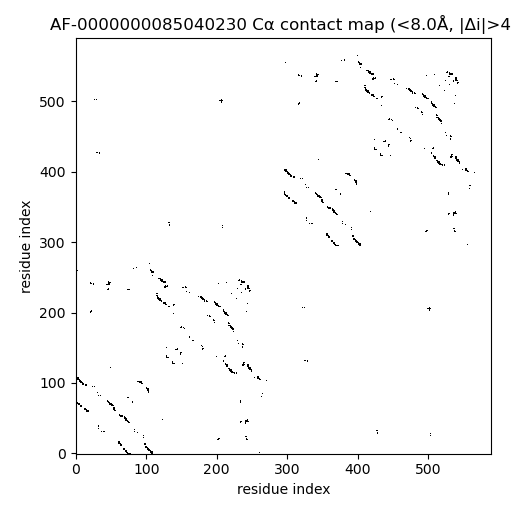91 ARG A C 1
ATOM 1569 O O . ARG A 1 191 ? 5.508 -14.438 -31.938 1 89 191 ARG A O 1
ATOM 1576 N N . GLU A 1 192 ? 5.383 -16.656 -31.969 1 91.44 192 GLU A N 1
ATOM 1577 C CA . GLU A 1 192 ? 4.953 -16.703 -33.375 1 91.44 192 GLU A CA 1
ATOM 1578 C C . GLU A 1 192 ? 3.609 -16 -33.562 1 91.44 192 GLU A C 1
ATOM 1580 O O . GLU A 1 192 ? 3.373 -15.359 -34.562 1 91.44 192 GLU A O 1
ATOM 1585 N N . GLN A 1 193 ? 2.818 -16.172 -32.562 1 92.25 193 GLN A N 1
ATOM 1586 C CA . GLN A 1 193 ? 1.487 -15.57 -32.594 1 92.25 193 GLN A CA 1
ATOM 1587 C C . GLN A 1 193 ? 1.515 -14.125 -32.094 1 92.25 193 GLN A C 1
ATOM 1589 O O . GLN A 1 193 ? 0.468 -13.492 -31.969 1 92.25 193 GLN A O 1
ATOM 1594 N N . GLN A 1 194 ? 2.699 -13.578 -31.719 1 90 194 GLN A N 1
ATOM 1595 C CA . GLN A 1 194 ? 2.898 -12.227 -31.203 1 90 194 GLN A CA 1
ATOM 1596 C C . GLN A 1 194 ? 2.143 -12.023 -29.891 1 90 194 GLN A C 1
ATOM 1598 O O . GLN A 1 194 ? 1.574 -10.953 -29.656 1 90 194 GLN A O 1
ATOM 1603 N N . LYS A 1 195 ? 2.029 -13.117 -29.219 1 86.12 195 LYS A N 1
ATOM 1604 C CA . LYS A 1 195 ? 1.457 -13.047 -27.875 1 86.12 195 LYS A CA 1
ATOM 1605 C C . LYS A 1 195 ? 2.551 -12.953 -26.828 1 86.12 195 LYS A C 1
ATOM 1607 O O . LYS A 1 195 ? 3.652 -13.469 -27.016 1 86.12 195 LYS A O 1
ATOM 1612 N N . LYS A 1 196 ? 2.133 -12.25 -25.719 1 90.06 196 LYS A N 1
ATOM 1613 C CA . LYS A 1 196 ? 3.133 -12.008 -24.672 1 90.06 196 LYS A CA 1
ATOM 1614 C C . LYS A 1 196 ? 2.973 -13 -23.531 1 90.06 196 LYS A C 1
ATOM 1616 O O . LYS A 1 196 ? 1.851 -13.328 -23.141 1 90.06 196 LYS A O 1
ATOM 1621 N N . PHE A 1 197 ? 4.121 -13.523 -23.062 1 93.5 197 PHE A N 1
ATOM 1622 C CA . PHE A 1 197 ? 4.121 -14.398 -21.906 1 93.5 197 PHE A CA 1
ATOM 1623 C C . PHE A 1 197 ? 4.695 -13.688 -20.688 1 93.5 197 PHE A C 1
ATOM 1625 O O . PHE A 1 197 ? 4.77 -14.258 -19.594 1 93.5 197 PHE A O 1
ATOM 1632 N N . ALA A 1 198 ? 5.141 -12.492 -20.875 1 95.5 198 ALA A N 1
ATOM 1633 C CA . ALA A 1 198 ? 5.664 -11.641 -19.812 1 95.5 198 ALA A CA 1
ATOM 1634 C C . ALA A 1 198 ? 5.059 -10.242 -19.875 1 95.5 198 ALA A C 1
ATOM 1636 O O . ALA A 1 198 ? 4.949 -9.656 -20.953 1 95.5 198 ALA A O 1
ATOM 1637 N N . ARG A 1 199 ? 4.59 -9.781 -18.719 1 95.88 199 ARG A N 1
ATOM 1638 C CA . ARG A 1 199 ? 3.979 -8.461 -18.625 1 95.88 199 ARG A CA 1
ATOM 1639 C C . ARG A 1 199 ? 4.402 -7.742 -17.359 1 95.88 199 ARG A C 1
ATOM 1641 O O . ARG A 1 199 ? 4.938 -8.359 -16.438 1 95.88 199 ARG A O 1
ATOM 1648 N N . ILE A 1 200 ? 4.188 -6.438 -17.344 1 96.25 200 ILE A N 1
ATOM 1649 C CA . ILE A 1 200 ? 4.508 -5.633 -16.172 1 96.25 200 ILE A CA 1
ATOM 1650 C C . ILE A 1 200 ? 3.271 -5.508 -15.273 1 96.25 200 ILE A C 1
ATOM 1652 O O . ILE A 1 200 ? 2.176 -5.215 -15.766 1 96.25 200 ILE A O 1
ATOM 1656 N N . TYR A 1 201 ? 3.471 -5.785 -14.023 1 96.88 201 TYR A N 1
ATOM 1657 C CA . TYR A 1 201 ? 2.398 -5.727 -13.039 1 96.88 201 TYR A CA 1
ATOM 1658 C C . TYR A 1 201 ? 2.727 -4.727 -11.938 1 96.88 201 TYR A C 1
ATOM 1660 O O . TYR A 1 201 ? 3.893 -4.562 -11.562 1 96.88 201 TYR A O 1
ATOM 1668 N N . SER A 1 202 ? 1.661 -4.109 -11.391 1 95.5 202 SER A N 1
ATOM 1669 C CA . SER A 1 202 ? 1.811 -3.287 -10.195 1 95.5 202 SER A CA 1
ATOM 1670 C C . SER A 1 202 ? 1.7 -4.125 -8.922 1 95.5 202 SER A C 1
ATOM 1672 O O . SER A 1 202 ? 0.862 -5.027 -8.844 1 95.5 202 SER A O 1
ATOM 1674 N N . VAL A 1 203 ? 2.57 -3.854 -8.023 1 96.44 203 VAL A N 1
ATOM 1675 C CA . VAL A 1 203 ? 2.521 -4.52 -6.727 1 96.44 203 VAL A CA 1
ATOM 1676 C C . VAL A 1 203 ? 2.777 -3.508 -5.613 1 96.44 203 VAL A C 1
ATOM 1678 O O . VAL A 1 203 ? 3.584 -2.588 -5.777 1 96.44 203 VAL A O 1
ATOM 1681 N N . TYR A 1 204 ? 2.041 -3.641 -4.523 1 96.19 204 TYR A N 1
ATOM 1682 C CA . TYR A 1 204 ? 2.213 -2.764 -3.369 1 96.19 204 TYR A CA 1
ATOM 1683 C C . TYR A 1 204 ? 2.883 -3.504 -2.217 1 96.19 204 TYR A C 1
ATOM 1685 O O . TYR A 1 204 ? 2.436 -4.582 -1.821 1 96.19 204 TYR A O 1
ATOM 1693 N N . ASP A 1 205 ? 3.936 -2.973 -1.746 1 95.69 205 ASP A N 1
ATOM 1694 C CA . ASP A 1 205 ? 4.676 -3.549 -0.628 1 95.69 205 ASP A CA 1
ATOM 1695 C C . ASP A 1 205 ? 5.168 -2.461 0.324 1 95.69 205 ASP A C 1
ATOM 1697 O O . ASP A 1 205 ? 5.77 -1.477 -0.108 1 95.69 205 ASP A O 1
ATOM 1701 N N . MET A 1 206 ? 4.789 -2.605 1.6 1 94.44 206 MET A N 1
ATOM 1702 C CA . MET A 1 206 ? 5.109 -1.618 2.627 1 94.44 206 MET A CA 1
ATOM 1703 C C . MET A 1 206 ? 4.59 -0.238 2.234 1 94.44 206 MET A C 1
ATOM 1705 O O . MET A 1 206 ? 5.297 0.76 2.381 1 94.44 206 MET A O 1
ATOM 1709 N N . ASP A 1 207 ? 3.469 -0.256 1.569 1 94.38 207 ASP A N 1
ATOM 1710 C CA . ASP A 1 207 ? 2.709 0.939 1.216 1 94.38 207 ASP A CA 1
ATOM 1711 C C . ASP A 1 207 ? 3.363 1.682 0.052 1 94.38 207 ASP A C 1
ATOM 1713 O O . ASP A 1 207 ? 3.062 2.852 -0.193 1 94.38 207 ASP A O 1
ATOM 1717 N N . VAL A 1 208 ? 4.289 1.014 -0.576 1 95.31 208 VAL A N 1
ATOM 1718 C CA . VAL A 1 208 ? 4.953 1.59 -1.739 1 95.31 208 VAL A CA 1
ATOM 1719 C C . VAL A 1 208 ? 4.52 0.848 -3.002 1 95.31 208 VAL A C 1
ATOM 1721 O O . VAL A 1 208 ? 4.43 -0.382 -3.008 1 95.31 208 VAL A O 1
ATOM 1724 N N . LYS A 1 209 ? 4.238 1.589 -4.043 1 94.44 209 LYS A N 1
ATOM 1725 C CA . LYS A 1 209 ? 3.879 0.992 -5.328 1 94.44 209 LYS A CA 1
ATOM 1726 C C . LYS A 1 209 ? 5.121 0.649 -6.141 1 94.44 209 LYS A C 1
ATOM 1728 O O . LYS A 1 209 ? 6 1.494 -6.332 1 94.44 209 LYS A O 1
ATOM 1733 N N . TYR A 1 210 ? 5.195 -0.566 -6.605 1 95.75 210 TYR A N 1
ATOM 1734 C CA . TYR A 1 210 ? 6.266 -1.035 -7.48 1 95.75 210 TYR A CA 1
ATOM 1735 C C . TYR A 1 210 ? 5.703 -1.607 -8.773 1 95.75 210 TYR A C 1
ATOM 1737 O O . TYR A 1 210 ? 4.496 -1.82 -8.891 1 95.75 210 TYR A O 1
ATOM 1745 N N . GLU A 1 211 ? 6.582 -1.748 -9.734 1 95.44 211 GLU A N 1
ATOM 1746 C CA . GLU A 1 211 ? 6.293 -2.496 -10.953 1 95.44 211 GLU A CA 1
ATOM 1747 C C . GLU A 1 211 ? 7.23 -3.689 -11.109 1 95.44 211 GLU A C 1
ATOM 1749 O O . GLU A 1 211 ? 8.438 -3.57 -10.883 1 95.44 211 GLU A O 1
ATOM 1754 N N . VAL A 1 212 ? 6.629 -4.809 -11.422 1 97.31 212 VAL A N 1
ATOM 1755 C CA . VAL A 1 212 ? 7.418 -6.027 -11.562 1 97.31 212 VAL A CA 1
ATOM 1756 C C . VAL A 1 212 ? 7.039 -6.738 -12.859 1 97.31 212 VAL A C 1
ATOM 1758 O O . VAL A 1 212 ? 5.926 -6.57 -13.367 1 97.31 212 VAL A O 1
ATOM 1761 N N . ARG A 1 213 ? 7.996 -7.516 -13.367 1 97.75 213 ARG A N 1
ATOM 1762 C CA . ARG A 1 213 ? 7.699 -8.359 -14.523 1 97.75 213 ARG A CA 1
ATOM 1763 C C . ARG A 1 213 ? 7.133 -9.711 -14.086 1 97.75 213 ARG A C 1
ATOM 1765 O O . ARG A 1 213 ? 7.738 -10.406 -13.266 1 97.75 213 ARG A O 1
ATOM 1772 N N . GLY A 1 214 ? 5.961 -9.984 -14.609 1 97.94 214 GLY A N 1
ATOM 1773 C CA . GLY A 1 214 ? 5.324 -11.266 -14.359 1 97.94 214 GLY A CA 1
ATOM 1774 C C . GLY A 1 214 ? 5.316 -12.18 -15.57 1 97.94 214 GLY A C 1
ATOM 1775 O O . GLY A 1 214 ? 5.102 -11.727 -16.688 1 97.94 214 GLY A O 1
ATOM 1776 N N . TYR A 1 215 ? 5.566 -13.484 -15.367 1 97.81 215 TYR A N 1
ATOM 1777 C CA . TYR A 1 215 ? 5.645 -14.477 -16.438 1 97.81 215 TYR A CA 1
ATOM 1778 C C . TYR A 1 215 ? 4.508 -15.484 -16.328 1 97.81 215 TYR A C 1
ATOM 1780 O O . TYR A 1 215 ? 4.191 -15.961 -15.234 1 97.81 215 TYR A O 1
ATOM 1788 N N . THR A 1 216 ? 3.896 -15.742 -17.453 1 96.19 216 THR A N 1
ATOM 1789 C CA . THR A 1 216 ? 2.889 -16.797 -17.531 1 96.19 216 THR A CA 1
ATOM 1790 C C . THR A 1 216 ? 3.227 -17.781 -18.641 1 96.19 216 THR A C 1
ATOM 1792 O O . THR A 1 216 ? 3.006 -17.5 -19.812 1 96.19 216 THR A O 1
ATOM 1795 N N . LEU A 1 217 ? 3.711 -18.938 -18.25 1 96.31 217 LEU A N 1
ATOM 1796 C CA . LEU A 1 217 ? 4.094 -20 -19.172 1 96.31 217 LEU A CA 1
ATOM 1797 C C . LEU A 1 217 ? 4.125 -21.344 -18.469 1 96.31 217 LEU A C 1
ATOM 1799 O O . LEU A 1 217 ? 4.395 -21.422 -17.266 1 96.31 217 LEU A O 1
ATOM 1803 N N . PRO A 1 218 ? 3.832 -22.391 -19.156 1 96.75 218 PRO A N 1
ATOM 1804 C CA . PRO A 1 218 ? 3.959 -23.719 -18.562 1 96.75 218 PRO A CA 1
ATOM 1805 C C . PRO A 1 218 ? 5.41 -24.141 -18.391 1 96.75 218 PRO A C 1
ATOM 1807 O O . PRO A 1 218 ? 6.285 -23.703 -19.125 1 96.75 218 PRO A O 1
ATOM 1810 N N . PHE A 1 219 ? 5.641 -24.984 -17.438 1 97.81 219 PHE A N 1
ATOM 1811 C CA . PHE A 1 219 ? 6.988 -25.484 -17.188 1 97.81 219 PHE A CA 1
ATOM 1812 C C . PHE A 1 219 ? 6.941 -26.797 -16.406 1 97.81 219 PHE A C 1
ATOM 1814 O O . PHE A 1 219 ? 5.898 -27.172 -15.875 1 97.81 219 PHE A O 1
ATOM 1821 N N . THR A 1 220 ? 8 -27.422 -16.438 1 97.75 220 THR A N 1
ATOM 1822 C CA . THR A 1 220 ? 8.203 -28.609 -15.594 1 97.75 220 THR A CA 1
ATOM 1823 C C . THR A 1 220 ? 9.156 -28.281 -14.438 1 97.75 220 THR A C 1
ATOM 1825 O O . THR A 1 220 ? 10.203 -27.672 -14.641 1 97.75 220 THR A O 1
ATOM 1828 N N . LEU A 1 221 ? 8.711 -28.625 -13.234 1 98 221 LEU A N 1
ATOM 1829 C CA . LEU A 1 221 ? 9.547 -28.422 -12.055 1 98 221 LEU A CA 1
ATOM 1830 C C . LEU A 1 221 ? 10.109 -29.75 -11.562 1 98 221 LEU A C 1
ATOM 1832 O O . LEU A 1 221 ? 9.359 -30.688 -11.297 1 98 221 LEU A O 1
ATOM 1836 N N . TYR A 1 222 ? 11.438 -29.812 -11.57 1 97.94 222 TYR A N 1
ATOM 1837 C CA . TYR A 1 222 ? 12.156 -30.906 -10.938 1 97.94 222 TYR A CA 1
ATOM 1838 C C . TYR A 1 222 ? 12.656 -30.516 -9.555 1 97.94 222 TYR A C 1
ATOM 1840 O O . TYR A 1 222 ? 13.516 -29.656 -9.422 1 97.94 222 TYR A O 1
ATOM 1848 N N . ALA A 1 223 ? 12.086 -31.109 -8.547 1 97.62 223 ALA A N 1
ATOM 1849 C CA . ALA A 1 223 ? 12.453 -30.766 -7.176 1 97.62 223 ALA A CA 1
ATOM 1850 C C . ALA A 1 223 ? 11.992 -31.859 -6.207 1 97.62 223 ALA A C 1
ATOM 1852 O O . ALA A 1 223 ? 11.211 -32.719 -6.574 1 97.62 223 ALA A O 1
ATOM 1853 N N . ALA A 1 224 ? 12.531 -31.812 -4.965 1 96.25 224 ALA A N 1
ATOM 1854 C CA . ALA A 1 224 ? 12.086 -32.719 -3.904 1 96.25 224 ALA A CA 1
ATOM 1855 C C . ALA A 1 224 ? 10.594 -32.531 -3.635 1 96.25 224 ALA A C 1
ATOM 1857 O O . ALA A 1 224 ? 10.016 -31.5 -3.928 1 96.25 224 ALA A O 1
ATOM 1858 N N . SER A 1 225 ? 10 -33.562 -3.096 1 95.12 225 SER A N 1
ATOM 1859 C CA . SER A 1 225 ? 8.562 -33.594 -2.846 1 95.12 225 SER A CA 1
ATOM 1860 C C . SER A 1 225 ? 8.141 -32.438 -1.921 1 95.12 225 SER A C 1
ATOM 1862 O O . SER A 1 225 ? 7.09 -31.844 -2.115 1 95.12 225 SER A O 1
ATOM 1864 N N . GLU A 1 226 ? 8.945 -32.188 -0.94 1 96 226 GLU A N 1
ATOM 1865 C CA . GLU A 1 226 ? 8.641 -31.109 0.013 1 96 226 GLU A CA 1
ATOM 1866 C C . GLU A 1 226 ? 8.602 -29.75 -0.672 1 96 226 GLU A C 1
ATOM 1868 O O . GLU A 1 226 ? 7.773 -28.891 -0.34 1 96 226 GLU A O 1
ATOM 1873 N N . VAL A 1 227 ? 9.508 -29.609 -1.625 1 97.56 227 VAL A N 1
ATOM 1874 C CA . VAL A 1 227 ? 9.586 -28.359 -2.361 1 97.56 227 VAL A CA 1
ATOM 1875 C C . VAL A 1 227 ? 8.367 -28.219 -3.268 1 97.56 227 VAL A C 1
ATOM 1877 O O . VAL A 1 227 ? 7.77 -27.141 -3.354 1 97.56 227 VAL A O 1
ATOM 1880 N N . GLN A 1 228 ? 8 -29.312 -3.887 1 96.81 228 GLN A N 1
ATOM 1881 C CA . GLN A 1 228 ? 6.809 -29.312 -4.73 1 96.81 228 GLN A CA 1
ATOM 1882 C C . GLN A 1 228 ? 5.57 -28.906 -3.934 1 96.81 228 GLN A C 1
ATOM 1884 O O . GLN A 1 228 ? 4.773 -28.094 -4.391 1 96.81 228 GLN A O 1
ATOM 1889 N N . GLU A 1 229 ? 5.465 -29.469 -2.811 1 95.81 229 GLU A N 1
ATOM 1890 C CA . GLU A 1 229 ? 4.32 -29.188 -1.948 1 95.81 229 GLU A CA 1
ATOM 1891 C C . GLU A 1 229 ? 4.32 -27.734 -1.496 1 95.81 229 GLU A C 1
ATOM 1893 O O . GLU A 1 229 ? 3.271 -27.078 -1.461 1 95.81 229 GLU A O 1
ATOM 1898 N N . PHE A 1 230 ? 5.477 -27.234 -1.135 1 97.44 230 PHE A N 1
ATOM 1899 C CA . PHE A 1 230 ? 5.613 -25.859 -0.671 1 97.44 230 PHE A CA 1
ATOM 1900 C C . PHE A 1 230 ? 5.168 -24.875 -1.748 1 97.44 230 PHE A C 1
ATOM 1902 O O . PHE A 1 230 ? 4.367 -23.984 -1.484 1 97.44 230 PHE A O 1
ATOM 1909 N N . VAL A 1 231 ? 5.641 -25.078 -2.971 1 97.75 231 VAL A N 1
ATOM 1910 C CA . VAL A 1 231 ? 5.348 -24.109 -4.023 1 97.75 231 VAL A CA 1
ATOM 1911 C C . VAL A 1 231 ? 3.895 -24.266 -4.469 1 97.75 231 VAL A C 1
ATOM 1913 O O . VAL A 1 231 ? 3.266 -23.297 -4.895 1 97.75 231 VAL A O 1
ATOM 1916 N N . PHE A 1 232 ? 3.35 -25.438 -4.348 1 97.12 232 PHE A N 1
ATOM 1917 C CA . PHE A 1 232 ? 1.958 -25.656 -4.719 1 97.12 232 PHE A CA 1
ATOM 1918 C C . PHE A 1 232 ? 1.02 -24.953 -3.746 1 97.12 232 PHE A C 1
ATOM 1920 O O . PHE A 1 232 ? -0.029 -24.453 -4.148 1 97.12 232 PHE A O 1
ATOM 1927 N N . LYS A 1 233 ? 1.391 -24.859 -2.52 1 96.56 233 LYS A N 1
ATOM 1928 C CA . LYS A 1 233 ? 0.536 -24.281 -1.492 1 96.56 233 LYS A CA 1
ATOM 1929 C C . LYS A 1 233 ? 0.848 -22.797 -1.299 1 96.56 233 LYS A C 1
ATOM 1931 O O . LYS A 1 233 ? -0.059 -21.984 -1.097 1 96.56 233 LYS A O 1
ATOM 1936 N N . CYS A 1 234 ? 2.107 -22.453 -1.389 1 97.88 234 CYS A N 1
ATOM 1937 C CA . CYS A 1 234 ? 2.525 -21.109 -1.02 1 97.88 234 CYS A CA 1
ATOM 1938 C C . CYS A 1 234 ? 2.869 -20.281 -2.256 1 97.88 234 CYS A C 1
ATOM 1940 O O . CYS A 1 234 ? 3.074 -19.062 -2.164 1 97.88 234 CYS A O 1
ATOM 1942 N N . GLY A 1 235 ? 2.922 -20.875 -3.396 1 98.19 235 GLY A N 1
ATOM 1943 C CA . GLY A 1 235 ? 3.277 -20.172 -4.617 1 98.19 235 GLY A CA 1
ATOM 1944 C C . GLY A 1 235 ? 4.758 -20.266 -4.945 1 98.19 235 GLY A C 1
ATOM 1945 O O . GLY A 1 235 ? 5.566 -20.625 -4.094 1 98.19 235 GLY A O 1
ATOM 1946 N N . LEU A 1 236 ? 5.09 -19.922 -6.176 1 98.69 236 LEU A N 1
ATOM 1947 C CA . LEU A 1 236 ? 6.457 -19.922 -6.684 1 98.69 236 LEU A CA 1
ATOM 1948 C C . LEU A 1 236 ? 6.914 -18.516 -7.043 1 98.69 236 LEU A C 1
ATOM 1950 O O . LEU A 1 236 ? 6.168 -17.766 -7.672 1 98.69 236 LEU A O 1
ATOM 1954 N N . GLY A 1 237 ? 8.125 -18.188 -6.613 1 98.31 237 GLY A N 1
ATOM 1955 C CA . GLY A 1 237 ? 8.648 -16.875 -6.957 1 98.31 237 GLY A CA 1
ATOM 1956 C C . GLY A 1 237 ? 8.461 -15.836 -5.859 1 98.31 237 GLY A C 1
ATOM 1957 O O . GLY A 1 237 ? 8.438 -16.188 -4.676 1 98.31 237 GLY A O 1
ATOM 1958 N N . ALA A 1 238 ? 8.445 -14.586 -6.289 1 97.31 238 ALA A N 1
ATOM 1959 C CA . ALA A 1 238 ? 8.32 -13.477 -5.348 1 97.31 238 ALA A CA 1
ATOM 1960 C C . ALA A 1 238 ? 6.879 -12.984 -5.258 1 97.31 238 ALA A C 1
ATOM 1962 O O . ALA A 1 238 ? 6.07 -13.25 -6.156 1 97.31 238 ALA A O 1
ATOM 1963 N N . PHE A 1 239 ? 6.5 -12.352 -4.121 1 97.81 239 PHE A N 1
ATOM 1964 C CA . PHE A 1 239 ? 5.211 -11.711 -3.887 1 97.81 239 PHE A CA 1
ATOM 1965 C C . PHE A 1 239 ? 4.074 -12.711 -4.016 1 97.81 239 PHE A C 1
ATOM 1967 O O . PHE A 1 239 ? 3.006 -12.383 -4.535 1 97.81 239 PHE A O 1
ATOM 1974 N N . THR A 1 240 ? 4.344 -13.891 -3.541 1 98.31 240 THR A N 1
ATOM 1975 C CA . THR A 1 240 ? 3.316 -14.922 -3.637 1 98.31 240 THR A CA 1
ATOM 1976 C C . THR A 1 240 ? 2.098 -14.555 -2.795 1 98.31 240 THR A C 1
ATOM 1978 O O . THR A 1 240 ? 0.959 -14.773 -3.215 1 98.31 240 THR A O 1
ATOM 1981 N N . HIS A 1 241 ? 2.303 -13.906 -1.646 1 97.81 241 HIS A N 1
ATOM 1982 C CA . HIS A 1 241 ? 1.216 -13.5 -0.764 1 97.81 241 HIS A CA 1
ATOM 1983 C C . HIS A 1 241 ? 0.447 -12.32 -1.35 1 97.81 241 HIS A C 1
ATOM 1985 O O . HIS A 1 241 ? -0.57 -11.898 -0.793 1 97.81 241 HIS A O 1
ATOM 1991 N N . LYS A 1 242 ? 0.945 -11.781 -2.434 1 98.12 242 LYS A N 1
ATOM 1992 C CA . LYS A 1 242 ? 0.26 -10.727 -3.17 1 98.12 242 LYS A CA 1
ATOM 1993 C C . LYS A 1 242 ? -0.413 -11.273 -4.426 1 98.12 242 LYS A C 1
ATOM 1995 O O . LYS A 1 242 ? -0.866 -10.508 -5.277 1 98.12 242 LYS A O 1
ATOM 2000 N N . GLY A 1 243 ? -0.382 -12.547 -4.613 1 98.25 243 GLY A N 1
ATOM 2001 C CA . GLY A 1 243 ? -1.161 -13.18 -5.664 1 98.25 243 GLY A CA 1
ATOM 2002 C C . GLY A 1 243 ? -0.332 -13.562 -6.875 1 98.25 243 GLY A C 1
ATOM 2003 O O . GLY A 1 243 ? -0.865 -13.711 -7.977 1 98.25 243 GLY A O 1
ATOM 2004 N N . PHE A 1 244 ? 0.925 -13.672 -6.684 1 98.62 244 PHE A N 1
ATOM 2005 C CA . PHE A 1 244 ? 1.794 -14.078 -7.781 1 98.62 244 PHE A CA 1
ATOM 2006 C C . PHE A 1 244 ? 2.324 -15.492 -7.551 1 98.62 244 PHE A C 1
ATOM 2008 O O . PHE A 1 244 ? 2.539 -15.906 -6.41 1 98.62 244 PHE A O 1
ATOM 2015 N N . GLY A 1 245 ? 2.396 -16.281 -8.641 1 98.56 245 GLY A N 1
ATOM 2016 C CA . GLY A 1 245 ? 3.113 -17.547 -8.578 1 98.56 245 GLY A CA 1
ATOM 2017 C C . GLY A 1 245 ? 2.217 -18.719 -8.234 1 98.56 245 GLY A C 1
ATOM 2018 O O . GLY A 1 245 ? 2.703 -19.781 -7.836 1 98.56 245 GLY A O 1
ATOM 2019 N N . MET A 1 246 ? 0.93 -18.531 -8.398 1 98.31 246 MET A N 1
ATOM 2020 C CA . MET A 1 246 ? 0.078 -19.688 -8.133 1 98.31 246 MET A CA 1
ATOM 2021 C C . MET A 1 246 ? 0.125 -20.672 -9.297 1 98.31 246 MET A C 1
ATOM 2023 O O . MET A 1 246 ? 0.015 -20.266 -10.461 1 98.31 246 MET A O 1
ATOM 2027 N N . LEU A 1 247 ? 0.234 -21.938 -8.922 1 97.19 247 LEU A N 1
ATOM 2028 C CA . LEU A 1 247 ? 0.425 -22.984 -9.93 1 97.19 247 LEU A CA 1
ATOM 2029 C C . LEU A 1 247 ? -0.728 -23.969 -9.906 1 97.19 247 LEU A C 1
ATOM 2031 O O . LEU A 1 247 ? -1.402 -24.125 -8.883 1 97.19 247 LEU A O 1
ATOM 2035 N N . ASP A 1 248 ? -0.939 -24.516 -11.016 1 95.19 248 ASP A N 1
ATOM 2036 C CA . ASP A 1 248 ? -1.812 -25.688 -11.156 1 95.19 248 ASP A CA 1
ATOM 2037 C C . ASP A 1 248 ? -1.185 -26.734 -12.062 1 95.19 248 ASP A C 1
ATOM 2039 O O . ASP A 1 248 ? -0.254 -26.438 -12.82 1 95.19 248 ASP A O 1
ATOM 2043 N N . LEU A 1 249 ? -1.646 -27.953 -11.945 1 93.81 249 LEU A N 1
ATOM 2044 C CA . LEU A 1 249 ? -1.131 -29.016 -12.805 1 93.81 249 LEU A CA 1
ATOM 2045 C C . LEU A 1 249 ? -1.701 -28.906 -14.211 1 93.81 249 LEU A C 1
ATOM 2047 O O . LEU A 1 249 ? -2.889 -28.609 -14.383 1 93.81 249 LEU A O 1
ATOM 2051 N N . ALA A 1 250 ? -0.952 -28.891 -15.398 1 87.44 250 ALA A N 1
ATOM 2052 C CA . ALA A 1 250 ? -1.348 -28.703 -16.797 1 87.44 250 ALA A CA 1
ATOM 2053 C C . ALA A 1 250 ? -2.414 -29.703 -17.203 1 87.44 250 ALA A C 1
ATOM 2055 O O . ALA A 1 250 ? -3.322 -29.391 -17.969 1 87.44 250 ALA A O 1
ATOM 2056 N N . ASN A 1 251 ? -2.568 -30.922 -16.828 1 72.62 251 ASN A N 1
ATOM 2057 C CA . ASN A 1 251 ? -3.484 -31.953 -17.297 1 72.62 251 ASN A CA 1
ATOM 2058 C C . ASN A 1 251 ? -4.582 -32.25 -16.281 1 72.62 251 ASN A C 1
ATOM 2060 O O . ASN A 1 251 ? -5.305 -33.219 -16.406 1 72.62 251 ASN A O 1
ATOM 2064 N N . ASN A 1 252 ? -4.738 -31.297 -15.391 1 64.75 252 ASN A N 1
ATOM 2065 C CA . ASN A 1 252 ? -5.77 -31.562 -14.391 1 64.75 252 ASN A CA 1
ATOM 2066 C C . ASN A 1 252 ? -6.828 -30.469 -14.375 1 64.75 252 ASN A C 1
ATOM 2068 O O . ASN A 1 252 ? -6.52 -29.297 -14.617 1 64.75 252 ASN A O 1
ATOM 2072 N N . MET A 1 253 ? -8.078 -30.922 -14.664 1 62.84 253 MET A N 1
ATOM 2073 C CA . MET A 1 253 ? -9.164 -29.969 -14.508 1 62.84 253 MET A CA 1
ATOM 2074 C C . MET A 1 253 ? -9.555 -29.797 -13.039 1 62.84 253 MET A C 1
ATOM 2076 O O . MET A 1 253 ? -10.164 -30.703 -12.453 1 62.84 253 MET A O 1
ATOM 2080 N N . PRO A 1 254 ? -9.109 -28.781 -12.43 1 57.97 254 PRO A N 1
ATOM 2081 C CA . PRO A 1 254 ? -9.32 -28.625 -10.992 1 57.97 254 PRO A CA 1
ATOM 2082 C C . PRO A 1 254 ? -10.789 -28.703 -10.602 1 57.97 254 PRO A C 1
ATOM 2084 O O . PRO A 1 254 ? -11.117 -29.188 -9.508 1 57.97 254 PRO A O 1
ATOM 2087 N N . SER A 1 255 ? -11.641 -28.266 -11.516 1 58.53 255 SER A N 1
ATOM 2088 C CA . SER A 1 255 ? -13.062 -28.234 -11.172 1 58.53 255 SER A CA 1
ATOM 2089 C C . SER A 1 255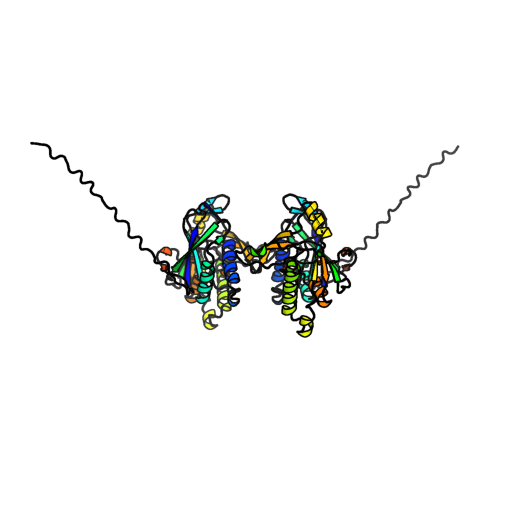 ? -13.586 -29.641 -10.898 1 58.53 255 SER A C 1
ATOM 2091 O O . SER A 1 255 ? -14.594 -29.812 -10.203 1 58.53 255 SER A O 1
ATOM 2093 N N . GLN A 1 256 ? -12.781 -30.578 -11.328 1 58.88 256 GLN A N 1
ATOM 2094 C CA . GLN A 1 256 ? -13.258 -31.953 -11.203 1 58.88 256 GLN A CA 1
ATOM 2095 C C . GLN A 1 256 ? -12.812 -32.562 -9.875 1 58.88 256 GLN A C 1
ATOM 2097 O O . GLN A 1 256 ? -13.289 -33.656 -9.492 1 58.88 256 GLN A O 1
ATOM 2102 N N . ARG A 1 257 ? -12.172 -31.703 -9.062 1 67.31 257 ARG A N 1
ATOM 2103 C CA . ARG A 1 257 ? -11.625 -32.281 -7.832 1 67.31 257 ARG A CA 1
ATOM 2104 C C . ARG A 1 257 ? -11.922 -31.375 -6.641 1 67.31 257 ARG A C 1
ATOM 2106 O O . ARG A 1 257 ? -11 -30.875 -5.98 1 67.31 257 ARG A O 1
ATOM 2113 N N . THR A 1 258 ? -13.281 -31.125 -6.504 1 80.38 258 THR A N 1
ATOM 2114 C CA . THR A 1 258 ? -13.594 -30.234 -5.395 1 80.38 258 THR A CA 1
ATOM 2115 C C . THR A 1 258 ? -14.648 -30.859 -4.48 1 80.38 258 THR A C 1
ATOM 2117 O O . THR A 1 258 ? -15.398 -31.75 -4.906 1 80.38 258 THR A O 1
ATOM 2120 N N . GLU A 1 259 ? -14.555 -30.641 -3.24 1 76.19 259 GLU A N 1
ATOM 2121 C CA . GLU A 1 259 ? -15.57 -30.953 -2.236 1 76.19 259 GLU A CA 1
ATOM 2122 C C . GLU A 1 259 ? -16 -29.703 -1.48 1 76.19 259 GLU A C 1
ATOM 2124 O O . GLU A 1 259 ? -15.227 -28.75 -1.354 1 76.19 259 GLU A O 1
ATOM 2129 N N . PRO A 1 260 ? -17.266 -29.656 -1.077 1 75.38 260 PRO A N 1
ATOM 2130 C CA . PRO A 1 260 ? -17.688 -28.5 -0.281 1 75.38 260 PRO A CA 1
ATOM 2131 C C . PRO A 1 260 ? -16.812 -28.281 0.948 1 75.38 260 PRO A C 1
ATOM 2133 O O . PRO A 1 260 ? -16.359 -29.25 1.57 1 75.38 260 PRO A O 1
ATOM 2136 N N . TYR A 1 261 ? -16.469 -27.062 1.26 1 79.88 261 TYR A N 1
ATOM 2137 C CA . TYR A 1 261 ? -15.664 -26.734 2.428 1 79.88 261 TYR A CA 1
ATOM 2138 C C . TYR A 1 261 ? -16.469 -25.922 3.438 1 79.88 261 TYR A C 1
ATOM 2140 O O . TYR A 1 261 ? -17 -24.859 3.111 1 79.88 261 TYR A O 1
ATOM 2148 N N . LYS A 1 262 ? -16.547 -26.422 4.672 1 73.75 262 LYS A N 1
ATOM 2149 C CA . LYS A 1 262 ? -17.25 -25.75 5.77 1 73.75 262 LYS A CA 1
ATOM 2150 C C . LYS A 1 262 ? -16.266 -25.188 6.785 1 73.75 262 LYS A C 1
ATOM 2152 O O . LYS A 1 262 ? -15.453 -25.938 7.352 1 73.75 262 LYS A O 1
ATOM 2157 N N . PHE A 1 263 ? -16.172 -23.922 6.777 1 69.75 263 PHE A N 1
ATOM 2158 C CA . PHE A 1 263 ? -15.289 -23.312 7.77 1 69.75 263 PHE A CA 1
ATOM 2159 C C . PHE A 1 263 ? -16.078 -22.922 9.016 1 69.75 263 PHE A C 1
ATOM 2161 O O . PHE A 1 263 ? -17.297 -22.797 8.969 1 69.75 263 PHE A O 1
ATOM 2168 N N . LYS A 1 264 ? -15.422 -23.047 10.234 1 54.03 264 LYS A N 1
ATOM 2169 C CA . LYS A 1 264 ? -16.047 -22.859 11.539 1 54.03 264 LYS A CA 1
ATOM 2170 C C . LYS A 1 264 ? -16.656 -21.453 11.656 1 54.03 264 LYS A C 1
ATOM 2172 O O . LYS A 1 264 ? -15.938 -20.453 11.547 1 54.03 264 LYS A O 1
ATOM 2177 N N . ARG A 1 265 ? -17.875 -21.266 11.102 1 53.34 265 ARG A N 1
ATOM 2178 C CA . ARG A 1 265 ? -18.609 -20 11.266 1 53.34 265 ARG A CA 1
ATOM 2179 C C . ARG A 1 265 ? -19.469 -20.031 12.523 1 53.34 265 ARG A C 1
ATOM 2181 O O . ARG A 1 265 ? -20.078 -21.047 12.844 1 53.34 265 ARG A O 1
ATOM 2188 N N . GLU A 1 266 ? -19.219 -19.125 13.477 1 41.25 266 GLU A N 1
ATOM 2189 C CA . GLU A 1 266 ? -20.359 -18.969 14.375 1 41.25 266 GLU A CA 1
ATOM 2190 C C . GLU A 1 266 ? -21.594 -18.484 13.625 1 41.25 266 GLU A C 1
ATOM 2192 O O . GLU A 1 266 ? -21.531 -17.469 12.914 1 41.25 266 GLU A O 1
ATOM 2197 N N . GLY A 1 267 ? -22.688 -19.266 13.398 1 42.09 267 GLY A N 1
ATOM 2198 C CA . GLY A 1 267 ? -24.016 -19 12.867 1 42.09 267 GLY A CA 1
ATOM 2199 C C . GLY A 1 267 ? -24.156 -19.344 11.391 1 42.09 267 GLY A C 1
ATOM 2200 O O . GLY A 1 267 ? -25.094 -18.906 10.734 1 42.09 267 GLY A O 1
ATOM 2201 N N . PHE A 1 268 ? -23.188 -19.797 10.781 1 41.44 268 PHE A N 1
ATOM 2202 C CA . PHE A 1 268 ? -23.266 -20.078 9.352 1 41.44 268 PHE A CA 1
ATOM 2203 C C . PHE A 1 268 ? -24.203 -21.25 9.086 1 41.44 268 PHE A C 1
ATOM 2205 O O . PHE A 1 268 ? -24.078 -22.312 9.711 1 41.44 268 PHE A O 1
ATOM 2212 N N . VAL A 1 269 ? -25.406 -21 8.586 1 36.97 269 VAL A N 1
ATOM 2213 C CA . VAL A 1 269 ? -26.312 -22.031 8.062 1 36.97 269 VAL A CA 1
ATOM 2214 C C . VAL A 1 269 ? -25.75 -22.594 6.758 1 36.97 269 VAL A C 1
ATOM 2216 O O . VAL A 1 269 ? -25.516 -21.844 5.809 1 36.97 269 VAL A O 1
ATOM 2219 N N . PRO A 1 270 ? -25.219 -23.719 6.738 1 35.84 270 PRO A N 1
ATOM 2220 C CA . PRO A 1 270 ? -24.719 -24.344 5.516 1 35.84 270 PRO A CA 1
ATOM 2221 C C . PRO A 1 270 ? -25.734 -24.312 4.371 1 35.84 270 PRO A C 1
ATOM 2223 O O . PRO A 1 270 ? -26.922 -24.484 4.598 1 35.84 270 PRO A O 1
ATOM 2226 N N . TYR A 1 271 ? -25.516 -23.578 3.361 1 36.41 271 TYR A N 1
ATOM 2227 C CA . TYR A 1 271 ? -26.406 -23.688 2.209 1 36.41 271 TYR A CA 1
ATOM 2228 C C . TYR A 1 271 ? -26.484 -25.125 1.73 1 36.41 271 TYR A C 1
ATOM 2230 O O . TYR A 1 271 ? -25.469 -25.797 1.557 1 36.41 271 TYR A O 1
ATOM 2238 N N . ARG A 1 272 ? -27.531 -25.844 2.01 1 35.25 272 ARG A N 1
ATOM 2239 C CA . ARG A 1 272 ? -27.844 -27.141 1.409 1 35.25 272 ARG A CA 1
ATOM 2240 C C . ARG A 1 272 ? -27.828 -27.047 -0.113 1 35.25 272 ARG A C 1
ATOM 2242 O O . ARG A 1 272 ? -28.453 -26.156 -0.697 1 35.25 272 ARG A O 1
ATOM 2249 N N . ALA A 1 273 ? -26.781 -27.547 -0.746 1 35.22 273 ALA A N 1
ATOM 2250 C CA . ALA A 1 273 ? -26.859 -27.797 -2.184 1 35.22 273 ALA A CA 1
ATOM 2251 C C . ALA A 1 273 ? -28.266 -28.234 -2.6 1 35.22 273 ALA A C 1
ATOM 2253 O O . ALA A 1 273 ? -28.734 -29.297 -2.186 1 35.22 273 ALA A O 1
ATOM 2254 N N . GLN A 1 274 ? -29.297 -27.391 -2.742 1 32.81 274 GLN A N 1
ATOM 2255 C CA . GLN A 1 274 ? -30.5 -27.906 -3.379 1 32.81 274 GLN A CA 1
ATOM 2256 C C . GLN A 1 274 ? -30.172 -28.703 -4.641 1 32.81 274 GLN A C 1
ATOM 2258 O O . GLN A 1 274 ? -29.5 -28.188 -5.539 1 32.81 274 GLN A O 1
ATOM 2263 N N . GLY A 1 275 ? -29.984 -30.031 -4.562 1 31.53 275 GLY A N 1
ATOM 2264 C CA . GLY A 1 275 ? -29.969 -30.969 -5.676 1 31.53 275 GLY A CA 1
ATOM 2265 C C . GLY A 1 275 ? -30.938 -30.609 -6.781 1 31.53 275 GLY A C 1
ATOM 2266 O O . GLY A 1 275 ? -32.156 -30.531 -6.547 1 31.53 275 GLY A O 1
ATOM 2267 N N . HIS A 1 276 ? -30.625 -29.609 -7.605 1 33.47 276 HIS A N 1
ATOM 2268 C CA . HIS A 1 276 ? -31.438 -29.438 -8.812 1 33.47 276 HIS A CA 1
ATOM 2269 C C . HIS A 1 276 ? -31.719 -30.781 -9.477 1 33.47 276 HIS A C 1
ATOM 2271 O O . HIS A 1 276 ? -30.797 -31.453 -9.945 1 33.47 276 HIS A O 1
ATOM 2277 N N . GLU A 1 277 ? -32.656 -31.562 -8.961 1 31.69 277 GLU A N 1
ATOM 2278 C CA . GLU A 1 277 ? -33.219 -32.656 -9.766 1 31.69 277 GLU A CA 1
ATOM 2279 C C . GLU A 1 277 ? -33.531 -32.188 -11.18 1 31.69 277 GLU A C 1
ATOM 2281 O O . GLU A 1 277 ? -34.156 -31.125 -11.367 1 31.69 277 GLU A O 1
ATOM 2286 N N . PRO A 1 278 ? -32.781 -32.594 -12.172 1 28.42 278 PRO A N 1
ATOM 2287 C CA . PRO A 1 278 ? -33.188 -32.25 -13.531 1 28.42 278 PRO A CA 1
ATOM 2288 C C . PRO A 1 278 ? -34.688 -32.375 -13.758 1 28.42 278 PRO A C 1
ATOM 2290 O O . PRO A 1 278 ? -35.312 -33.344 -13.336 1 28.42 278 PRO A O 1
ATOM 2293 N N . ARG A 1 279 ? -35.344 -31.219 -13.695 1 31.09 279 ARG A N 1
ATOM 2294 C CA . ARG A 1 279 ? -36.781 -31.312 -14.047 1 31.09 279 ARG A CA 1
ATOM 2295 C C . ARG A 1 279 ? -36.969 -32.25 -15.242 1 31.09 279 ARG A 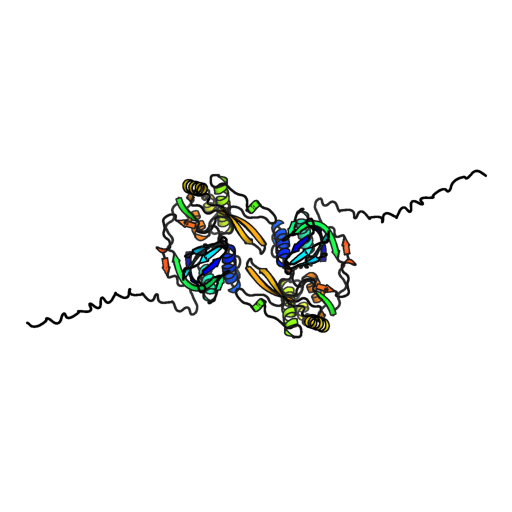C 1
ATOM 2297 O O . ARG A 1 279 ? -36.375 -32.031 -16.312 1 31.09 279 ARG A O 1
ATOM 2304 N N . LYS A 1 280 ? -37.188 -33.531 -14.914 1 29.47 280 LYS A N 1
ATOM 2305 C CA . LYS A 1 280 ? -37.656 -34.469 -15.922 1 29.47 280 LYS A CA 1
ATOM 2306 C C . LYS A 1 280 ? -38.719 -33.844 -16.828 1 29.47 280 LYS A C 1
ATOM 2308 O O . LYS A 1 280 ? -39.594 -33.156 -16.344 1 29.47 280 LYS A O 1
ATOM 2313 N N . ASN A 1 281 ? -38.312 -33.562 -18.109 1 28.48 281 ASN A N 1
ATOM 2314 C CA . ASN A 1 281 ? -39.188 -33.156 -19.203 1 28.48 281 ASN A CA 1
ATOM 2315 C C . ASN A 1 281 ? -40.531 -33.875 -19.172 1 28.48 281 ASN A C 1
ATOM 2317 O O . ASN A 1 281 ? -40.562 -35.125 -19.297 1 28.48 281 ASN A O 1
ATOM 2321 N N . ASP A 1 282 ? -41.406 -33.469 -18.281 1 25.69 282 ASP A N 1
ATOM 2322 C CA . ASP A 1 282 ? -42.75 -34.031 -18.344 1 25.69 282 ASP A CA 1
ATOM 2323 C C . ASP A 1 282 ? -43.281 -34.062 -19.766 1 25.69 282 ASP A C 1
ATOM 2325 O O . ASP A 1 282 ? -43.375 -33.031 -20.422 1 25.69 282 ASP A O 1
ATOM 2329 N N . GLU A 1 283 ? -42.875 -35.094 -20.531 1 25.5 283 GLU A N 1
ATOM 2330 C CA . GLU A 1 283 ? -43.5 -35.5 -21.797 1 25.5 283 GLU A CA 1
ATOM 2331 C C . GLU A 1 283 ? -45 -35.469 -21.703 1 25.5 283 GLU A C 1
ATOM 2333 O O . GLU A 1 283 ? -45.594 -36.375 -21.094 1 25.5 283 GLU A O 1
ATOM 2338 N N . ARG A 1 284 ? -45.656 -34.406 -21.188 1 27.86 284 ARG A N 1
ATOM 2339 C CA . ARG A 1 284 ? -47.094 -34.406 -21.359 1 27.86 284 ARG A CA 1
ATOM 2340 C C . ARG A 1 284 ? -47.5 -34.844 -22.766 1 27.86 284 ARG A C 1
ATOM 2342 O O . ARG A 1 284 ? -47.031 -34.281 -23.75 1 27.86 284 ARG A O 1
ATOM 2349 N N . ALA A 1 285 ? -47.688 -36.25 -22.891 1 26.88 285 ALA A N 1
ATOM 2350 C CA . ALA A 1 285 ? -48.312 -37 -23.938 1 26.88 285 ALA A CA 1
ATOM 2351 C C . ALA A 1 285 ? -49.625 -36.344 -24.391 1 26.88 285 ALA A C 1
ATOM 2353 O O . ALA A 1 285 ? -50.562 -36.25 -23.594 1 26.88 285 ALA A O 1
ATOM 2354 N N . ASP A 1 286 ? -49.594 -35.094 -24.969 1 25.66 286 ASP A N 1
ATOM 2355 C CA . ASP A 1 286 ? -50.812 -34.625 -25.609 1 25.66 286 ASP A CA 1
ATOM 2356 C C . ASP A 1 286 ? -51.469 -35.719 -26.422 1 25.66 286 ASP A C 1
ATOM 2358 O O . ASP A 1 286 ? -50.938 -36.156 -27.453 1 25.66 286 ASP A O 1
ATOM 2362 N N . GLY A 1 287 ? -51.812 -36.906 -25.75 1 25.12 287 GLY A N 1
ATOM 2363 C CA . GLY A 1 287 ? -52.719 -37.875 -26.328 1 25.12 287 GLY A CA 1
ATOM 2364 C C . GLY A 1 287 ? -53.938 -37.281 -26.969 1 25.12 287 GLY A C 1
ATOM 2365 O O . GLY A 1 287 ? -54.812 -36.75 -26.281 1 25.12 287 GLY A O 1
ATOM 2366 N N . GLY A 1 288 ? -53.688 -36.594 -28.125 1 24.22 288 GLY A N 1
ATOM 2367 C CA . GLY A 1 288 ? -54.75 -36.219 -29.047 1 24.22 288 GLY A CA 1
ATOM 2368 C C . GLY A 1 288 ? -55.719 -37.375 -29.328 1 24.22 288 GLY A C 1
ATOM 2369 O O . GLY A 1 288 ? -55.344 -38.375 -29.922 1 24.22 288 GLY A O 1
ATOM 2370 N N . GLU A 1 289 ? -56.531 -37.781 -28.297 1 24.92 289 GLU A N 1
ATOM 2371 C CA . GLU A 1 289 ? -57.688 -38.656 -28.516 1 24.92 289 GLU A CA 1
ATOM 2372 C C . GLU A 1 289 ? -58.469 -38.25 -29.75 1 24.92 289 GLU A C 1
ATOM 2374 O O . GLU A 1 289 ? -58.875 -37.062 -29.875 1 24.92 289 GLU A O 1
ATOM 2379 N N . SER A 1 290 ? -58.094 -38.906 -30.891 1 22.02 290 SER A N 1
ATOM 2380 C CA . SER A 1 290 ? -58.938 -38.906 -32.062 1 22.02 290 SER A CA 1
ATOM 2381 C C . SER A 1 290 ? -60.406 -39.188 -31.703 1 22.02 290 SER A C 1
ATOM 2383 O O . SER A 1 290 ? -60.688 -39.812 -30.688 1 22.02 290 SER A O 1
ATOM 2385 N N . LYS A 1 291 ? -61.406 -38.531 -32.438 1 24.53 291 LYS A N 1
ATOM 2386 C CA . LYS A 1 291 ? -62.844 -38.438 -32.719 1 24.53 291 LYS A CA 1
ATOM 2387 C C . LYS A 1 291 ? -63.438 -39.844 -32.938 1 24.53 291 LYS A C 1
ATOM 2389 O O . LYS A 1 291 ? -62.812 -40.688 -33.562 1 24.53 291 LYS A O 1
ATOM 2394 N N . SER A 1 292 ? -64.25 -40.312 -31.969 1 22.66 292 SER A N 1
ATOM 2395 C CA . SER A 1 292 ? -65.375 -41.188 -31.984 1 22.66 292 SER A CA 1
ATOM 2396 C C . SER A 1 292 ? -66.188 -41.031 -33.25 1 22.66 292 SER A C 1
ATOM 2398 O O . SER A 1 292 ? -67.375 -41.5 -33.344 1 22.66 292 SER A O 1
ATOM 2400 N N . VAL A 1 293 ? -65.688 -40.75 -34.469 1 24.62 293 VAL A N 1
ATOM 2401 C CA . VAL A 1 293 ? -66.75 -40.75 -35.469 1 24.62 293 VAL A CA 1
ATOM 2402 C C . VAL A 1 293 ? -67.562 -42.031 -35.375 1 24.62 293 VAL A C 1
ATOM 2404 O O . VAL A 1 293 ? -67 -43.094 -35.094 1 24.62 293 VAL A O 1
ATOM 2407 N N . GLU A 1 294 ? -68.875 -41.969 -35.562 1 22.72 294 GLU A N 1
ATOM 2408 C CA . GLU A 1 294 ? -70.312 -42.344 -35.719 1 22.72 294 GLU A CA 1
ATOM 2409 C C . GLU A 1 294 ? -70.5 -43.375 -36.781 1 22.72 294 GLU A C 1
ATOM 2411 O O . GLU A 1 294 ? -71.562 -43.906 -37 1 22.72 294 GLU A O 1
ATOM 2416 N N . GLU A 1 295 ? -69.562 -44.375 -37.281 1 23.36 295 GLU A N 1
ATOM 2417 C CA . GLU A 1 295 ? -70.438 -45.438 -37.719 1 23.36 295 GLU A CA 1
ATOM 2418 C C . GLU A 1 295 ? -70.938 -46.25 -36.562 1 23.36 295 GLU A C 1
ATOM 2420 O O . GLU A 1 295 ? -70.188 -46.531 -35.625 1 23.36 295 GLU A O 1
ATOM 2425 N N . MET B 1 1 ? 12.891 17.719 15.359 1 90.56 1 MET B N 1
ATOM 2426 C CA . MET B 1 1 ? 13.602 18.547 14.398 1 90.56 1 MET B CA 1
ATOM 2427 C C . MET B 1 1 ? 12.828 18.641 13.086 1 90.56 1 MET B C 1
ATOM 2429 O O . MET B 1 1 ? 12.219 17.656 12.648 1 90.56 1 MET B O 1
ATOM 2433 N N . ARG B 1 2 ? 12.844 19.859 12.531 1 94.69 2 ARG B N 1
ATOM 2434 C CA . ARG B 1 2 ? 12.188 20.125 11.25 1 94.69 2 ARG B CA 1
ATOM 2435 C C . ARG B 1 2 ? 13.195 20.531 10.188 1 94.69 2 ARG B C 1
ATOM 2437 O O . ARG B 1 2 ? 14 21.438 10.398 1 94.69 2 ARG B O 1
ATOM 2444 N N . ILE B 1 3 ? 13.133 19.812 9.094 1 96.25 3 ILE B N 1
ATOM 2445 C CA . ILE B 1 3 ? 14.102 20.031 8.023 1 96.25 3 ILE B CA 1
ATOM 2446 C C . ILE B 1 3 ? 13.367 20.359 6.723 1 96.25 3 ILE B C 1
ATOM 2448 O O . ILE B 1 3 ? 12.398 19.688 6.363 1 96.25 3 ILE B O 1
ATOM 2452 N N . ARG B 1 4 ? 13.82 21.391 6.082 1 96.25 4 ARG B N 1
ATOM 2453 C CA . ARG B 1 4 ? 13.375 21.703 4.73 1 96.25 4 ARG B CA 1
ATOM 2454 C C . ARG B 1 4 ? 14.273 21.047 3.688 1 96.25 4 ARG B C 1
ATOM 2456 O O . ARG B 1 4 ? 15.477 21.297 3.65 1 96.25 4 ARG B O 1
ATOM 2463 N N . LEU B 1 5 ? 13.656 20.234 2.922 1 97.06 5 LEU B N 1
ATOM 2464 C CA . LEU B 1 5 ? 14.328 19.625 1.785 1 97.06 5 LEU B CA 1
ATOM 2465 C C . LEU B 1 5 ? 14.062 20.406 0.505 1 97.06 5 LEU B C 1
ATOM 2467 O O . LEU B 1 5 ? 12.922 20.5 0.057 1 97.06 5 LEU B O 1
ATOM 2471 N N . ILE B 1 6 ? 15.086 20.891 -0.043 1 96.31 6 ILE B N 1
ATOM 2472 C CA . ILE B 1 6 ? 14.945 21.703 -1.253 1 96.31 6 ILE B CA 1
ATOM 2473 C C . ILE B 1 6 ? 15.367 20.875 -2.469 1 96.31 6 ILE B C 1
ATOM 2475 O O . ILE B 1 6 ? 16.453 20.297 -2.49 1 96.31 6 ILE B O 1
ATOM 2479 N N . PHE B 1 7 ? 14.492 20.812 -3.473 1 97.88 7 PHE B N 1
ATOM 2480 C CA . PHE B 1 7 ? 14.742 20.094 -4.715 1 97.88 7 PHE B CA 1
ATOM 2481 C C . PHE B 1 7 ? 14.734 21.031 -5.906 1 97.88 7 PHE B C 1
ATOM 2483 O O . PHE B 1 7 ? 13.969 22 -5.926 1 97.88 7 PHE B O 1
ATOM 2490 N N . SER B 1 8 ? 15.555 20.766 -6.84 1 98.06 8 SER B N 1
ATOM 2491 C CA . SER B 1 8 ? 15.43 21.422 -8.133 1 98.06 8 SER B CA 1
ATOM 2492 C C . SER B 1 8 ? 14.438 20.688 -9.031 1 98.06 8 SER B C 1
ATOM 2494 O O . SER B 1 8 ? 14.43 19.453 -9.086 1 98.06 8 SER B O 1
ATOM 2496 N N . LEU B 1 9 ? 13.57 21.406 -9.656 1 98 9 LEU B N 1
ATOM 2497 C CA . LEU B 1 9 ? 12.617 20.859 -10.617 1 98 9 LEU B CA 1
ATOM 2498 C C . LEU B 1 9 ? 13.211 20.844 -12.023 1 98 9 LEU B C 1
ATOM 2500 O O . LEU B 1 9 ? 13.547 21.891 -12.57 1 98 9 LEU B O 1
ATOM 2504 N N . LYS B 1 10 ? 13.242 19.703 -12.656 1 97.62 10 LYS B N 1
ATOM 2505 C CA . LYS B 1 10 ? 13.922 19.562 -13.945 1 97.62 10 LYS B CA 1
ATOM 2506 C C . LYS B 1 10 ? 12.938 19.672 -15.102 1 97.62 10 LYS B C 1
ATOM 2508 O O . LYS B 1 10 ? 13.344 19.891 -16.25 1 97.62 10 LYS B O 1
ATOM 2513 N N . ASN B 1 11 ? 11.703 19.531 -14.875 1 97.19 11 ASN B N 1
ATOM 2514 C CA . ASN B 1 11 ? 10.68 19.641 -15.906 1 97.19 11 ASN B CA 1
ATOM 2515 C C . ASN B 1 11 ? 9.57 20.609 -15.516 1 97.19 11 ASN B C 1
ATOM 2517 O O . ASN B 1 11 ? 8.414 20.219 -15.383 1 97.19 11 ASN B O 1
ATOM 2521 N N . LYS B 1 12 ? 9.977 21.859 -15.594 1 96.12 12 LYS B N 1
ATOM 2522 C CA . LYS B 1 12 ? 9.07 22.938 -15.227 1 96.12 12 LYS B CA 1
ATOM 2523 C C . LYS B 1 12 ? 7.758 22.844 -15.992 1 96.12 12 LYS B C 1
ATOM 2525 O O . LYS B 1 12 ? 7.75 22.562 -17.188 1 96.12 12 LYS B O 1
ATOM 2530 N N . GLY B 1 13 ? 6.688 22.969 -15.273 1 95.56 13 GLY B N 1
ATOM 2531 C CA . GLY B 1 13 ? 5.375 22.875 -15.891 1 95.56 13 GLY B CA 1
ATOM 2532 C C . GLY B 1 13 ? 4.691 21.547 -15.648 1 95.56 13 GLY B C 1
ATOM 2533 O O . GLY B 1 13 ? 3.488 21.406 -15.875 1 95.56 13 GLY B O 1
ATOM 2534 N N . ALA B 1 14 ? 5.465 20.578 -15.125 1 97.31 14 ALA B N 1
ATOM 2535 C CA . ALA B 1 14 ? 4.871 19.297 -14.75 1 97.31 14 ALA B CA 1
ATOM 2536 C C . ALA B 1 14 ? 3.934 19.453 -13.555 1 97.31 14 ALA B C 1
ATOM 2538 O O . ALA B 1 14 ? 3.902 20.516 -12.922 1 97.31 14 ALA B O 1
ATOM 2539 N N . TYR B 1 15 ? 3.098 18.438 -13.336 1 97.25 15 TYR B N 1
ATOM 2540 C CA . TYR B 1 15 ? 2.061 18.641 -12.328 1 97.25 15 TYR B CA 1
ATOM 2541 C C . TYR B 1 15 ? 1.957 17.453 -11.391 1 97.25 15 TYR B C 1
ATOM 2543 O O . TYR B 1 15 ? 2.441 16.359 -11.703 1 97.25 15 TYR B O 1
ATOM 2551 N N . LEU B 1 16 ? 1.437 17.625 -10.25 1 97.19 16 LEU B N 1
ATOM 2552 C CA . LEU B 1 16 ? 0.953 16.625 -9.305 1 97.19 16 LEU B CA 1
ATOM 2553 C C . LEU B 1 16 ? -0.554 16.75 -9.102 1 97.19 16 LEU B C 1
ATOM 2555 O O . LEU B 1 16 ? -1.114 17.844 -9.25 1 97.19 16 LEU B O 1
ATOM 2559 N N . PRO B 1 17 ? -1.182 15.586 -8.82 1 95.75 17 PRO B N 1
ATOM 2560 C CA . PRO B 1 17 ? -2.582 15.711 -8.414 1 95.75 17 PRO B CA 1
ATOM 2561 C C . PRO B 1 17 ? -2.762 16.625 -7.203 1 95.75 17 PRO B C 1
ATOM 2563 O O . PRO B 1 17 ? -1.827 16.812 -6.422 1 95.75 17 PRO B O 1
ATOM 2566 N N . PHE B 1 18 ? -3.951 17.219 -7.082 1 92.75 18 PHE B N 1
ATOM 2567 C CA . PHE B 1 18 ? -4.238 18.094 -5.953 1 92.75 18 PHE B CA 1
ATOM 2568 C C . PHE B 1 18 ? -3.943 17.406 -4.633 1 92.75 18 PHE B C 1
ATOM 2570 O O . PHE B 1 18 ? -3.32 17.984 -3.742 1 92.75 18 PHE B O 1
ATOM 2577 N N . HIS B 1 19 ? -4.41 16.172 -4.578 1 93.38 19 HIS B N 1
ATOM 2578 C CA . HIS B 1 19 ? -4.234 15.375 -3.375 1 93.38 19 HIS B CA 1
ATOM 2579 C C . HIS B 1 19 ? -3.066 14.406 -3.521 1 93.38 19 HIS B C 1
ATOM 2581 O O . HIS B 1 19 ? -3.266 13.188 -3.584 1 93.38 19 HIS B O 1
ATOM 2587 N N . HIS B 1 20 ? -1.862 15 -3.41 1 96.25 20 HIS B N 1
ATOM 2588 C CA . HIS B 1 20 ? -0.688 14.227 -3.797 1 96.25 20 HIS B CA 1
ATOM 2589 C C . HIS B 1 20 ? 0.024 13.656 -2.574 1 96.25 20 HIS B C 1
ATOM 2591 O O . HIS B 1 20 ? 1.177 13.227 -2.666 1 96.25 20 HIS B O 1
ATOM 2597 N N . GLN B 1 21 ? -0.589 13.68 -1.402 1 97 21 GLN B N 1
ATOM 2598 C CA . GLN B 1 21 ? 0.035 13.211 -0.17 1 97 21 GLN B CA 1
ATOM 2599 C C . GLN B 1 21 ? 0.531 11.773 -0.318 1 97 21 GLN B C 1
ATOM 2601 O O . GLN B 1 21 ? 1.614 11.43 0.161 1 97 21 GLN B O 1
ATOM 2606 N N . TYR B 1 22 ? -0.247 10.953 -0.983 1 97.62 22 TYR B N 1
ATOM 2607 C CA . TYR B 1 22 ? 0.125 9.547 -1.103 1 97.62 22 TYR B CA 1
ATOM 2608 C C . TYR B 1 22 ? 1.386 9.383 -1.943 1 97.62 22 TYR B C 1
ATOM 2610 O O . TYR B 1 22 ? 2.182 8.469 -1.712 1 97.62 22 TYR B O 1
ATOM 2618 N N . ILE B 1 23 ? 1.589 10.258 -2.912 1 97.62 23 ILE B N 1
ATOM 2619 C CA . ILE B 1 23 ? 2.781 10.211 -3.75 1 97.62 23 ILE B CA 1
ATOM 2620 C C . ILE B 1 23 ? 4.02 10.516 -2.906 1 97.62 23 ILE B C 1
ATOM 2622 O O . ILE B 1 23 ? 5.027 9.812 -3.004 1 97.62 23 ILE B O 1
ATOM 2626 N N . LEU B 1 24 ? 3.891 11.5 -2.035 1 98.25 24 LEU B N 1
ATOM 2627 C CA . LEU B 1 24 ? 4.984 11.867 -1.144 1 98.25 24 LEU B CA 1
ATOM 2628 C C . LEU B 1 24 ? 5.258 10.758 -0.134 1 98.25 24 LEU B C 1
ATOM 2630 O O . LEU B 1 24 ? 6.418 10.438 0.146 1 98.25 24 LEU B O 1
ATOM 2634 N N . ALA B 1 25 ? 4.227 10.211 0.376 1 98.31 25 ALA B N 1
ATOM 2635 C CA . ALA B 1 25 ? 4.355 9.125 1.349 1 98.31 25 ALA B CA 1
ATOM 2636 C C . ALA B 1 25 ? 5.078 7.926 0.743 1 98.31 25 ALA B C 1
ATOM 2638 O O . ALA B 1 25 ? 5.953 7.336 1.381 1 98.31 25 ALA B O 1
ATOM 2639 N N . GLN B 1 26 ? 4.727 7.582 -0.459 1 97.56 26 GLN B N 1
ATOM 2640 C CA . GLN B 1 26 ? 5.359 6.457 -1.138 1 97.56 26 GLN B CA 1
ATOM 2641 C C . GLN B 1 26 ? 6.824 6.75 -1.437 1 97.56 26 GLN B C 1
ATOM 2643 O O . GLN B 1 26 ? 7.676 5.863 -1.326 1 97.56 26 GLN B O 1
ATOM 2648 N N . PHE B 1 27 ? 7.102 7.953 -1.802 1 97.75 27 PHE B N 1
ATOM 2649 C CA . PHE B 1 27 ? 8.469 8.375 -2.084 1 97.75 27 PHE B CA 1
ATOM 2650 C C . PHE B 1 27 ? 9.344 8.234 -0.846 1 97.75 27 PHE B C 1
ATOM 2652 O O . PHE B 1 27 ? 10.383 7.57 -0.887 1 97.75 27 PHE B O 1
ATOM 2659 N N . LEU B 1 28 ? 8.898 8.797 0.254 1 97.94 28 LEU B N 1
ATOM 2660 C CA . LEU B 1 28 ? 9.688 8.766 1.484 1 97.94 28 LEU B CA 1
ATOM 2661 C C . LEU B 1 28 ? 9.805 7.344 2.02 1 97.94 28 LEU B C 1
ATOM 2663 O O . LEU B 1 28 ? 10.891 6.918 2.424 1 97.94 28 LEU B O 1
ATOM 2667 N N . LYS B 1 29 ? 8.711 6.637 1.997 1 97.94 29 LYS B N 1
ATOM 2668 C CA . LYS B 1 29 ? 8.742 5.25 2.445 1 97.94 29 LYS B CA 1
ATOM 2669 C C . LYS B 1 29 ? 9.664 4.406 1.567 1 97.94 29 LYS B C 1
ATOM 2671 O O . LYS B 1 29 ? 10.406 3.557 2.07 1 97.94 29 LYS B O 1
ATOM 2676 N N . GLY B 1 30 ? 9.578 4.625 0.232 1 97.06 30 GLY B N 1
ATOM 2677 C CA . GLY B 1 30 ? 10.469 3.936 -0.685 1 97.06 30 GLY B CA 1
ATOM 2678 C C . GLY B 1 30 ? 11.938 4.129 -0.347 1 97.06 30 GLY B C 1
ATOM 2679 O O . GLY B 1 30 ? 12.719 3.174 -0.372 1 97.06 30 GLY B O 1
ATOM 2680 N N . LEU B 1 31 ? 12.273 5.324 0.012 1 96.69 31 LEU B N 1
ATOM 2681 C CA . LEU B 1 31 ? 13.656 5.641 0.361 1 96.69 31 LEU B CA 1
ATOM 2682 C C . LEU B 1 31 ? 14.047 4.984 1.68 1 96.69 31 LEU B C 1
ATOM 2684 O O . LEU B 1 31 ? 15.164 4.48 1.818 1 96.69 31 LEU B O 1
ATOM 2688 N N . ILE B 1 32 ? 13.133 5.008 2.627 1 97.44 32 ILE B N 1
ATOM 2689 C CA . ILE B 1 32 ? 13.383 4.402 3.932 1 97.44 32 ILE B CA 1
ATOM 2690 C C . ILE B 1 32 ? 13.672 2.912 3.764 1 97.44 32 ILE B C 1
ATOM 2692 O O . ILE B 1 32 ? 14.617 2.387 4.355 1 97.44 32 ILE B O 1
ATOM 2696 N N . VAL B 1 33 ? 12.891 2.293 2.926 1 96.06 33 VAL B N 1
ATOM 2697 C CA . VAL B 1 33 ? 13.031 0.856 2.715 1 96.06 33 VAL B CA 1
ATOM 2698 C C . VAL B 1 33 ? 14.297 0.575 1.91 1 96.06 33 VAL B C 1
ATOM 2700 O O . VAL B 1 33 ? 15.039 -0.363 2.213 1 96.06 33 VAL B O 1
ATOM 2703 N N . LYS B 1 34 ? 14.57 1.372 0.955 1 94.56 34 LYS B N 1
ATOM 2704 C CA . LYS B 1 34 ? 15.75 1.213 0.102 1 94.56 34 LYS B CA 1
ATOM 2705 C C . LYS B 1 34 ? 17.031 1.267 0.921 1 94.56 34 LYS B C 1
ATOM 2707 O O . LYS B 1 34 ? 17.984 0.542 0.634 1 94.56 34 LYS B O 1
ATOM 2712 N N . GLY B 1 35 ? 17.047 2.119 1.865 1 94.75 35 GLY B N 1
ATOM 2713 C CA . GLY B 1 35 ? 18.219 2.273 2.697 1 94.75 35 GLY B CA 1
ATOM 2714 C C . GLY B 1 35 ? 18.562 1.026 3.49 1 94.75 35 GLY B C 1
ATOM 2715 O O . GLY B 1 35 ? 19.719 0.842 3.906 1 94.75 35 GLY B O 1
ATOM 2716 N N . GLY B 1 36 ? 17.547 0.204 3.926 1 94.88 36 GLY B N 1
ATOM 2717 C CA . GLY B 1 36 ? 17.797 -1.131 4.445 1 94.88 36 GLY B CA 1
ATOM 2718 C C . GLY B 1 36 ? 17.844 -1.185 5.961 1 94.88 36 GLY B C 1
ATOM 2719 O O . GLY B 1 36 ? 17.969 -2.262 6.543 1 94.88 36 GLY B O 1
ATOM 2720 N N . GLN B 1 37 ? 17.812 -0.043 6.621 1 96.56 37 GLN B N 1
ATOM 2721 C CA . GLN B 1 37 ? 17.766 -0.079 8.078 1 96.56 37 GLN B CA 1
ATOM 2722 C C . GLN B 1 37 ? 16.391 -0.476 8.586 1 96.56 37 GLN B C 1
ATOM 2724 O O . GLN B 1 37 ? 15.523 0.382 8.789 1 96.56 37 GLN B O 1
ATOM 2729 N N . GLU B 1 38 ? 16.188 -1.667 8.969 1 95.38 38 GLU B N 1
ATOM 2730 C CA . GLU B 1 38 ? 14.898 -2.27 9.266 1 95.38 38 GLU B CA 1
ATOM 2731 C C . GLU B 1 38 ? 14.234 -1.599 10.461 1 95.38 38 GLU B C 1
ATOM 2733 O O . GLU B 1 38 ? 13.008 -1.574 10.57 1 95.38 38 GLU B O 1
ATOM 2738 N N . GLU B 1 39 ? 15.047 -1.069 11.336 1 95.56 39 GLU B N 1
ATOM 2739 C CA . GLU B 1 39 ? 14.508 -0.425 12.531 1 95.56 39 GLU B CA 1
ATOM 2740 C C . GLU B 1 39 ? 13.617 0.759 12.156 1 95.56 39 GLU B C 1
ATOM 2742 O O . GLU B 1 39 ? 12.742 1.156 12.938 1 95.56 39 GLU B O 1
ATOM 2747 N N . PHE B 1 40 ? 13.781 1.29 10.93 1 96.62 40 PHE B N 1
ATOM 2748 C CA . PHE B 1 40 ? 13.039 2.482 10.531 1 96.62 40 PHE B CA 1
ATOM 2749 C C . PHE B 1 40 ? 11.891 2.119 9.602 1 96.62 40 PHE B C 1
ATOM 2751 O O . PHE B 1 40 ? 11.094 2.98 9.227 1 96.62 40 PHE B O 1
ATOM 2758 N N . PHE B 1 41 ? 11.742 0.865 9.234 1 95.12 41 PHE B N 1
ATOM 2759 C CA . PHE B 1 41 ? 10.727 0.448 8.273 1 95.12 41 PHE B CA 1
ATOM 2760 C C . PHE B 1 41 ? 9.336 0.781 8.789 1 95.12 41 PHE B C 1
ATOM 2762 O O . PHE B 1 41 ? 8.461 1.174 8.016 1 95.12 41 PHE B O 1
ATOM 2769 N N . ASN B 1 42 ? 9.203 0.645 10.109 1 94.5 42 ASN B N 1
ATOM 2770 C CA . ASN B 1 42 ? 7.879 0.872 10.688 1 94.5 42 ASN B CA 1
ATOM 2771 C C . ASN B 1 42 ? 7.883 2.055 11.648 1 94.5 42 ASN B C 1
ATOM 2773 O O . ASN B 1 42 ? 7.016 2.156 12.516 1 94.5 42 ASN B O 1
ATOM 2777 N N . TYR B 1 43 ? 8.906 2.926 11.492 1 96.5 43 TYR B N 1
ATOM 2778 C CA . TYR B 1 43 ? 8.945 4.145 12.289 1 96.5 43 TYR B CA 1
ATOM 2779 C C . TYR B 1 43 ? 7.832 5.102 11.891 1 96.5 43 TYR B C 1
ATOM 2781 O O . TYR B 1 43 ? 7.719 5.473 10.719 1 96.5 43 TYR B O 1
ATOM 2789 N N . ASN B 1 44 ? 7.02 5.48 12.859 1 96.19 44 ASN B N 1
ATOM 2790 C CA . ASN B 1 44 ? 5.844 6.254 12.469 1 96.19 44 ASN B CA 1
ATOM 2791 C C . ASN B 1 44 ? 5.777 7.582 13.219 1 96.19 44 ASN B C 1
ATOM 2793 O O . ASN B 1 44 ? 4.73 8.227 13.25 1 96.19 44 ASN B O 1
ATOM 2797 N N . TYR B 1 45 ? 6.871 8.016 13.875 1 97.94 45 TYR B N 1
ATOM 2798 C CA . TYR B 1 45 ? 6.891 9.289 14.586 1 97.94 45 TYR B CA 1
ATOM 2799 C C . TYR B 1 45 ? 7.621 10.359 13.773 1 97.94 45 TYR B C 1
ATOM 2801 O O . TYR B 1 45 ? 8.562 10.984 14.266 1 97.94 45 TYR B O 1
ATOM 2809 N N . PHE B 1 46 ? 7.164 10.562 12.602 1 98.38 46 PHE B N 1
ATOM 2810 C CA . PHE B 1 46 ? 7.621 11.641 11.727 1 98.38 46 PHE B CA 1
ATOM 2811 C C . PHE B 1 46 ? 6.473 12.18 10.883 1 98.38 46 PHE B C 1
ATOM 2813 O O . PHE B 1 46 ? 5.383 11.609 10.875 1 98.38 46 PHE B O 1
ATOM 2820 N N . ASN B 1 47 ? 6.664 13.266 10.305 1 98.56 47 ASN B N 1
ATOM 2821 C CA . ASN B 1 47 ? 5.648 13.953 9.508 1 98.56 47 ASN B CA 1
ATOM 2822 C C . ASN B 1 47 ? 6.273 14.766 8.383 1 98.56 47 ASN B C 1
ATOM 2824 O O . ASN B 1 47 ? 7.473 15.047 8.406 1 98.56 47 ASN B O 1
ATOM 2828 N N . PHE B 1 48 ? 5.453 15.047 7.379 1 98.62 48 PHE B N 1
ATOM 2829 C CA . PHE B 1 48 ? 5.957 15.867 6.285 1 98.62 48 PHE B CA 1
ATOM 2830 C C . PHE B 1 48 ? 4.828 16.688 5.66 1 98.62 48 PHE B C 1
ATOM 2832 O O . PHE B 1 48 ? 3.656 16.328 5.789 1 98.62 48 PHE B O 1
ATOM 2839 N N . SER B 1 49 ? 5.16 17.734 5 1 97.75 49 SER B N 1
ATOM 2840 C CA . SER B 1 49 ? 4.215 18.656 4.383 1 97.75 49 SER B CA 1
ATOM 2841 C C . SER B 1 49 ? 3.895 18.234 2.951 1 97.75 49 SER B C 1
ATOM 2843 O O . SER B 1 49 ? 4.457 17.266 2.438 1 97.75 49 SER B O 1
ATOM 2845 N N . GLY B 1 50 ? 2.916 18.953 2.414 1 96.94 50 GLY B N 1
ATOM 2846 C CA . GLY B 1 50 ? 2.822 18.922 0.964 1 96.94 50 GLY B CA 1
ATOM 2847 C C . GLY B 1 50 ? 4.016 19.547 0.27 1 96.94 50 GLY B C 1
ATOM 2848 O O . GLY B 1 50 ? 4.855 20.172 0.916 1 96.94 50 GLY B O 1
ATOM 2849 N N . LEU B 1 51 ? 4.074 19.297 -1.035 1 97.62 51 LEU B N 1
ATOM 2850 C CA . LEU B 1 51 ? 5.16 19.875 -1.812 1 97.62 51 LEU B CA 1
ATOM 2851 C C . LEU B 1 51 ? 4.891 21.359 -2.086 1 97.62 51 LEU B C 1
ATOM 2853 O O . LEU B 1 51 ? 3.867 21.703 -2.674 1 97.62 51 LEU B O 1
ATOM 2857 N N . LYS B 1 52 ? 5.855 22.141 -1.644 1 96 52 LYS B N 1
ATOM 2858 C CA . LYS B 1 52 ? 5.684 23.578 -1.781 1 96 52 LYS B CA 1
ATOM 2859 C C . LYS B 1 52 ? 6.449 24.109 -2.99 1 96 52 LYS B C 1
ATOM 2861 O O . LYS B 1 52 ? 7.555 23.656 -3.279 1 96 52 LYS B O 1
ATOM 2866 N N . GLY B 1 53 ? 5.875 25.016 -3.719 1 95.38 53 GLY B N 1
ATOM 2867 C CA . GLY B 1 53 ? 6.406 25.703 -4.879 1 95.38 53 GLY B CA 1
ATOM 2868 C C . GLY B 1 53 ? 5.398 26.641 -5.527 1 95.38 53 GLY B C 1
ATOM 2869 O O . GLY B 1 53 ? 4.266 26.766 -5.051 1 95.38 53 GLY B O 1
ATOM 2870 N N . GLN B 1 54 ? 5.887 27.375 -6.449 1 96.25 54 GLN B N 1
ATOM 2871 C CA . GLN B 1 54 ? 4.945 28.156 -7.23 1 96.25 54 GLN B CA 1
ATOM 2872 C C . GLN B 1 54 ? 4.102 27.281 -8.141 1 96.25 54 GLN B C 1
ATOM 2874 O O . GLN B 1 54 ? 4.633 26.594 -9.008 1 96.25 54 GLN B O 1
ATOM 2879 N N . THR B 1 55 ? 2.803 27.281 -7.883 1 96.44 55 THR B N 1
ATOM 2880 C CA . THR B 1 55 ? 1.956 26.344 -8.609 1 96.44 55 THR B CA 1
ATOM 2881 C C . THR B 1 55 ? 0.819 27.078 -9.32 1 96.44 55 THR B C 1
ATOM 2883 O O . THR B 1 55 ? 0.473 28.188 -8.945 1 96.44 55 THR B O 1
ATOM 2886 N N . LYS B 1 56 ? 0.344 26.578 -10.375 1 96.62 56 LYS B N 1
ATOM 2887 C CA . LYS B 1 56 ? -0.885 26.969 -11.055 1 96.62 56 LYS B CA 1
ATOM 2888 C C . LYS B 1 56 ? -1.875 25.812 -11.125 1 96.62 56 LYS B C 1
ATOM 2890 O O . LYS B 1 56 ? -1.484 24.672 -11.383 1 96.62 56 LYS B O 1
ATOM 2895 N N . VAL B 1 57 ? -3.15 26.125 -10.914 1 93.38 57 VAL B N 1
ATOM 2896 C CA . VAL B 1 57 ? -4.195 25.109 -10.867 1 93.38 57 VAL B CA 1
ATOM 2897 C C . VAL B 1 57 ? -4.656 24.781 -12.289 1 93.38 57 VAL B C 1
ATOM 2899 O O . VAL B 1 57 ? -4.789 25.672 -13.133 1 93.38 57 VAL B O 1
ATOM 2902 N N . SER B 1 58 ? -4.855 23.531 -12.555 1 94.06 58 SER B N 1
ATOM 2903 C CA . SER B 1 58 ? -5.477 23.047 -13.773 1 94.06 58 SER B CA 1
ATOM 2904 C C . SER B 1 58 ? -6.43 21.891 -13.484 1 94.06 58 SER B C 1
ATOM 2906 O O . SER B 1 58 ? -6.613 21.5 -12.328 1 94.06 58 SER B O 1
ATOM 2908 N N . ARG B 1 59 ? -7.055 21.297 -14.492 1 92.75 59 ARG B N 1
ATOM 2909 C CA . ARG B 1 59 ? -7.945 20.141 -14.336 1 92.75 59 ARG B CA 1
ATOM 2910 C C . ARG B 1 59 ? -7.18 18.922 -13.859 1 92.75 59 ARG B C 1
ATOM 2912 O O . ARG B 1 59 ? -7.727 18.078 -13.133 1 92.75 59 ARG B O 1
ATOM 2919 N N . SER B 1 60 ? -5.941 18.922 -14.164 1 91.69 60 SER B N 1
ATOM 2920 C CA . SER B 1 60 ? -5.129 17.75 -13.859 1 91.69 60 SER B CA 1
ATOM 2921 C C . SER B 1 60 ? -4.559 17.828 -12.445 1 91.69 60 SER B C 1
ATOM 2923 O O . SER B 1 60 ? -4.168 16.812 -11.867 1 91.69 60 SER B O 1
ATOM 2925 N N . GLY B 1 61 ? -4.41 19.016 -12.023 1 95.44 61 GLY B N 1
ATOM 2926 C CA . GLY B 1 61 ? -3.836 19.188 -10.695 1 95.44 61 GLY B CA 1
ATOM 2927 C C . GLY B 1 61 ? -2.992 20.438 -10.562 1 95.44 61 GLY B C 1
ATOM 2928 O O . GLY B 1 61 ? -3.328 21.484 -11.125 1 95.44 61 GLY B O 1
ATOM 2929 N N . LEU B 1 62 ? -1.963 20.406 -9.766 1 96.38 62 LEU B N 1
ATOM 2930 C CA . LEU B 1 62 ? -1.082 21.547 -9.492 1 96.38 62 LEU B CA 1
ATOM 2931 C C . LEU B 1 62 ? 0.149 21.5 -10.391 1 96.38 62 LEU B C 1
ATOM 2933 O O . LEU B 1 62 ? 0.984 20.609 -10.266 1 96.38 62 LEU B O 1
ATOM 2937 N N . HIS B 1 63 ? 0.241 22.484 -11.258 1 97.88 63 HIS B N 1
ATOM 2938 C CA . HIS B 1 63 ? 1.43 22.609 -12.094 1 97.88 63 HIS B CA 1
ATOM 2939 C C . HIS B 1 63 ? 2.502 23.438 -11.391 1 97.88 63 HIS B C 1
ATOM 2941 O O . HIS B 1 63 ? 2.223 24.531 -10.898 1 97.88 63 HIS B O 1
ATOM 2947 N N . TYR B 1 64 ? 3.686 22.953 -11.398 1 97.75 64 TYR B N 1
ATOM 2948 C CA . TYR B 1 64 ? 4.777 23.625 -10.703 1 97.75 64 TYR B CA 1
ATOM 2949 C C . TYR B 1 64 ? 5.648 24.406 -11.688 1 97.75 64 TYR B C 1
ATOM 2951 O O . TYR B 1 64 ? 6.137 23.844 -12.672 1 97.75 64 TYR B O 1
ATOM 2959 N N . TYR B 1 65 ? 5.938 25.688 -11.344 1 96.44 65 TYR B N 1
ATOM 2960 C CA . TYR B 1 65 ? 6.691 26.531 -12.258 1 96.44 65 TYR B CA 1
ATOM 2961 C C . TYR B 1 65 ? 7.945 27.078 -11.594 1 96.44 65 TYR B C 1
ATOM 2963 O O . TYR B 1 65 ? 8.781 27.703 -12.25 1 96.44 65 TYR B O 1
ATOM 2971 N N . SER B 1 66 ? 8.094 26.875 -10.305 1 94.88 66 SER B N 1
ATOM 2972 C CA . SER B 1 66 ? 9.305 27.297 -9.609 1 94.88 66 SER B CA 1
ATOM 2973 C C . SER B 1 66 ? 10.469 26.359 -9.906 1 94.88 66 SER B C 1
ATOM 2975 O O . SER B 1 66 ? 10.281 25.156 -10.078 1 94.88 66 SER B O 1
ATOM 2977 N N . SER B 1 67 ? 11.648 26.922 -9.969 1 96.44 67 SER B N 1
ATOM 2978 C CA . SER B 1 67 ? 12.844 26.109 -10.188 1 96.44 67 SER B CA 1
ATOM 2979 C C . SER B 1 67 ? 13.125 25.203 -8.992 1 96.44 67 SER B C 1
ATOM 2981 O O . SER B 1 67 ? 13.711 24.125 -9.141 1 96.44 67 SER B O 1
ATOM 2983 N N . LEU B 1 68 ? 12.742 25.719 -7.855 1 97 68 LEU B N 1
ATOM 2984 C CA . LEU B 1 68 ? 12.945 24.969 -6.625 1 97 68 LEU B CA 1
ATOM 2985 C C . LEU B 1 68 ? 11.609 24.641 -5.961 1 97 68 LEU B C 1
ATOM 2987 O O . LEU B 1 68 ? 10.68 25.438 -5.996 1 97 68 LEU B O 1
ATOM 2991 N N . VAL B 1 69 ? 11.531 23.453 -5.465 1 97.69 69 VAL B N 1
ATOM 2992 C CA . VAL B 1 69 ? 10.383 23.047 -4.668 1 97.69 69 VAL B CA 1
ATOM 2993 C C . VAL B 1 69 ? 10.852 22.547 -3.303 1 97.69 69 VAL B C 1
ATOM 2995 O O . VAL B 1 69 ? 11.992 22.109 -3.154 1 97.69 69 VAL B O 1
ATOM 2998 N N . THR B 1 70 ? 9.969 22.672 -2.309 1 97.19 70 THR B N 1
ATOM 2999 C CA . THR B 1 70 ? 10.383 22.406 -0.935 1 97.19 70 THR B CA 1
ATOM 3000 C C . THR B 1 70 ? 9.445 21.391 -0.278 1 97.19 70 THR B C 1
ATOM 3002 O O . THR B 1 70 ? 8.227 21.484 -0.432 1 97.19 70 THR B O 1
ATOM 3005 N N . LEU B 1 71 ? 10.016 20.453 0.363 1 97.94 71 LEU B N 1
ATOM 3006 C CA . LEU B 1 71 ? 9.32 19.516 1.226 1 97.94 71 LEU B CA 1
ATOM 3007 C C . LEU B 1 71 ? 9.805 19.625 2.666 1 97.94 71 LEU B C 1
ATOM 3009 O O . LEU B 1 71 ? 11.008 19.562 2.926 1 97.94 71 LEU B O 1
ATOM 3013 N N . VAL B 1 72 ? 8.922 19.859 3.588 1 97.44 72 VAL B N 1
ATOM 3014 C CA . VAL B 1 72 ? 9.305 19.953 4.996 1 97.44 72 VAL B CA 1
ATOM 3015 C C . VAL B 1 72 ? 9.102 18.609 5.672 1 97.44 72 VAL B C 1
ATOM 3017 O O . VAL B 1 72 ? 8.031 18 5.562 1 97.44 72 VAL B O 1
ATOM 3020 N N . VAL B 1 73 ? 10.117 18.109 6.312 1 98.06 73 VAL B N 1
ATOM 3021 C CA . VAL B 1 73 ? 10.062 16.859 7.059 1 98.06 73 VAL B CA 1
ATOM 3022 C C . VAL B 1 73 ? 10.367 17.109 8.531 1 98.06 73 VAL B C 1
ATOM 3024 O O . VAL B 1 73 ? 11.25 17.922 8.859 1 98.06 73 VAL B O 1
ATOM 3027 N N . SER B 1 74 ? 9.609 16.438 9.367 1 97.88 74 SER B N 1
ATOM 3028 C CA . SER B 1 74 ? 9.773 16.656 10.805 1 97.88 74 SER B CA 1
ATOM 3029 C C . SER B 1 74 ? 9.789 15.32 11.555 1 97.88 74 SER B C 1
ATOM 3031 O O . SER B 1 74 ? 9.031 14.406 11.234 1 97.88 74 SER B O 1
ATOM 3033 N N . ALA B 1 75 ? 10.688 15.172 12.484 1 97.44 75 ALA B N 1
ATOM 3034 C CA . ALA B 1 75 ? 10.75 14.031 13.391 1 97.44 75 ALA B CA 1
ATOM 3035 C C . ALA B 1 75 ? 11.523 14.375 14.664 1 97.44 75 ALA B C 1
ATOM 3037 O O . ALA B 1 75 ? 12.469 15.172 14.625 1 97.44 75 ALA B O 1
ATOM 3038 N N . PRO B 1 76 ? 11.109 13.789 15.734 1 96.06 76 PRO B N 1
ATOM 3039 C CA . PRO B 1 76 ? 11.891 13.992 16.953 1 96.06 76 PRO B CA 1
ATOM 3040 C C . PRO B 1 76 ? 13.219 13.234 16.938 1 96.06 76 PRO B C 1
ATOM 3042 O O . PRO B 1 76 ? 14.172 13.633 17.609 1 96.06 76 PRO B O 1
ATOM 3045 N N . ASP B 1 77 ? 13.336 12.195 16.188 1 95 77 ASP B N 1
ATOM 3046 C CA . ASP B 1 77 ? 14.5 11.312 16.125 1 95 77 ASP B CA 1
ATOM 3047 C C . ASP B 1 77 ? 15.5 11.789 15.078 1 95 77 ASP B C 1
ATOM 3049 O O . ASP B 1 77 ? 15.32 11.555 13.883 1 95 77 ASP B O 1
ATOM 3053 N N . GLU B 1 78 ? 16.609 12.312 15.562 1 94.19 78 GLU B N 1
ATOM 3054 C CA . GLU B 1 78 ? 17.625 12.859 14.672 1 94.19 78 GLU B CA 1
ATOM 3055 C C . GLU B 1 78 ? 18.25 11.766 13.805 1 94.19 78 GLU B C 1
ATOM 3057 O O . GLU B 1 78 ? 18.438 11.953 12.602 1 94.19 78 GLU B O 1
ATOM 3062 N N . PRO B 1 79 ? 18.594 10.664 14.344 1 95.81 79 PRO B N 1
ATOM 3063 C CA . PRO B 1 79 ? 19.125 9.578 13.523 1 95.81 79 PRO B CA 1
ATOM 3064 C C . PRO B 1 79 ? 18.203 9.203 12.367 1 95.81 79 PRO B C 1
ATOM 3066 O O . PRO B 1 79 ? 18.688 8.898 11.266 1 95.81 79 PRO B O 1
ATOM 3069 N N . PHE B 1 80 ? 16.984 9.203 12.664 1 97.19 80 PHE B N 1
ATOM 3070 C CA . PHE B 1 80 ? 16.031 8.883 11.602 1 97.19 80 PHE B CA 1
ATOM 3071 C C . PHE B 1 80 ? 16.094 9.922 10.484 1 97.19 80 PHE B C 1
ATOM 3073 O O . PHE B 1 80 ? 16.125 9.578 9.305 1 97.19 80 PHE B O 1
ATOM 3080 N N . ILE B 1 81 ? 16.078 11.18 10.82 1 96.81 81 ILE B N 1
ATOM 3081 C CA . ILE B 1 81 ? 16.125 12.258 9.836 1 96.81 81 ILE B CA 1
ATOM 3082 C C . ILE B 1 81 ? 17.406 12.141 9.016 1 96.81 81 ILE B C 1
ATOM 3084 O O . ILE B 1 81 ? 17.375 12.227 7.785 1 96.81 81 ILE B O 1
ATOM 3088 N N . ASP B 1 82 ? 18.469 11.914 9.68 1 96.62 82 ASP B N 1
ATOM 3089 C CA . ASP B 1 82 ? 19.75 11.773 9 1 96.62 82 ASP B CA 1
ATOM 3090 C C . ASP B 1 82 ? 19.719 10.594 8.023 1 96.62 82 ASP B C 1
ATOM 3092 O O . ASP B 1 82 ? 20.234 10.695 6.906 1 96.62 82 ASP B O 1
ATOM 3096 N N . TYR B 1 83 ? 19.203 9.531 8.539 1 97.06 83 TYR B N 1
ATOM 3097 C CA . TYR B 1 83 ? 19.078 8.336 7.707 1 97.06 83 TYR B CA 1
ATOM 3098 C C . TYR B 1 83 ? 18.266 8.641 6.453 1 97.06 83 TYR B C 1
ATOM 3100 O O . TYR B 1 83 ? 18.688 8.297 5.344 1 97.06 83 TYR B O 1
ATOM 3108 N N . LEU B 1 84 ? 17.141 9.273 6.637 1 97.31 84 LEU B N 1
ATOM 3109 C CA . LEU B 1 84 ? 16.266 9.617 5.523 1 97.31 84 LEU B CA 1
ATOM 3110 C C . LEU B 1 84 ? 16.953 10.555 4.547 1 97.31 84 LEU B C 1
ATOM 3112 O O . LEU B 1 84 ? 16.906 10.336 3.332 1 97.31 84 LEU B O 1
ATOM 3116 N N . LEU B 1 85 ? 17.578 11.562 5.023 1 96.38 85 LEU B N 1
ATOM 3117 C CA . LEU B 1 85 ? 18.266 12.547 4.191 1 96.38 85 LEU B CA 1
ATOM 3118 C C . LEU B 1 85 ? 19.391 11.898 3.395 1 96.38 85 LEU B C 1
ATOM 3120 O O . LEU B 1 85 ? 19.609 12.234 2.227 1 96.38 85 LEU B O 1
ATOM 3124 N N . LYS B 1 86 ? 20.109 11.039 4.027 1 96.44 86 LYS B N 1
ATOM 3125 C CA . LYS B 1 86 ? 21.156 10.305 3.326 1 96.44 86 LYS B CA 1
ATOM 3126 C C . LYS B 1 86 ? 20.609 9.578 2.105 1 96.44 86 LYS B C 1
ATOM 3128 O O . LYS B 1 86 ? 21.203 9.625 1.026 1 96.44 86 LYS B O 1
ATOM 3133 N N . GLN B 1 87 ? 19.5 8.922 2.305 1 96.44 87 GLN B N 1
ATOM 3134 C CA . GLN B 1 87 ? 18.891 8.188 1.201 1 96.44 87 GLN B CA 1
ATOM 3135 C C . GLN B 1 87 ? 18.406 9.148 0.108 1 96.44 87 GLN B C 1
ATOM 3137 O O . GLN B 1 87 ? 18.516 8.844 -1.081 1 96.44 87 GLN B O 1
ATOM 3142 N N . VAL B 1 88 ? 17.859 10.312 0.456 1 96.56 88 VAL B N 1
ATOM 3143 C CA . VAL B 1 88 ? 17.391 11.305 -0.499 1 96.56 88 VAL B CA 1
ATOM 3144 C C . VAL B 1 88 ? 18.547 11.781 -1.373 1 96.56 88 VAL B C 1
ATOM 3146 O O . VAL B 1 88 ? 18.422 11.828 -2.6 1 96.56 88 VAL B O 1
ATOM 3149 N N . PHE B 1 89 ? 19.625 12.008 -0.807 1 95.69 89 PHE B N 1
ATOM 3150 C CA . PHE B 1 89 ? 20.734 12.625 -1.518 1 95.69 89 PHE B CA 1
ATOM 3151 C C . PHE B 1 89 ? 21.562 11.578 -2.258 1 95.69 89 PHE B C 1
ATOM 3153 O O . PHE B 1 89 ? 22.391 11.914 -3.107 1 95.69 89 PHE B O 1
ATOM 3160 N N . LYS B 1 90 ? 21.328 10.359 -1.978 1 94 90 LYS B N 1
ATOM 3161 C CA . LYS B 1 90 ? 21.906 9.273 -2.76 1 94 90 LYS B CA 1
ATOM 3162 C C . LYS B 1 90 ? 21.172 9.078 -4.078 1 94 90 LYS B C 1
ATOM 3164 O O . LYS B 1 90 ? 21.625 8.352 -4.961 1 94 90 LYS B O 1
ATOM 3169 N N . THR B 1 91 ? 20.062 9.742 -4.207 1 90.62 91 THR B N 1
ATOM 3170 C CA . THR B 1 91 ? 19.234 9.625 -5.402 1 90.62 91 THR B CA 1
ATOM 3171 C C . THR B 1 91 ? 19.281 10.906 -6.223 1 90.62 91 THR B C 1
ATOM 3173 O O . THR B 1 91 ? 18.484 11.82 -5.992 1 90.62 91 THR B O 1
ATOM 3176 N N . PRO B 1 92 ? 20.047 10.898 -7.238 1 91 92 PRO B N 1
ATOM 3177 C CA . PRO B 1 92 ? 20.25 12.164 -7.949 1 91 92 PRO B CA 1
ATOM 3178 C C . PRO B 1 92 ? 19.047 12.562 -8.805 1 91 92 PRO B C 1
ATOM 3180 O O . PRO B 1 92 ? 18.797 13.75 -9 1 91 92 PRO B O 1
ATOM 3183 N N . LYS B 1 93 ? 18.422 11.594 -9.32 1 93.88 93 LYS B N 1
ATOM 3184 C CA . LYS B 1 93 ? 17.219 11.844 -10.109 1 93.88 93 LYS B CA 1
ATOM 3185 C C . LYS B 1 93 ? 16 11.156 -9.484 1 93.88 93 LYS B C 1
ATOM 3187 O O . LYS B 1 93 ? 15.938 9.93 -9.422 1 93.88 93 LYS B O 1
ATOM 3192 N N . ILE B 1 94 ? 15.086 12 -9.102 1 94.81 94 ILE B N 1
ATOM 3193 C CA . ILE B 1 94 ? 13.906 11.516 -8.398 1 94.81 94 ILE B CA 1
ATOM 3194 C C . ILE B 1 94 ? 12.664 11.734 -9.258 1 94.81 94 ILE B C 1
ATOM 3196 O O . ILE B 1 94 ? 12.422 12.836 -9.75 1 94.81 94 ILE B O 1
ATOM 3200 N N . GLU B 1 95 ? 11.977 10.695 -9.469 1 93.94 95 GLU B N 1
ATOM 3201 C CA . GLU B 1 95 ? 10.672 10.797 -10.117 1 93.94 95 GLU B CA 1
ATOM 3202 C C . GLU B 1 95 ? 9.539 10.828 -9.086 1 93.94 95 GLU B C 1
ATOM 3204 O O . GLU B 1 95 ? 9.25 9.812 -8.453 1 93.94 95 GLU B O 1
ATOM 3209 N N . LEU B 1 96 ? 8.914 11.914 -8.93 1 95.75 96 LEU B N 1
ATOM 3210 C CA . LEU B 1 96 ? 7.793 12.117 -8.016 1 95.75 96 LEU B CA 1
ATOM 3211 C C . LEU B 1 96 ? 6.508 12.406 -8.789 1 95.75 96 LEU B C 1
ATOM 3213 O O . LEU B 1 96 ? 6.191 13.562 -9.078 1 95.75 96 LEU B O 1
ATOM 3217 N N . GLY B 1 97 ? 5.668 11.32 -8.914 1 93.81 97 GLY B N 1
ATOM 3218 C CA . GLY B 1 97 ? 4.586 11.492 -9.875 1 93.81 97 GLY B CA 1
ATOM 3219 C C . GLY B 1 97 ? 5.066 11.914 -11.25 1 93.81 97 GLY B C 1
ATOM 3220 O O . GLY B 1 97 ? 5.891 11.227 -11.859 1 93.81 97 GLY B O 1
ATOM 3221 N N . ASN B 1 98 ? 4.594 13.062 -11.695 1 95.69 98 ASN B N 1
ATOM 3222 C CA . ASN B 1 98 ? 4.996 13.578 -13 1 95.69 98 ASN B CA 1
ATOM 3223 C C . ASN B 1 98 ? 6.191 14.523 -12.883 1 95.69 98 ASN B C 1
ATOM 3225 O O . ASN B 1 98 ? 6.711 15 -13.898 1 95.69 98 ASN B O 1
ATOM 3229 N N . LEU B 1 99 ? 6.672 14.734 -11.672 1 97.56 99 LEU B N 1
ATOM 3230 C CA . LEU B 1 99 ? 7.777 15.664 -11.477 1 97.56 99 LEU B CA 1
ATOM 3231 C C . LEU B 1 99 ? 9.117 14.938 -11.523 1 97.56 99 LEU B C 1
ATOM 3233 O O . LEU B 1 99 ? 9.234 13.812 -11.039 1 97.56 99 LEU B O 1
ATOM 3237 N N . ILE B 1 100 ? 10.078 15.594 -12.094 1 97.69 100 ILE B N 1
ATOM 3238 C CA . ILE B 1 100 ? 11.469 15.148 -12.039 1 97.69 100 ILE B CA 1
ATOM 3239 C C . ILE B 1 100 ? 12.281 16.094 -11.164 1 97.69 100 ILE B C 1
ATOM 3241 O O . ILE B 1 100 ? 12.438 17.281 -11.5 1 97.69 100 ILE B O 1
ATOM 3245 N N . LEU B 1 101 ? 12.789 15.531 -10.086 1 97.75 101 LEU B N 1
ATOM 3246 C CA . LEU B 1 101 ? 13.445 16.359 -9.086 1 97.75 101 LEU B CA 1
ATOM 3247 C C . LEU B 1 101 ? 14.883 15.898 -8.844 1 97.75 101 LEU B C 1
ATOM 3249 O O . LEU B 1 101 ? 15.211 14.742 -9.102 1 97.75 101 LEU B O 1
ATOM 3253 N N . SER B 1 102 ? 15.656 16.844 -8.383 1 97.69 102 SER B N 1
ATOM 3254 C CA . SER B 1 102 ? 17 16.547 -7.875 1 97.69 102 SER B CA 1
ATOM 3255 C C . SER B 1 102 ? 17.234 17.234 -6.535 1 97.69 102 SER B C 1
ATOM 3257 O O . SER B 1 102 ? 16.953 18.422 -6.375 1 97.69 102 SER B O 1
ATOM 3259 N N . PRO B 1 103 ? 17.766 16.453 -5.625 1 97.06 103 PRO B N 1
ATOM 3260 C CA . PRO B 1 103 ? 18.031 17.094 -4.332 1 97.06 103 PRO B CA 1
ATOM 3261 C C . PRO B 1 103 ? 19.109 18.156 -4.414 1 97.06 103 PRO B C 1
ATOM 3263 O O . PRO B 1 103 ? 20.125 17.969 -5.094 1 97.06 103 PRO B O 1
ATOM 3266 N N . GLU B 1 104 ? 18.844 19.297 -3.746 1 95.69 1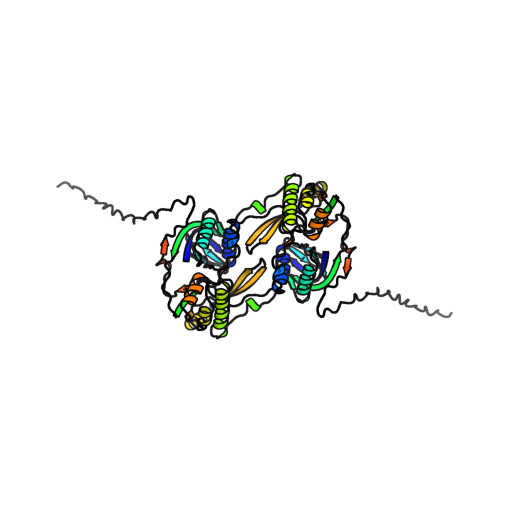04 GLU B N 1
ATOM 3267 C CA . GLU B 1 104 ? 19.797 20.406 -3.766 1 95.69 104 GLU B CA 1
ATOM 3268 C C . GLU B 1 104 ? 20.469 20.578 -2.406 1 95.69 104 GLU B C 1
ATOM 3270 O O . GLU B 1 104 ? 21.672 20.344 -2.27 1 95.69 104 GLU B O 1
ATOM 3275 N N . TYR B 1 105 ? 19.703 21 -1.46 1 94.12 105 TYR B N 1
ATOM 3276 C CA . TYR B 1 105 ? 20.25 21.219 -0.122 1 94.12 105 TYR B CA 1
ATOM 3277 C C . TYR B 1 105 ? 19.141 21.156 0.929 1 94.12 105 TYR B C 1
ATOM 3279 O O . TYR B 1 105 ? 17.969 20.953 0.598 1 94.12 105 TYR B O 1
ATOM 3287 N N . THR B 1 106 ? 19.562 21.188 2.211 1 95.56 106 THR B N 1
ATOM 3288 C CA . THR B 1 106 ? 18.641 21.109 3.34 1 95.56 106 THR B CA 1
ATOM 3289 C C . THR B 1 106 ? 18.797 22.312 4.262 1 95.56 106 THR B C 1
ATOM 3291 O O . THR B 1 106 ? 19.875 22.891 4.348 1 95.56 106 THR B O 1
ATOM 3294 N N . GLU B 1 107 ? 17.688 22.719 4.84 1 94.25 107 GLU B N 1
ATOM 3295 C CA . GLU B 1 107 ? 17.672 23.766 5.867 1 94.25 107 GLU B CA 1
ATOM 3296 C C . GLU B 1 107 ? 16.953 23.281 7.125 1 94.25 107 GLU B C 1
ATOM 3298 O O . GLU B 1 107 ? 15.938 22.594 7.043 1 94.25 107 GLU B O 1
ATOM 3303 N N . LYS B 1 108 ? 17.578 23.578 8.227 1 93.88 108 LYS B N 1
ATOM 3304 C CA . LYS B 1 108 ? 16.922 23.281 9.5 1 93.88 108 LYS B CA 1
ATOM 3305 C C . LYS B 1 108 ? 16.062 24.469 9.961 1 93.88 108 LYS B C 1
ATOM 3307 O O . LYS B 1 108 ? 16.516 25.609 9.953 1 93.88 108 LYS B O 1
ATOM 3312 N N . GLU B 1 109 ? 14.859 24.156 10.305 1 91 109 GLU B N 1
ATOM 3313 C CA . GLU B 1 109 ? 14 25.203 10.852 1 91 109 GLU B CA 1
ATOM 3314 C C . GLU B 1 109 ? 14.273 25.438 12.328 1 91 109 GLU B C 1
ATOM 3316 O O . GLU B 1 109 ? 14.492 24.484 13.086 1 91 109 GLU B O 1
ATOM 3321 N N . ILE B 1 110 ? 14.281 26.703 12.664 1 87.75 110 ILE B N 1
ATOM 3322 C CA . ILE B 1 110 ? 14.375 27.031 14.078 1 87.75 110 ILE B CA 1
ATOM 3323 C C . ILE B 1 110 ? 13.008 26.859 14.742 1 87.75 110 ILE B C 1
ATOM 3325 O O . ILE B 1 110 ? 12.023 27.469 14.32 1 87.75 110 ILE B O 1
ATOM 3329 N N . GLU B 1 111 ? 13.016 26.031 15.68 1 85.12 111 GLU B N 1
ATOM 3330 C CA . GLU B 1 111 ? 11.75 25.734 16.359 1 85.12 111 GLU B CA 1
ATOM 3331 C C . GLU B 1 111 ? 11.25 26.969 17.125 1 85.12 111 GLU B C 1
ATOM 3333 O O . GLU B 1 111 ? 11.984 27.547 17.922 1 85.12 111 GLU B O 1
ATOM 3338 N N . PRO B 1 112 ? 10.102 27.375 16.859 1 86.38 112 PRO B N 1
ATOM 3339 C CA . PRO B 1 112 ? 9.539 28.484 17.641 1 86.38 112 PRO B CA 1
ATOM 3340 C C . PRO B 1 112 ? 9.164 28.078 19.062 1 86.38 112 PRO B C 1
ATOM 3342 O O . PRO B 1 112 ? 8.891 26.906 19.328 1 86.38 112 PRO B O 1
ATOM 3345 N N . PRO B 1 113 ? 9.211 29.062 19.906 1 87.94 113 PRO B N 1
ATOM 3346 C CA . PRO B 1 113 ? 8.695 28.75 21.25 1 87.94 113 PRO B CA 1
ATOM 3347 C C . PRO B 1 113 ? 7.199 28.438 21.25 1 87.94 113 PRO B C 1
ATOM 3349 O O . PRO B 1 113 ? 6.426 29.141 20.578 1 87.94 113 PRO B O 1
ATOM 3352 N N . LEU B 1 114 ? 6.848 27.375 21.859 1 90.5 114 LEU B N 1
ATOM 3353 C CA . LEU B 1 114 ? 5.445 26.984 21.938 1 90.5 114 LEU B CA 1
ATOM 3354 C C . LEU B 1 114 ? 4.887 27.234 23.328 1 90.5 114 LEU B C 1
ATOM 3356 O O . LEU B 1 114 ? 5.562 27 24.328 1 90.5 114 LEU B O 1
ATOM 3360 N N . GLU B 1 115 ? 3.701 27.875 23.297 1 92.62 115 GLU B N 1
ATOM 3361 C CA . GLU B 1 115 ? 2.973 28.125 24.547 1 92.62 115 GLU B CA 1
ATOM 3362 C C . GLU B 1 115 ? 1.923 27.047 24.797 1 92.62 115 GLU B C 1
ATOM 3364 O O . GLU B 1 115 ? 1.934 26 24.141 1 92.62 115 GLU B O 1
ATOM 3369 N N . THR B 1 116 ? 1.155 27.25 25.875 1 93.94 116 THR B N 1
ATOM 3370 C CA . THR B 1 116 ? 0.085 26.297 26.172 1 93.94 116 THR B CA 1
ATOM 3371 C C . THR B 1 116 ? -1.135 26.578 25.297 1 93.94 116 THR B C 1
ATOM 3373 O O . THR B 1 116 ? -2.113 25.828 25.328 1 93.94 116 THR B O 1
ATOM 3376 N N . SER B 1 117 ? -1.05 27.625 24.562 1 95.81 117 SER B N 1
ATOM 3377 C CA . SER B 1 117 ? -2.045 27.969 23.547 1 95.81 117 SER B CA 1
ATOM 3378 C C . SER B 1 117 ? -1.387 28.531 22.297 1 95.81 117 SER B C 1
ATOM 3380 O O . SER B 1 117 ? -0.682 29.547 22.375 1 95.81 117 SER B O 1
ATOM 3382 N N . ASN B 1 118 ? -1.535 27.891 21.156 1 96 118 ASN B N 1
ATOM 3383 C CA . ASN B 1 118 ? -0.928 28.328 19.906 1 96 118 ASN B CA 1
ATOM 3384 C C . ASN B 1 118 ? -1.925 28.266 18.75 1 96 118 ASN B C 1
ATOM 3386 O O . ASN B 1 118 ? -2.721 27.328 18.656 1 96 118 ASN B O 1
ATOM 3390 N N . LYS B 1 119 ? -1.893 29.297 17.922 1 96.06 119 LYS B N 1
ATOM 3391 C CA . LYS B 1 119 ? -2.67 29.297 16.688 1 96.06 119 LYS B CA 1
ATOM 3392 C C . LYS B 1 119 ? -1.899 28.609 15.555 1 96.06 119 LYS B C 1
ATOM 3394 O O . LYS B 1 119 ? -0.805 29.047 15.188 1 96.06 119 LYS B O 1
ATOM 3399 N N . PHE B 1 1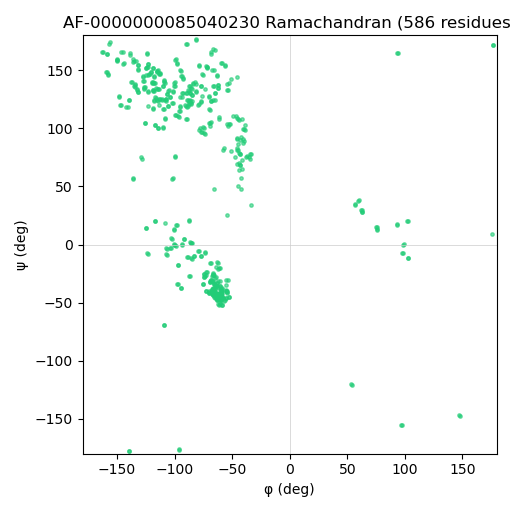20 ? -2.504 27.562 15.008 1 97 120 PHE B N 1
ATOM 3400 C CA . PHE B 1 120 ? -1.819 26.75 14.008 1 97 120 PHE B CA 1
ATOM 3401 C C . PHE B 1 120 ? -2.533 26.844 12.664 1 97 120 PHE B C 1
ATOM 3403 O O . PHE B 1 120 ? -3.74 27.078 12.609 1 97 120 PHE B O 1
ATOM 3410 N N . VAL B 1 121 ? -1.744 26.734 11.641 1 95.81 121 VAL B N 1
ATOM 3411 C CA . VAL B 1 121 ? -2.229 26.453 10.297 1 95.81 121 VAL B CA 1
ATOM 3412 C C . VAL B 1 121 ? -1.77 25.062 9.859 1 95.81 121 VAL B C 1
ATOM 3414 O O . VAL B 1 121 ? -0.692 24.594 10.25 1 95.81 121 VAL B O 1
ATOM 3417 N N . CYS B 1 122 ? -2.621 24.422 9.055 1 96.06 122 CYS B N 1
ATOM 3418 C CA . CYS B 1 122 ? -2.279 23.109 8.555 1 96.06 122 CYS B CA 1
ATOM 3419 C C . CYS B 1 122 ? -1.467 23.203 7.266 1 96.06 122 CYS B C 1
ATOM 3421 O O . CYS B 1 122 ? -1.941 23.75 6.27 1 96.06 122 CYS B O 1
ATOM 3423 N N . ILE B 1 123 ? -0.294 22.672 7.266 1 95.38 123 ILE B N 1
ATOM 3424 C CA . ILE B 1 123 ? 0.473 22.656 6.027 1 95.38 123 ILE B CA 1
ATOM 3425 C C . ILE B 1 123 ? 0.344 21.297 5.359 1 95.38 123 ILE B C 1
ATOM 3427 O O . ILE B 1 123 ? 0.943 21.047 4.309 1 95.38 123 ILE B O 1
ATOM 3431 N N . SER B 1 124 ? -0.329 20.422 5.91 1 97.56 124 SER B N 1
ATOM 3432 C CA . SER B 1 124 ? -0.946 19.234 5.348 1 97.56 124 SER B CA 1
ATOM 3433 C C . SER B 1 124 ? -2.287 18.938 6.012 1 97.56 124 SER B C 1
ATOM 3435 O O . SER B 1 124 ? -2.531 19.359 7.145 1 97.56 124 SER B O 1
ATOM 3437 N N . PRO B 1 125 ? -3.162 18.25 5.375 1 97.81 125 PRO B N 1
ATOM 3438 C CA . PRO B 1 125 ? -4.516 18.094 5.906 1 97.81 125 PRO B CA 1
ATOM 3439 C C . PRO B 1 125 ? -4.555 17.266 7.188 1 97.81 125 PRO B C 1
ATOM 3441 O O . PRO B 1 125 ? -3.746 16.344 7.359 1 97.81 125 PRO B O 1
ATOM 3444 N N . LEU B 1 126 ? -5.57 17.594 8.039 1 98.12 126 LEU B N 1
ATOM 3445 C CA . LEU B 1 126 ? -5.836 16.844 9.258 1 98.12 126 LEU B CA 1
ATOM 3446 C C . LEU B 1 126 ? -6.758 15.656 8.984 1 98.12 126 LEU B C 1
ATOM 3448 O O . LEU B 1 126 ? -7.781 15.805 8.312 1 98.12 126 LEU B O 1
ATOM 3452 N N . VAL B 1 127 ? -6.348 14.531 9.461 1 98.5 127 VAL B N 1
ATOM 3453 C CA . VAL B 1 127 ? -7.219 13.367 9.367 1 98.5 127 VAL B CA 1
ATOM 3454 C C . VAL B 1 127 ? -7.715 12.977 10.766 1 98.5 127 VAL B C 1
ATOM 3456 O O . VAL B 1 127 ? -6.914 12.742 11.672 1 98.5 127 VAL B O 1
ATOM 3459 N N . LEU B 1 128 ? -9.031 12.898 10.938 1 98 128 LEU B N 1
ATOM 3460 C CA . LEU B 1 128 ? -9.641 12.68 12.25 1 98 128 LEU B CA 1
ATOM 3461 C C . LEU B 1 128 ? -9.977 11.211 12.453 1 98 128 LEU B C 1
ATOM 3463 O O . LEU B 1 128 ? -9.875 10.695 13.57 1 98 128 LEU B O 1
ATOM 3467 N N . LEU B 1 129 ? -10.344 10.586 11.359 1 96.31 129 LEU B N 1
ATOM 3468 C CA . LEU B 1 129 ? -10.875 9.234 11.461 1 96.31 129 LEU B CA 1
ATOM 3469 C C . LEU B 1 129 ? -9.992 8.242 10.711 1 96.31 129 LEU B C 1
ATOM 3471 O O . LEU B 1 129 ? -9.586 8.5 9.578 1 96.31 129 LEU B O 1
ATOM 3475 N N . THR B 1 130 ? -9.68 7.176 11.328 1 94.38 130 THR B N 1
ATOM 3476 C CA . THR B 1 130 ? -9.008 6.062 10.672 1 94.38 130 THR B CA 1
ATOM 3477 C C . THR B 1 130 ? -10.008 5.195 9.914 1 94.38 130 THR B C 1
ATOM 3479 O O . THR B 1 130 ? -11.039 4.805 10.469 1 94.38 130 THR B O 1
ATOM 3482 N N . PRO B 1 131 ? -9.703 4.902 8.711 1 94.5 131 PRO B N 1
ATOM 3483 C CA . PRO B 1 131 ? -10.656 4.133 7.906 1 94.5 131 PRO B CA 1
ATOM 3484 C C . PRO B 1 131 ? -10.625 2.641 8.227 1 94.5 131 PRO B C 1
ATOM 3486 O O . PRO B 1 131 ? -9.641 2.141 8.773 1 94.5 131 PRO B O 1
ATOM 3489 N N . THR B 1 132 ? -11.742 2.02 7.984 1 91.19 132 THR B N 1
ATOM 3490 C CA . THR B 1 132 ? -11.859 0.565 7.996 1 91.19 132 THR B CA 1
ATOM 3491 C C . THR B 1 132 ? -12.148 0.031 6.598 1 91.19 132 THR B C 1
ATOM 3493 O O . THR B 1 132 ? -12.828 0.688 5.805 1 91.19 132 THR B O 1
ATOM 3496 N N . PHE B 1 133 ? -11.625 -1.151 6.324 1 91 133 PHE B N 1
ATOM 3497 C CA . PHE B 1 133 ? -11.766 -1.711 4.984 1 91 133 PHE B CA 1
ATOM 3498 C C . PHE B 1 133 ? -13.227 -1.944 4.645 1 91 133 PHE B C 1
ATOM 3500 O O . PHE B 1 133 ? -14 -2.422 5.48 1 91 133 PHE B O 1
ATOM 3507 N N . ASP B 1 134 ? -13.555 -1.527 3.449 1 83.25 134 ASP B N 1
ATOM 3508 C CA . ASP B 1 134 ? -14.883 -1.719 2.883 1 83.25 134 ASP B CA 1
ATOM 3509 C C . ASP B 1 134 ? -15.938 -0.977 3.697 1 83.25 134 ASP B C 1
ATOM 3511 O O . ASP B 1 134 ? -17.031 -1.504 3.943 1 83.25 134 ASP B O 1
ATOM 3515 N N . ASP B 1 135 ? -15.539 0.058 4.316 1 84.56 135 ASP B N 1
ATOM 3516 C CA . ASP B 1 135 ? -16.438 0.94 5.059 1 84.56 135 ASP B CA 1
ATOM 3517 C C . ASP B 1 135 ? -16.188 2.404 4.703 1 84.56 135 ASP B C 1
ATOM 3519 O O . ASP B 1 135 ? -15.078 2.768 4.305 1 84.56 135 ASP B O 1
ATOM 3523 N N . GLU B 1 136 ? -17.172 3.195 4.797 1 86.25 136 GLU B N 1
ATOM 3524 C CA . GLU B 1 136 ? -17.047 4.605 4.434 1 86.25 136 GLU B CA 1
ATOM 3525 C C . GLU B 1 136 ? -16.844 5.477 5.668 1 86.25 136 GLU B C 1
ATOM 3527 O O . GLU B 1 136 ? -16.969 6.699 5.598 1 86.25 136 GLU B O 1
ATOM 3532 N N . SER B 1 137 ? -16.484 4.863 6.699 1 88.06 137 SER B N 1
ATOM 3533 C CA . SER B 1 137 ? -16.375 5.578 7.965 1 88.06 137 SER B CA 1
ATOM 3534 C C . SER B 1 137 ? -15.266 6.621 7.914 1 88.06 137 SER B C 1
ATOM 3536 O O . SER B 1 137 ? -15.383 7.699 8.508 1 88.06 137 SER B O 1
ATOM 3538 N N . GLY B 1 138 ? -14.25 6.312 7.211 1 91.69 138 GLY B N 1
ATOM 3539 C CA . GLY B 1 138 ? -13.125 7.23 7.129 1 91.69 138 GLY B CA 1
ATOM 3540 C C . GLY B 1 138 ? -13.453 8.508 6.375 1 91.69 138 GLY B C 1
ATOM 3541 O O . GLY B 1 138 ? -12.742 9.508 6.508 1 91.69 138 GLY B O 1
ATOM 3542 N N . LYS B 1 139 ? -14.539 8.508 5.633 1 93.75 139 LYS B N 1
ATOM 3543 C CA . LYS B 1 139 ? -14.906 9.641 4.793 1 93.75 139 LYS B CA 1
ATOM 3544 C C . LYS B 1 139 ? -15.984 10.492 5.457 1 93.75 139 LYS B C 1
ATOM 3546 O O . LYS B 1 139 ? -16.391 11.523 4.922 1 93.75 139 LYS B O 1
ATOM 3551 N N . ARG B 1 140 ? -16.375 10.117 6.57 1 95.62 140 ARG B N 1
ATOM 3552 C CA . ARG B 1 140 ? -17.438 10.836 7.27 1 95.62 140 ARG B CA 1
ATOM 3553 C C . ARG B 1 140 ? -17.016 12.273 7.574 1 95.62 140 ARG B C 1
ATOM 3555 O O . ARG B 1 140 ? -15.914 12.508 8.055 1 95.62 140 ARG B O 1
ATOM 3562 N N . PHE B 1 141 ? -18.016 13.211 7.336 1 96.81 141 PHE B N 1
ATOM 3563 C CA . PHE B 1 141 ? -17.734 14.617 7.602 1 96.81 141 PHE B CA 1
ATOM 3564 C C . PHE B 1 141 ? -18.016 14.953 9.062 1 96.81 141 PHE B C 1
ATOM 3566 O O . PHE B 1 141 ? -19.109 14.695 9.57 1 96.81 141 PHE B O 1
ATOM 3573 N N . ILE B 1 142 ? -17.016 15.477 9.688 1 96.88 142 ILE B N 1
ATOM 3574 C CA . ILE B 1 142 ? -17.156 15.969 11.055 1 96.88 142 ILE B CA 1
ATOM 3575 C C . ILE B 1 142 ? -17.125 17.5 11.055 1 96.88 142 ILE B C 1
ATOM 3577 O O . ILE B 1 142 ? -16.141 18.109 10.641 1 96.88 142 ILE B O 1
ATOM 3581 N N . ASN B 1 143 ? -18.125 18.062 11.594 1 94.94 143 ASN B N 1
ATOM 3582 C CA . ASN B 1 143 ? -18.188 19.516 11.664 1 94.94 143 ASN B CA 1
ATOM 3583 C C . ASN B 1 143 ? -17.172 20.078 12.641 1 94.94 143 ASN B C 1
ATOM 3585 O O . ASN B 1 143 ? -17.156 19.703 13.82 1 94.94 143 ASN B O 1
ATOM 3589 N N . PRO B 1 144 ? -16.359 21.016 12.188 1 95.38 144 PRO B N 1
ATOM 3590 C CA . PRO B 1 144 ? -15.305 21.562 13.047 1 95.38 144 PRO B CA 1
ATOM 3591 C C . PRO B 1 144 ? -15.844 22.266 14.281 1 95.38 144 PRO B C 1
ATOM 3593 O O . PRO B 1 144 ? -15.133 22.422 15.281 1 95.38 144 PRO B O 1
ATOM 3596 N N . ASP B 1 145 ? -17.031 22.688 14.305 1 91.5 145 ASP B N 1
ATOM 3597 C CA . ASP B 1 145 ? -17.625 23.453 15.398 1 91.5 145 ASP B CA 1
ATOM 3598 C C . ASP B 1 145 ? -18.156 22.531 16.484 1 91.5 145 ASP B C 1
ATOM 3600 O O . ASP B 1 145 ? -18.625 23.016 17.531 1 91.5 145 ASP B O 1
ATOM 3604 N N . THR B 1 146 ? -17.969 21.281 16.281 1 94.94 146 THR B N 1
ATOM 3605 C CA . THR B 1 146 ? -18.484 20.328 17.266 1 94.94 146 THR B CA 1
ATOM 3606 C C . THR B 1 146 ? -17.375 19.875 18.219 1 94.94 14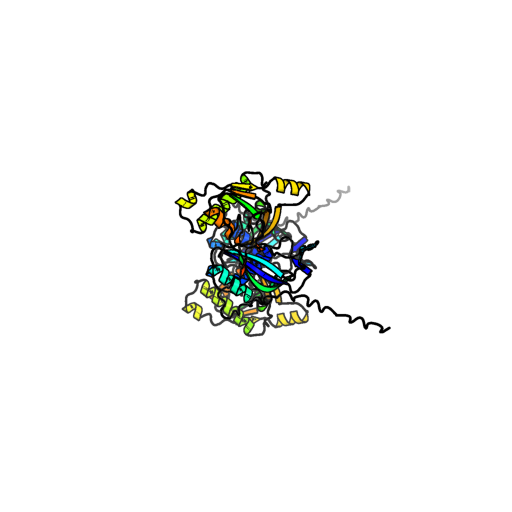6 THR B C 1
ATOM 3608 O O . THR B 1 146 ? -16.188 19.906 17.859 1 94.94 146 THR B O 1
ATOM 3611 N N . ASP B 1 147 ? -17.812 19.359 19.391 1 95.75 147 ASP B N 1
ATOM 3612 C CA . ASP B 1 147 ? -16.859 18.812 20.344 1 95.75 147 ASP B CA 1
ATOM 3613 C C . ASP B 1 147 ? -16.203 17.547 19.812 1 95.75 147 ASP B C 1
ATOM 3615 O O . ASP B 1 147 ? -15.07 17.234 20.172 1 95.75 147 ASP B O 1
ATOM 3619 N N . GLU B 1 148 ? -16.922 16.906 18.969 1 97.19 148 GLU B N 1
ATOM 3620 C CA . GLU B 1 148 ? -16.422 15.656 18.391 1 97.19 148 GLU B CA 1
ATOM 3621 C C . GLU B 1 148 ? -15.109 15.875 17.656 1 97.19 148 GLU B C 1
ATOM 3623 O O . GLU B 1 148 ? -14.219 15.016 17.688 1 97.19 148 GLU B O 1
ATOM 3628 N N . PHE B 1 149 ? -15.055 17.016 17.016 1 97.81 149 PHE B N 1
ATOM 3629 C CA . PHE B 1 149 ? -13.859 17.359 16.25 1 97.81 149 PHE B CA 1
ATOM 3630 C C . PHE B 1 149 ? -12.625 17.375 17.141 1 97.81 149 PHE B C 1
ATOM 3632 O O . PHE B 1 149 ? -11.641 16.688 16.875 1 97.81 149 PHE B O 1
ATOM 3639 N N . SER B 1 150 ? -12.703 18.062 18.188 1 97.75 150 SER B N 1
ATOM 3640 C CA . SER B 1 150 ? -11.617 18.156 19.141 1 97.75 150 SER B CA 1
ATOM 3641 C C . SER B 1 150 ? -11.375 16.828 19.859 1 97.75 150 SER B C 1
ATOM 3643 O O . SER B 1 150 ? -10.234 16.438 20.078 1 97.75 150 SER B O 1
ATOM 3645 N N . ASP B 1 151 ? -12.453 16.141 20.172 1 97.81 151 ASP B N 1
ATOM 3646 C CA . ASP B 1 151 ? -12.367 14.883 20.906 1 97.81 151 ASP B CA 1
ATOM 3647 C C . ASP B 1 151 ? -11.602 13.836 20.109 1 97.81 151 ASP B C 1
ATOM 3649 O O . ASP B 1 151 ? -10.797 13.086 20.672 1 97.81 151 ASP B O 1
ATOM 3653 N N . LEU B 1 152 ? -11.859 13.758 18.875 1 97.94 152 LEU B N 1
ATOM 3654 C CA . LEU B 1 152 ? -11.195 12.781 18.016 1 97.94 152 LEU B CA 1
ATOM 3655 C C . LEU B 1 152 ? -9.695 13.07 17.922 1 97.94 152 LEU B C 1
ATOM 3657 O O . LEU B 1 152 ? -8.883 12.148 17.969 1 97.94 152 LEU B O 1
ATOM 3661 N N . LEU B 1 153 ? -9.352 14.336 17.812 1 98.38 153 LEU B N 1
ATOM 3662 C CA . LEU B 1 153 ? -7.953 14.727 17.766 1 98.38 153 LEU B CA 1
ATOM 3663 C C . LEU B 1 153 ? -7.254 14.453 19.094 1 98.38 153 LEU B C 1
ATOM 3665 O O . LEU B 1 153 ? -6.102 14.023 19.109 1 98.38 153 LEU B O 1
ATOM 3669 N N . TYR B 1 154 ? -7.984 14.703 20.125 1 98.12 154 TYR B N 1
ATOM 3670 C CA . TYR B 1 154 ? -7.473 14.414 21.453 1 98.12 154 TYR B CA 1
ATOM 3671 C C . TYR B 1 154 ? -7.164 12.93 21.625 1 98.12 154 TYR B C 1
ATOM 3673 O O . TYR B 1 154 ? -6.062 12.562 22.031 1 98.12 154 TYR B O 1
ATOM 3681 N N . GLU B 1 155 ? -8.102 12.117 21.281 1 97.38 155 GLU B N 1
ATOM 3682 C CA . GLU B 1 155 ? -7.953 10.672 21.438 1 97.38 155 GLU B CA 1
ATOM 3683 C C . GLU B 1 155 ? -6.785 10.148 20.594 1 97.38 155 GLU B C 1
ATOM 3685 O O . GLU B 1 155 ? -5.977 9.352 21.094 1 97.38 155 GLU B O 1
ATOM 3690 N N . SER B 1 156 ? -6.695 10.586 19.391 1 97.44 156 SER B N 1
ATOM 3691 C CA . SER B 1 156 ? -5.613 10.172 18.516 1 97.44 156 SER B CA 1
ATOM 3692 C C . SER B 1 156 ? -4.254 10.586 19.062 1 97.44 156 SER B C 1
ATOM 3694 O O . SER B 1 156 ? -3.318 9.789 19.094 1 97.44 156 SER B O 1
ATOM 3696 N N . THR B 1 157 ? -4.168 11.805 19.5 1 98 157 THR B N 1
ATOM 3697 C CA . THR B 1 157 ? -2.912 12.344 20.016 1 98 157 THR B CA 1
ATOM 3698 C C . THR B 1 157 ? -2.465 11.609 21.266 1 98 157 THR B C 1
ATOM 3700 O O . THR B 1 157 ? -1.311 11.188 21.375 1 98 157 THR B O 1
ATOM 3703 N N . LEU B 1 158 ? -3.387 11.398 22.172 1 97.25 158 LEU B N 1
ATOM 3704 C CA . LEU B 1 158 ? -3.049 10.75 23.438 1 97.25 158 LEU B CA 1
ATOM 3705 C C . LEU B 1 158 ? -2.635 9.305 23.203 1 97.25 158 LEU B C 1
ATOM 3707 O O . LEU B 1 158 ? -1.713 8.805 23.859 1 97.25 158 LEU B O 1
ATOM 3711 N N . THR B 1 159 ? -3.336 8.656 22.359 1 96.94 159 THR B N 1
ATOM 3712 C CA . THR B 1 159 ? -2.996 7.277 22.031 1 96.94 159 THR B CA 1
ATOM 3713 C C . THR B 1 159 ? -1.584 7.188 21.469 1 96.94 159 THR B C 1
ATOM 3715 O O . THR B 1 159 ? -0.806 6.312 21.859 1 96.94 159 THR B O 1
ATOM 3718 N N . ARG B 1 160 ? -1.221 8.062 20.562 1 97.44 160 ARG B N 1
ATOM 3719 C CA . ARG B 1 160 ? 0.104 8.07 19.938 1 97.44 160 ARG B CA 1
ATOM 3720 C C . ARG B 1 160 ? 1.18 8.406 20.969 1 97.44 160 ARG B C 1
ATOM 3722 O O . ARG B 1 160 ? 2.262 7.816 20.969 1 97.44 160 ARG B O 1
ATOM 3729 N N . MET B 1 161 ? 0.883 9.32 21.859 1 97.5 161 MET B N 1
ATOM 3730 C CA . MET B 1 161 ? 1.835 9.68 22.906 1 97.5 161 MET B CA 1
ATOM 3731 C C . MET B 1 161 ? 2.057 8.516 23.875 1 97.5 161 MET B C 1
ATOM 3733 O O . MET B 1 161 ? 3.188 8.25 24.281 1 97.5 161 MET B O 1
ATOM 3737 N N . GLU B 1 162 ? 0.997 7.852 24.172 1 97 162 GLU B N 1
ATOM 3738 C CA . GLU B 1 162 ? 1.097 6.688 25.047 1 97 162 GLU B CA 1
ATOM 3739 C C . GLU B 1 162 ? 1.921 5.578 24.391 1 97 162 GLU B C 1
ATOM 3741 O O . GLU B 1 162 ? 2.814 5.012 25.031 1 97 162 GLU B O 1
ATOM 3746 N N . LYS B 1 163 ? 1.688 5.34 23.172 1 96.5 163 LYS B N 1
ATOM 3747 C CA . LYS B 1 163 ? 2.375 4.277 22.438 1 96.5 163 LYS B CA 1
ATOM 3748 C C . LYS B 1 163 ? 3.854 4.605 22.25 1 96.5 163 LYS B C 1
ATOM 3750 O O . LYS B 1 163 ? 4.684 3.703 22.141 1 96.5 163 LYS B O 1
ATOM 3755 N N . SER B 1 164 ? 4.184 5.852 22.156 1 96.31 164 SER B N 1
ATOM 3756 C CA . SER B 1 164 ? 5.566 6.262 21.953 1 96.31 164 SER B CA 1
ATOM 3757 C C . SER B 1 164 ? 6.449 5.832 23.125 1 96.31 164 SER B C 1
ATOM 3759 O O . SER B 1 164 ? 7.656 5.645 22.953 1 96.31 164 SER B O 1
ATOM 3761 N N . GLY B 1 165 ? 5.859 5.797 24.281 1 95.94 165 GLY B N 1
ATOM 3762 C CA . GLY B 1 165 ? 6.602 5.438 25.484 1 95.94 165 GLY B CA 1
ATOM 3763 C C . GLY B 1 165 ? 7.504 6.547 25.984 1 95.94 165 GLY B C 1
ATOM 3764 O O . GLY B 1 165 ? 8.352 6.324 26.844 1 95.94 165 GLY B O 1
ATOM 3765 N N . TRP B 1 166 ? 7.273 7.707 25.5 1 96.56 166 TRP B N 1
ATOM 3766 C CA . TRP B 1 166 ? 8.18 8.812 25.812 1 96.56 166 TRP B CA 1
ATOM 3767 C C . TRP B 1 166 ? 7.738 9.516 27.094 1 96.56 166 TRP B C 1
ATOM 3769 O O . TRP B 1 166 ? 8.5 10.297 27.672 1 96.56 166 TRP B O 1
ATOM 3779 N N . TYR B 1 167 ? 6.531 9.18 27.578 1 96.56 167 TYR B N 1
ATOM 3780 C CA . TYR B 1 167 ? 5.941 9.875 28.719 1 96.56 167 TYR B CA 1
ATOM 3781 C C . TYR B 1 167 ? 5.512 8.883 29.797 1 96.56 167 TYR B C 1
ATOM 3783 O O . TYR B 1 167 ? 5.008 7.797 29.484 1 96.56 167 TYR B O 1
ATOM 3791 N N . ASN B 1 168 ? 5.703 9.188 31.016 1 95.44 168 ASN B N 1
ATOM 3792 C CA . ASN B 1 168 ? 5.273 8.305 32.094 1 95.44 168 ASN B CA 1
ATOM 3793 C C . ASN B 1 168 ? 3.785 8.469 32.406 1 95.44 168 ASN B C 1
ATOM 3795 O O . ASN B 1 168 ? 3.121 9.328 31.812 1 95.44 168 ASN B O 1
ATOM 3799 N N . GLN B 1 169 ? 3.297 7.691 33.281 1 94.06 169 GLN B N 1
ATOM 3800 C CA . GLN B 1 169 ? 1.869 7.641 33.594 1 94.06 169 GLN B CA 1
ATOM 3801 C C . GLN B 1 169 ? 1.385 8.961 34.188 1 94.06 169 GLN B C 1
ATOM 3803 O O . GLN B 1 169 ? 0.293 9.43 33.844 1 94.06 169 GLN B O 1
ATOM 3808 N N . GLU B 1 170 ? 2.135 9.5 35.062 1 93.62 170 GLU B N 1
ATOM 3809 C CA . GLU B 1 170 ? 1.764 10.766 35.688 1 93.62 170 GLU B CA 1
ATOM 3810 C C . GLU B 1 170 ? 1.639 11.883 34.656 1 93.62 170 GLU B C 1
ATOM 3812 O O . GLU B 1 170 ? 0.702 12.68 34.719 1 93.62 170 GLU B O 1
ATOM 3817 N N . GLN B 1 171 ? 2.566 11.977 33.75 1 93.62 171 GLN B N 1
ATOM 3818 C CA . GLN B 1 171 ? 2.525 12.961 32.688 1 93.62 171 GLN B CA 1
ATOM 3819 C C . GLN B 1 171 ? 1.29 12.766 31.797 1 93.62 171 GLN B C 1
ATOM 3821 O O . GLN B 1 171 ? 0.57 13.727 31.516 1 93.62 171 GLN B O 1
ATOM 3826 N N . MET B 1 172 ? 1.027 11.547 31.469 1 94.38 172 MET B N 1
ATOM 3827 C CA . MET B 1 172 ? -0.108 11.242 30.609 1 94.38 172 MET B CA 1
ATOM 3828 C C . MET B 1 172 ? -1.415 11.711 31.25 1 94.38 172 MET B C 1
ATOM 3830 O O . MET B 1 172 ? -2.289 12.242 30.562 1 94.38 172 MET B O 1
ATOM 3834 N N . GLU B 1 173 ? -1.499 11.523 32.469 1 92.62 173 GLU B N 1
ATOM 3835 C CA . GLU B 1 173 ? -2.709 11.914 33.188 1 92.62 173 GLU B CA 1
ATOM 3836 C C . GLU B 1 173 ? -2.881 13.43 33.188 1 92.62 173 GLU B C 1
ATOM 3838 O O . GLU B 1 173 ? -4 13.93 33.312 1 92.62 173 GLU B O 1
ATOM 3843 N N . SER B 1 174 ? -1.804 14.109 33.062 1 91.75 174 SER B N 1
ATOM 3844 C CA . SER B 1 174 ? -1.843 15.57 33.125 1 91.75 174 SER B CA 1
ATOM 3845 C C . SER B 1 174 ? -2.236 16.156 31.766 1 91.75 174 SER B C 1
ATOM 3847 O O . SER B 1 174 ? -2.551 17.359 31.672 1 91.75 174 SER B O 1
ATOM 3849 N N . PHE B 1 175 ? -2.283 15.328 30.719 1 93.56 175 PHE B N 1
ATOM 3850 C CA . PHE B 1 175 ? -2.539 15.82 29.375 1 93.56 175 PHE B CA 1
ATOM 3851 C C . PHE B 1 175 ? -4.035 15.891 29.094 1 93.56 175 PHE B C 1
ATOM 3853 O O . PHE B 1 175 ? -4.453 16.031 27.953 1 93.56 175 PHE B O 1
ATOM 3860 N N . TYR B 1 176 ? -4.852 15.938 30.078 1 90.25 176 TYR B N 1
ATOM 3861 C CA . TYR B 1 176 ? -6.301 15.922 29.906 1 90.25 176 TYR B CA 1
ATOM 3862 C C . TYR B 1 176 ? -6.801 17.266 29.391 1 90.25 176 TYR B C 1
ATOM 3864 O O . TYR B 1 176 ? -7.859 17.344 28.766 1 90.25 176 TYR B O 1
ATOM 3872 N N . LYS B 1 177 ? -6.02 18.328 29.688 1 90.62 177 LYS B N 1
ATOM 3873 C CA . LYS B 1 177 ? -6.383 19.625 29.156 1 90.62 177 LYS B CA 1
ATOM 3874 C C . LYS B 1 177 ? -6 19.734 27.688 1 90.62 177 LYS B C 1
ATOM 3876 O O . LYS B 1 177 ? -4.832 19.969 27.344 1 90.62 177 LYS B O 1
ATOM 3881 N N . PHE B 1 178 ? -6.918 19.5 26.844 1 95.94 178 PHE B N 1
ATOM 3882 C CA . PHE B 1 178 ? -6.727 19.484 25.391 1 95.94 178 PHE B CA 1
ATOM 3883 C C . PHE B 1 178 ? -7.977 19.984 24.672 1 95.94 178 PHE B C 1
ATOM 3885 O O . PHE B 1 178 ? -9.07 19.453 24.891 1 95.94 178 PHE B O 1
ATOM 3892 N N . GLN B 1 179 ? -7.812 21.031 23.922 1 97.31 179 GLN B N 1
ATOM 3893 C CA . GLN B 1 179 ? -8.945 21.547 23.172 1 97.31 179 GLN B CA 1
ATOM 3894 C C . GLN B 1 179 ? -8.492 22.172 21.859 1 97.31 179 GLN B C 1
ATOM 3896 O O . GLN B 1 179 ? -7.578 23.016 21.844 1 97.31 179 GLN B O 1
ATOM 3901 N N . VAL B 1 180 ? -9.094 21.734 20.812 1 97.88 180 VAL B N 1
ATOM 3902 C CA . VAL B 1 180 ? -8.891 22.328 19.5 1 97.88 180 VAL B CA 1
ATOM 3903 C C . VAL B 1 180 ? -10.07 23.234 19.156 1 97.88 180 VAL B C 1
ATOM 3905 O O . VAL B 1 180 ? -11.219 22.781 19.125 1 97.88 180 VAL B O 1
ATOM 3908 N N . VAL B 1 181 ? -9.758 24.484 18.906 1 97.38 181 VAL B N 1
ATOM 3909 C CA . VAL B 1 181 ? -10.797 25.453 18.578 1 97.38 181 VAL B CA 1
ATOM 3910 C C . VAL B 1 181 ? -10.578 25.984 17.156 1 97.38 181 VAL B C 1
ATOM 3912 O O . VAL B 1 181 ? -9.727 26.844 16.938 1 97.38 181 VAL B O 1
ATOM 3915 N N . PRO B 1 182 ? -11.344 25.516 16.234 1 96.94 182 PRO B N 1
ATOM 3916 C CA . PRO B 1 182 ? -11.211 25.984 14.852 1 96.94 182 PRO B CA 1
ATOM 3917 C C . PRO B 1 182 ? -11.523 27.484 14.711 1 96.94 182 PRO B C 1
ATOM 3919 O O . PRO B 1 182 ? -12.367 28 15.438 1 96.94 182 PRO B O 1
ATOM 3922 N N . ASP B 1 183 ? -10.836 28.125 13.836 1 95.81 183 ASP B N 1
ATOM 3923 C CA . ASP B 1 183 ? -11.164 29.5 13.477 1 95.81 183 ASP B CA 1
ATOM 3924 C C . ASP B 1 183 ? -12.422 29.562 12.617 1 95.81 183 ASP B C 1
ATOM 3926 O O . ASP B 1 183 ? -12.344 29.516 11.391 1 95.81 183 ASP B O 1
ATOM 3930 N N . MET B 1 184 ? -13.516 29.781 13.258 1 93 184 MET B N 1
ATOM 3931 C CA . MET B 1 184 ? -14.797 29.703 12.562 1 93 184 MET B CA 1
ATOM 3932 C C . MET B 1 184 ? -14.992 30.891 11.641 1 93 184 MET B C 1
ATOM 3934 O O . MET B 1 184 ? -15.742 30.812 10.664 1 93 184 MET B O 1
ATOM 3938 N N . VAL B 1 185 ? -14.375 31.953 11.969 1 93.38 185 VAL B N 1
ATOM 3939 C CA . VAL B 1 185 ? -14.422 33.094 11.07 1 93.38 185 VAL B CA 1
ATOM 3940 C C . VAL B 1 185 ? -13.82 32.719 9.711 1 93.38 185 VAL B C 1
ATOM 3942 O O . VAL B 1 185 ? -14.414 33 8.664 1 93.38 185 VAL B O 1
ATOM 3945 N N . TYR B 1 186 ? -12.711 32.094 9.828 1 91.31 186 TYR B N 1
ATOM 3946 C CA . TYR B 1 186 ? -12.055 31.641 8.617 1 91.31 186 TYR B CA 1
ATOM 3947 C C . TYR B 1 186 ? -12.922 30.609 7.895 1 91.31 186 TYR B C 1
ATOM 3949 O O . TYR B 1 186 ? -13.102 30.688 6.676 1 91.31 186 TYR B O 1
ATOM 3957 N N . VAL B 1 187 ? -13.461 29.688 8.562 1 92.25 187 VAL B N 1
ATOM 3958 C CA . VAL B 1 187 ? -14.266 28.609 8 1 92.25 187 VAL B CA 1
ATOM 3959 C C . VAL B 1 187 ? -15.508 29.172 7.328 1 92.25 187 VAL B C 1
ATOM 3961 O O . VAL B 1 187 ? -15.867 28.766 6.223 1 92.25 187 VAL B O 1
ATOM 3964 N N . ASN B 1 188 ? -16.109 30.094 7.969 1 92.31 188 ASN B N 1
ATOM 3965 C CA . ASN B 1 188 ? -17.297 30.719 7.418 1 92.31 188 ASN B CA 1
ATOM 3966 C C . ASN B 1 188 ? -16.984 31.531 6.16 1 92.31 188 ASN B C 1
ATOM 3968 O O . ASN B 1 188 ? -17.781 31.562 5.223 1 92.31 188 ASN B O 1
ATOM 3972 N N . LYS B 1 189 ? -15.906 32.156 6.199 1 92.62 189 LYS B N 1
ATOM 3973 C CA . LYS B 1 189 ? -15.469 32.875 5.004 1 92.62 189 LYS B CA 1
ATOM 3974 C C . LYS B 1 189 ? -15.289 31.922 3.826 1 92.62 189 LYS B C 1
ATOM 3976 O O . LYS B 1 189 ? -15.688 32.25 2.703 1 92.62 189 LYS B O 1
ATOM 3981 N N . LEU B 1 190 ? -14.695 30.797 4.07 1 90.44 190 LEU B N 1
ATOM 3982 C CA . LEU B 1 190 ? -14.516 29.781 3.039 1 90.44 190 LEU B CA 1
ATOM 3983 C C . LEU B 1 190 ? -15.867 29.312 2.512 1 90.44 190 LEU B C 1
ATOM 3985 O O . LEU B 1 190 ? -16.047 29.172 1.3 1 90.44 190 LEU B O 1
ATOM 3989 N N . ARG B 1 191 ? -16.734 29.047 3.355 1 88.81 191 ARG B N 1
ATOM 3990 C CA . ARG B 1 191 ? -18.078 28.594 2.98 1 88.81 191 ARG B CA 1
ATOM 3991 C C . ARG B 1 191 ? -18.766 29.625 2.094 1 88.81 191 ARG B C 1
ATOM 3993 O O . ARG B 1 191 ? -19.391 29.266 1.09 1 88.81 191 ARG B O 1
ATOM 4000 N N . GLU B 1 192 ? -18.609 30.828 2.465 1 91.25 192 GLU B N 1
ATOM 4001 C CA . GLU B 1 192 ? -19.219 31.922 1.697 1 91.25 192 GLU B CA 1
ATOM 4002 C C . GLU B 1 192 ? -18.641 32 0.289 1 91.25 192 GLU B C 1
ATOM 4004 O O . GLU B 1 192 ? -19.344 32.312 -0.668 1 91.25 192 GLU B O 1
ATOM 4009 N N . GLN B 1 193 ? -17.375 31.703 0.242 1 92.12 193 GLN B N 1
ATOM 4010 C CA . GLN B 1 193 ? -16.688 31.75 -1.041 1 92.12 193 GLN B CA 1
ATOM 4011 C C . GLN B 1 193 ? -16.844 30.422 -1.789 1 92.12 193 GLN B C 1
ATOM 4013 O O . GLN B 1 193 ? -16.234 30.234 -2.848 1 92.12 193 GLN B O 1
ATOM 4018 N N . GLN B 1 194 ? -17.578 29.422 -1.231 1 89.81 194 GLN B N 1
ATOM 4019 C CA . GLN B 1 194 ? -17.797 28.094 -1.803 1 89.81 194 GLN B CA 1
ATOM 4020 C C . GLN B 1 194 ? -16.5 27.328 -1.952 1 89.81 194 GLN B C 1
ATOM 4022 O O . GLN B 1 194 ? -16.297 26.625 -2.943 1 89.81 194 GLN B O 1
ATOM 4027 N N . LYS B 1 195 ? -15.633 27.672 -1.062 1 86.06 195 LYS B N 1
ATOM 4028 C CA . LYS B 1 195 ? -14.383 26.922 -0.986 1 86.06 195 LYS B CA 1
ATOM 4029 C C . LYS B 1 195 ? -14.477 25.812 0.057 1 86.06 195 LYS B C 1
ATOM 4031 O O . LYS B 1 195 ? -15.188 25.938 1.055 1 86.06 195 LYS B O 1
ATOM 4036 N N . LYS B 1 196 ? -13.688 24.734 -0.28 1 90.19 196 LYS B N 1
ATOM 4037 C CA . LYS B 1 196 ? -13.773 23.578 0.599 1 90.19 196 LYS B CA 1
ATOM 4038 C C . LYS B 1 196 ? -12.594 23.531 1.57 1 90.19 196 LYS B C 1
ATOM 4040 O O . LYS B 1 196 ? -11.461 23.859 1.198 1 90.19 196 LYS B O 1
ATOM 4045 N N . PHE B 1 197 ? -12.93 23.219 2.834 1 93.31 197 PHE B N 1
ATOM 4046 C CA . PHE B 1 197 ? -11.891 23.047 3.844 1 93.31 197 PHE B CA 1
ATOM 4047 C C . PHE B 1 197 ? -11.711 21.578 4.199 1 93.31 197 PHE B C 1
ATOM 4049 O O . PHE B 1 197 ? -10.875 21.234 5.031 1 93.31 197 PHE B O 1
ATOM 4056 N N . ALA B 1 198 ? -12.531 20.766 3.625 1 95.44 198 ALA B N 1
ATOM 4057 C CA . ALA B 1 198 ? -12.461 19.312 3.799 1 95.44 198 ALA B CA 1
ATOM 4058 C C . ALA B 1 198 ? -12.539 18.594 2.455 1 95.44 198 ALA B C 1
ATOM 4060 O O . ALA B 1 198 ? -13.359 18.938 1.604 1 95.44 198 ALA B O 1
ATOM 4061 N N . ARG B 1 199 ? -11.594 17.672 2.281 1 95.88 199 ARG B N 1
ATOM 4062 C CA . ARG B 1 199 ? -11.547 16.906 1.037 1 95.88 199 ARG B CA 1
ATOM 4063 C C . ARG B 1 199 ? -11.227 15.438 1.307 1 95.88 199 ARG B C 1
ATOM 4065 O O . ARG B 1 199 ? -10.781 15.078 2.402 1 95.88 199 ARG B O 1
ATOM 4072 N N . ILE B 1 200 ? -11.469 14.602 0.304 1 96.19 200 ILE B N 1
ATOM 4073 C CA . ILE B 1 200 ? -11.172 13.18 0.41 1 96.19 200 ILE B CA 1
ATOM 4074 C C . ILE B 1 200 ? -9.781 12.898 -0.15 1 96.19 200 ILE B C 1
ATOM 4076 O O . ILE B 1 200 ? -9.438 13.375 -1.235 1 96.19 200 ILE B O 1
ATOM 4080 N N . TYR B 1 201 ? -9.031 12.203 0.627 1 96.88 201 TYR B N 1
ATOM 4081 C CA . TYR B 1 201 ? -7.664 11.852 0.253 1 96.88 201 TYR B CA 1
ATOM 4082 C C . TYR B 1 201 ? -7.48 10.336 0.214 1 96.88 201 TYR B C 1
ATOM 4084 O O . TYR B 1 201 ? -8.086 9.609 1.004 1 96.88 201 TYR B O 1
ATOM 4092 N N . SER B 1 202 ? -6.574 9.891 -0.691 1 95.5 202 SER B N 1
ATOM 4093 C CA . SER B 1 202 ? -6.152 8.492 -0.701 1 95.5 202 SER B CA 1
ATOM 4094 C C . SER B 1 202 ? -4.98 8.266 0.248 1 95.5 202 SER B C 1
ATOM 4096 O O . SER B 1 202 ? -4.07 9.086 0.328 1 95.5 202 SER B O 1
ATOM 4098 N N . VAL B 1 203 ? -5.082 7.203 0.966 1 96.44 203 VAL B N 1
ATOM 4099 C CA . VAL B 1 203 ? -3.988 6.816 1.854 1 96.44 203 VAL B CA 1
ATOM 4100 C C . VAL B 1 203 ? -3.758 5.309 1.766 1 96.44 203 VAL B C 1
ATOM 4102 O O . VAL B 1 203 ? -4.707 4.535 1.628 1 96.44 203 VAL B O 1
ATOM 4105 N N . TYR B 1 204 ? -2.494 4.91 1.775 1 96.19 204 TYR B N 1
ATOM 4106 C CA . TYR B 1 204 ? -2.137 3.496 1.737 1 96.19 204 TYR B CA 1
ATOM 4107 C C . TYR B 1 204 ? -1.615 3.029 3.092 1 96.19 204 TYR B C 1
ATOM 4109 O O . TYR B 1 204 ? -0.713 3.645 3.662 1 96.19 204 TYR B O 1
ATOM 4117 N N . ASP B 1 205 ? -2.199 2.025 3.602 1 95.69 205 ASP B N 1
ATOM 4118 C CA . ASP B 1 205 ? -1.798 1.444 4.879 1 95.69 205 ASP B CA 1
ATOM 4119 C C . ASP B 1 205 ? -1.857 -0.081 4.832 1 95.69 205 ASP B C 1
ATOM 4121 O O . ASP B 1 205 ? -2.865 -0.655 4.414 1 95.69 205 ASP B O 1
ATOM 4125 N N . MET B 1 206 ? -0.722 -0.713 5.152 1 94.38 206 MET B N 1
ATOM 4126 C CA . MET B 1 206 ? -0.583 -2.164 5.09 1 94.38 206 MET B CA 1
ATOM 4127 C C . MET B 1 206 ? -0.914 -2.682 3.691 1 94.38 206 MET B C 1
ATOM 4129 O O . MET B 1 206 ? -1.621 -3.68 3.547 1 94.38 206 MET B O 1
ATOM 4133 N N . ASP B 1 207 ? -0.565 -1.884 2.727 1 94.38 207 ASP B N 1
ATOM 4134 C CA . ASP B 1 207 ? -0.65 -2.223 1.31 1 94.38 207 ASP B CA 1
ATOM 4135 C C . ASP B 1 207 ? -2.094 -2.166 0.816 1 94.38 207 ASP B C 1
ATOM 4137 O O . ASP B 1 207 ? -2.414 -2.705 -0.245 1 94.38 207 ASP B O 1
ATOM 4141 N N . VAL B 1 208 ? -2.926 -1.582 1.626 1 95.31 208 VAL B N 1
ATOM 4142 C CA . VAL B 1 208 ? -4.328 -1.415 1.248 1 95.31 208 VAL B CA 1
ATOM 4143 C C . VAL B 1 208 ? -4.621 0.062 0.994 1 95.31 208 VAL B C 1
ATOM 4145 O O . VAL B 1 208 ? -4.176 0.929 1.748 1 95.31 208 VAL B O 1
ATOM 4148 N N . LYS B 1 209 ? -5.34 0.341 -0.067 1 94.44 209 LYS B N 1
ATOM 4149 C CA . LYS B 1 209 ? -5.742 1.709 -0.379 1 94.44 209 LYS B CA 1
ATOM 4150 C C . LYS B 1 209 ? -7.023 2.086 0.356 1 94.44 209 LYS B C 1
ATOM 4152 O O . LYS B 1 209 ? -8.016 1.356 0.301 1 94.44 209 LYS B O 1
ATOM 4157 N N . TYR B 1 210 ? -6.996 3.199 1.033 1 95.81 210 TYR B N 1
ATOM 4158 C CA . TYR B 1 210 ? -8.156 3.754 1.719 1 95.81 210 TYR B CA 1
ATOM 4159 C C . TYR B 1 210 ? -8.438 5.176 1.251 1 95.81 210 TYR B C 1
ATOM 4161 O O . TYR B 1 210 ? -7.617 5.785 0.56 1 95.81 210 TYR B O 1
ATOM 4169 N N . GLU B 1 211 ? -9.625 5.637 1.576 1 95.38 211 GLU B N 1
ATOM 4170 C CA . GLU B 1 211 ? -9.992 7.043 1.429 1 95.38 211 GLU B CA 1
ATOM 4171 C C . GLU B 1 211 ? -10.359 7.66 2.773 1 95.38 211 GLU B C 1
ATOM 4173 O O . GLU B 1 211 ? -11.078 7.047 3.568 1 95.38 211 GLU B O 1
ATOM 4178 N N . VAL B 1 212 ? -9.797 8.82 3.012 1 97.31 212 VAL B N 1
ATOM 4179 C CA . VAL B 1 212 ? -10.055 9.492 4.281 1 97.31 212 VAL B CA 1
ATOM 4180 C C . VAL B 1 212 ? -10.414 10.953 4.031 1 97.31 212 VAL B C 1
ATOM 4182 O O . VAL B 1 212 ? -10.023 11.523 3.01 1 97.31 212 VAL B O 1
ATOM 4185 N N . ARG B 1 213 ? -11.156 11.516 4.969 1 97.75 213 ARG B N 1
ATOM 4186 C CA . ARG B 1 213 ? -11.438 12.945 4.914 1 97.75 213 ARG B CA 1
ATOM 4187 C C . ARG B 1 213 ? -10.336 13.742 5.594 1 97.75 213 ARG B C 1
ATOM 4189 O O . ARG B 1 213 ? -10 13.492 6.75 1 97.75 213 ARG B O 1
ATOM 4196 N N . GLY B 1 214 ? -9.781 14.656 4.824 1 97.94 214 GLY B N 1
ATOM 4197 C CA . GLY B 1 214 ? -8.766 15.555 5.352 1 97.94 214 GLY B CA 1
ATOM 4198 C C . GLY B 1 214 ? -9.266 16.984 5.5 1 97.94 214 GLY B C 1
ATOM 4199 O O . GLY B 1 214 ? -9.992 17.484 4.641 1 97.94 214 GLY B O 1
ATOM 4200 N N . TYR B 1 215 ? -8.891 17.656 6.59 1 97.81 215 TYR B N 1
ATOM 4201 C CA . TYR B 1 215 ? -9.328 19.016 6.902 1 97.81 215 TYR B CA 1
ATOM 4202 C C . TYR B 1 215 ? -8.156 19.984 6.867 1 97.81 215 TYR B C 1
ATOM 4204 O O . TYR B 1 215 ? -7.078 19.688 7.375 1 97.81 215 TYR B O 1
ATOM 4212 N N . THR B 1 216 ? -8.398 21.094 6.219 1 96.19 216 THR B N 1
ATOM 4213 C CA . THR B 1 216 ? -7.418 22.172 6.23 1 96.19 216 THR B CA 1
ATOM 4214 C C . THR B 1 216 ? -8.062 23.484 6.699 1 96.19 216 THR B C 1
ATOM 4216 O O . THR B 1 216 ? -8.766 24.141 5.938 1 96.19 216 THR B O 1
ATOM 4219 N N . LEU B 1 217 ? -7.773 23.859 7.914 1 96.25 217 LEU B N 1
ATOM 4220 C CA . LEU B 1 217 ? -8.305 25.062 8.531 1 96.25 217 LEU B CA 1
ATOM 4221 C C . LEU B 1 217 ? -7.438 25.516 9.703 1 96.25 217 LEU B C 1
ATOM 4223 O O . LEU B 1 217 ? -6.82 24.688 10.367 1 96.25 217 LEU B O 1
ATOM 4227 N N . PRO B 1 218 ? -7.363 26.766 9.938 1 96.69 218 PRO B N 1
ATOM 4228 C CA . PRO B 1 218 ? -6.633 27.234 11.117 1 96.69 218 PRO B CA 1
ATOM 4229 C C . PRO B 1 218 ? -7.379 26.953 12.422 1 96.69 218 PRO B C 1
ATOM 4231 O O . PRO B 1 218 ? -8.609 26.875 12.422 1 96.69 218 PRO B O 1
ATOM 4234 N N . PHE B 1 219 ? -6.648 26.828 13.469 1 97.81 219 PHE B N 1
ATOM 4235 C CA . PHE B 1 219 ? -7.254 26.578 14.773 1 97.81 219 PHE B CA 1
ATOM 4236 C C . PHE B 1 219 ? -6.305 26.969 15.891 1 97.81 219 PHE B C 1
ATOM 4238 O O . PHE B 1 219 ? -5.117 27.219 15.656 1 97.81 219 PHE B O 1
ATOM 4245 N N . THR B 1 220 ? -6.859 27.078 17 1 97.69 220 THR B N 1
ATOM 4246 C CA . THR B 1 220 ? -6.074 27.266 18.219 1 97.69 220 THR B CA 1
ATOM 4247 C C . THR B 1 220 ? -6.074 25.984 19.047 1 97.69 220 THR B C 1
ATOM 4249 O O . THR B 1 220 ? -7.125 25.375 19.266 1 97.69 220 THR B O 1
ATOM 4252 N N . LEU B 1 221 ? -4.879 25.562 19.438 1 98 221 LEU B N 1
ATOM 4253 C CA . LEU B 1 221 ? -4.742 24.375 20.281 1 98 221 LEU B CA 1
ATOM 4254 C C . LEU B 1 221 ? -4.391 24.781 21.719 1 98 221 LEU B C 1
ATOM 4256 O O . LEU B 1 221 ? -3.404 25.469 21.938 1 98 221 LEU B O 1
ATOM 4260 N N . TYR B 1 222 ? -5.293 24.406 22.625 1 97.88 222 TYR B N 1
ATOM 4261 C CA . TYR B 1 222 ? -5.027 24.531 24.047 1 97.88 222 TYR B CA 1
ATOM 4262 C C . TYR B 1 222 ? -4.586 23.188 24.625 1 97.88 222 TYR B C 1
ATOM 4264 O O . TYR B 1 222 ? -5.367 22.234 24.656 1 97.88 222 TYR B O 1
ATOM 4272 N N . ALA B 1 223 ? -3.352 23.094 25.016 1 97.62 223 ALA B N 1
ATOM 4273 C CA . ALA B 1 223 ? -2.812 21.844 25.547 1 97.62 223 ALA B CA 1
ATOM 4274 C C . ALA B 1 223 ? -1.519 22.078 26.312 1 97.62 223 ALA B C 1
ATOM 4276 O O . ALA B 1 223 ? -0.941 23.172 26.25 1 97.62 223 ALA B O 1
ATOM 4277 N N . ALA B 1 224 ? -1.096 21.062 27.078 1 96.25 224 ALA B N 1
ATOM 4278 C CA . ALA B 1 224 ? 0.187 21.109 27.781 1 96.25 224 ALA B CA 1
ATOM 4279 C C . ALA B 1 224 ? 1.339 21.297 26.797 1 96.25 224 ALA B C 1
ATOM 4281 O O . ALA B 1 224 ? 1.215 20.953 25.625 1 96.25 224 ALA B O 1
ATOM 4282 N N . SER B 1 225 ? 2.418 21.812 27.281 1 95.12 225 SER B N 1
ATOM 4283 C CA . SER B 1 225 ? 3.578 22.125 26.453 1 95.12 225 SER B CA 1
ATOM 4284 C C . SER B 1 225 ? 4.109 20.859 25.766 1 95.12 225 SER B C 1
ATOM 4286 O O . SER B 1 225 ? 4.516 20.906 24.609 1 95.12 225 SER B O 1
ATOM 4288 N N . GLU B 1 226 ? 4.109 19.781 26.469 1 96 226 GLU B N 1
ATOM 4289 C CA . GLU B 1 226 ? 4.605 18.516 25.906 1 96 226 GLU B CA 1
ATOM 4290 C C . GLU B 1 226 ? 3.748 18.047 24.734 1 96 226 GLU B C 1
ATOM 4292 O O . GLU B 1 226 ? 4.27 17.516 23.766 1 96 226 GLU B O 1
ATOM 4297 N N . VAL B 1 227 ? 2.463 18.312 24.891 1 97.56 227 VAL B N 1
ATOM 4298 C CA . VAL B 1 227 ? 1.533 17.922 23.844 1 97.56 227 VAL B CA 1
ATOM 4299 C C . VAL B 1 227 ? 1.736 18.797 22.609 1 97.56 227 VAL B C 1
ATOM 4301 O O . VAL B 1 227 ? 1.747 18.312 21.484 1 97.56 227 VAL B O 1
ATOM 4304 N N . GLN B 1 228 ? 1.932 20.078 22.875 1 96.81 228 GLN B N 1
ATOM 4305 C CA . GLN B 1 228 ? 2.201 21.016 21.781 1 96.81 228 GLN B CA 1
ATOM 4306 C C . GLN B 1 228 ? 3.443 20.594 21 1 96.81 228 GLN B C 1
ATOM 4308 O O . GLN B 1 228 ? 3.434 20.594 19.766 1 96.81 228 GLN B O 1
ATOM 4313 N N . GLU B 1 229 ? 4.434 20.281 21.719 1 95.81 229 GLU B N 1
ATOM 4314 C CA . GLU B 1 229 ? 5.691 19.875 21.094 1 95.81 229 GLU B CA 1
ATOM 4315 C C . GLU B 1 229 ? 5.527 18.578 20.297 1 95.81 229 GLU B C 1
ATOM 4317 O O . GLU B 1 229 ? 6.07 18.453 19.203 1 95.81 229 GLU B O 1
ATOM 4322 N N . PHE B 1 230 ? 4.805 17.641 20.875 1 97.5 230 PHE B N 1
ATOM 4323 C CA . PHE B 1 230 ? 4.582 16.359 20.219 1 97.5 230 PHE B CA 1
ATOM 4324 C C . PHE B 1 230 ? 3.875 16.547 18.875 1 97.5 230 PHE B C 1
ATOM 4326 O O . PHE B 1 230 ? 4.312 16.016 17.859 1 97.5 230 PHE B O 1
ATOM 4333 N N . VAL B 1 231 ? 2.82 17.328 18.875 1 97.75 231 VAL B N 1
ATOM 4334 C CA . VAL B 1 231 ? 2.029 17.453 17.656 1 97.75 231 VAL B CA 1
ATOM 4335 C C . VAL B 1 231 ? 2.783 18.312 16.641 1 97.75 231 VAL B C 1
ATOM 4337 O O . VAL B 1 231 ? 2.629 18.125 15.422 1 97.75 231 VAL B O 1
ATOM 4340 N N . PHE B 1 232 ? 3.607 19.203 17.109 1 97.12 232 PHE B N 1
ATOM 4341 C CA . PHE B 1 232 ? 4.395 20.047 16.203 1 97.12 232 PHE B CA 1
ATOM 4342 C C . PHE B 1 232 ? 5.449 19.219 15.484 1 97.12 232 PHE B C 1
ATOM 4344 O O . PHE B 1 232 ? 5.75 19.469 14.312 1 97.12 232 PHE B O 1
ATOM 4351 N N . LYS B 1 233 ? 5.961 18.219 16.109 1 96.56 233 LYS B N 1
ATOM 4352 C CA . LYS B 1 233 ? 7.039 17.406 15.547 1 96.56 233 LYS B CA 1
ATOM 4353 C C . LYS B 1 233 ? 6.48 16.172 14.844 1 96.56 233 LYS B C 1
ATOM 4355 O O . LYS B 1 233 ? 6.988 15.766 13.797 1 96.56 233 LYS B O 1
ATOM 4360 N N . CYS B 1 234 ? 5.445 15.617 15.406 1 97.88 234 CYS B N 1
ATOM 4361 C CA . CYS B 1 234 ? 4.973 14.32 14.922 1 97.88 234 CYS B CA 1
ATOM 4362 C C . CYS B 1 234 ? 3.666 14.469 14.148 1 97.88 234 CYS B C 1
ATOM 4364 O O . CYS B 1 234 ? 3.201 13.523 13.523 1 97.88 234 CYS B O 1
ATOM 4366 N N . GLY B 1 235 ? 3.08 15.617 14.148 1 98.25 235 GLY B N 1
ATOM 4367 C CA . GLY B 1 235 ? 1.813 15.828 13.469 1 98.25 235 GLY B CA 1
ATOM 4368 C C . GLY B 1 235 ? 0.61 15.641 14.375 1 98.25 235 GLY B C 1
ATOM 4369 O O . GLY B 1 235 ? 0.73 15.086 15.469 1 98.25 235 GLY B O 1
ATOM 4370 N N . LEU B 1 236 ? -0.531 16.109 13.914 1 98.69 236 LEU B N 1
ATOM 4371 C CA . LEU B 1 236 ? -1.799 16.016 14.625 1 98.69 236 LEU B CA 1
ATOM 4372 C C . LEU B 1 236 ? -2.795 15.156 13.859 1 98.69 236 LEU B C 1
ATOM 4374 O O . LEU B 1 236 ? -2.936 15.297 12.648 1 98.69 236 LEU B O 1
ATOM 4378 N N . GLY B 1 237 ? -3.453 14.266 14.594 1 98.31 237 GLY B N 1
ATOM 4379 C CA . GLY B 1 237 ? -4.457 13.43 13.953 1 98.31 237 GLY B CA 1
ATOM 4380 C C . GLY B 1 237 ? -3.936 12.07 13.547 1 98.31 237 GLY B C 1
ATOM 4381 O O . GLY B 1 237 ? -3.041 11.523 14.195 1 98.31 237 GLY B O 1
ATOM 4382 N N . ALA B 1 238 ? -4.602 11.5 12.555 1 97.31 238 ALA B N 1
ATOM 4383 C CA . ALA B 1 238 ? -4.254 10.156 12.086 1 97.31 238 ALA B CA 1
ATOM 4384 C C . ALA B 1 238 ? -3.355 10.227 10.852 1 97.31 238 ALA B C 1
ATOM 4386 O O . ALA B 1 238 ? -3.297 11.258 10.172 1 97.31 238 ALA B O 1
ATOM 4387 N N . PHE B 1 239 ? -2.564 9.156 10.602 1 97.81 239 PHE B N 1
ATOM 4388 C CA . PHE B 1 239 ? -1.729 8.969 9.422 1 97.81 239 PHE B CA 1
ATOM 4389 C C . PHE B 1 239 ? -0.713 10.094 9.297 1 97.81 239 PHE B C 1
ATOM 4391 O O . PHE B 1 239 ? -0.425 10.555 8.188 1 97.81 239 PHE B O 1
ATOM 4398 N N . THR B 1 240 ? -0.211 10.508 10.422 1 98.31 240 THR B N 1
ATOM 4399 C CA . THR B 1 240 ? 0.759 11.594 10.398 1 98.31 240 THR B CA 1
ATOM 4400 C C . THR B 1 240 ? 2.029 11.172 9.672 1 98.31 240 THR B C 1
ATOM 4402 O O . THR B 1 240 ? 2.609 11.953 8.914 1 98.31 240 THR B O 1
ATOM 4405 N N . HIS B 1 241 ? 2.428 9.906 9.789 1 97.81 241 HIS B N 1
ATOM 4406 C CA . HIS B 1 241 ? 3.623 9.383 9.141 1 97.81 241 HIS B CA 1
ATOM 4407 C C . HIS B 1 241 ? 3.398 9.211 7.641 1 97.81 241 HIS B C 1
ATOM 4409 O O . HIS B 1 241 ? 4.328 8.883 6.902 1 97.81 241 HIS B O 1
ATOM 4415 N N . LYS B 1 242 ? 2.182 9.414 7.211 1 98.12 242 LYS B N 1
ATOM 4416 C CA . LYS B 1 242 ? 1.836 9.391 5.793 1 98.12 242 LYS B CA 1
ATOM 4417 C C . LYS B 1 242 ? 1.654 10.812 5.25 1 98.12 242 LYS B C 1
ATOM 4419 O O . LYS B 1 242 ? 1.163 10.992 4.137 1 98.12 242 LYS B O 1
ATOM 4424 N N . GLY B 1 243 ? 1.92 11.789 6.039 1 98.19 243 GLY B N 1
ATOM 4425 C CA . GLY B 1 243 ? 1.971 13.164 5.559 1 98.19 243 GLY B CA 1
ATOM 4426 C C . GLY B 1 243 ? 0.731 13.961 5.906 1 98.19 243 GLY B C 1
ATOM 4427 O O . GLY B 1 243 ? 0.432 14.969 5.258 1 98.19 243 GLY B O 1
ATOM 4428 N N . PHE B 1 244 ? 0.027 13.5 6.875 1 98.62 244 PHE B N 1
ATOM 4429 C CA . PHE B 1 244 ? -1.156 14.234 7.309 1 98.62 244 PHE B CA 1
ATOM 4430 C C . PHE B 1 244 ? -0.925 14.875 8.672 1 98.62 244 PHE B C 1
ATOM 4432 O O . PHE B 1 244 ? -0.192 14.336 9.5 1 98.62 244 PHE B O 1
ATOM 4439 N N . GLY B 1 245 ? -1.444 16.109 8.844 1 98.56 245 GLY B N 1
ATOM 4440 C CA . GLY B 1 245 ? -1.493 16.703 10.172 1 98.56 245 GLY B CA 1
ATOM 4441 C C . GLY B 1 245 ? -0.284 17.562 10.484 1 98.56 245 GLY B C 1
ATOM 4442 O O . GLY B 1 245 ? -0.016 17.859 11.656 1 98.56 245 GLY B O 1
ATOM 4443 N N . MET B 1 246 ? 0.436 17.938 9.461 1 98.31 246 MET B N 1
ATOM 4444 C CA . MET B 1 246 ? 1.558 18.828 9.766 1 98.31 246 MET B CA 1
ATOM 4445 C C . MET B 1 246 ? 1.074 20.25 10.016 1 98.31 246 MET B C 1
ATOM 4447 O O . MET B 1 246 ? 0.263 20.781 9.25 1 98.31 246 MET B O 1
ATOM 4451 N N . LEU B 1 247 ? 1.653 20.828 11.062 1 97.19 247 LEU B N 1
ATOM 4452 C CA . LEU B 1 247 ? 1.191 22.141 11.508 1 97.19 247 LEU B CA 1
ATOM 4453 C C . LEU B 1 247 ? 2.314 23.172 11.422 1 97.19 247 LEU B C 1
ATOM 4455 O O . LEU B 1 247 ? 3.494 22.812 11.461 1 97.19 247 LEU B O 1
ATOM 4459 N N . ASP B 1 248 ? 1.896 24.328 11.25 1 95.12 248 ASP B N 1
ATOM 4460 C CA . ASP B 1 248 ? 2.773 25.484 11.398 1 95.12 248 ASP B CA 1
ATOM 4461 C C . ASP B 1 248 ? 2.082 26.609 12.18 1 95.12 248 ASP B C 1
ATOM 4463 O O . ASP B 1 248 ? 0.857 26.609 12.312 1 95.12 248 ASP B O 1
ATOM 4467 N N . LEU B 1 249 ? 2.82 27.516 12.797 1 93.56 249 LEU B N 1
ATOM 4468 C CA . LEU B 1 249 ? 2.24 28.625 13.539 1 93.56 249 LEU B CA 1
ATOM 4469 C C . LEU B 1 249 ? 1.655 29.672 12.586 1 93.56 249 LEU B C 1
ATOM 4471 O O . LEU B 1 249 ? 2.254 29.969 11.547 1 93.56 249 LEU B O 1
ATOM 4475 N N . ALA B 1 250 ? 0.316 30.203 12.867 1 87.5 250 ALA B N 1
ATOM 4476 C CA . ALA B 1 250 ? -0.422 31.172 12.062 1 87.5 250 ALA B CA 1
ATOM 4477 C C . ALA B 1 250 ? 0.274 32.531 12.055 1 87.5 250 ALA B C 1
ATOM 4479 O O . ALA B 1 250 ? 0.584 33.062 13.117 1 87.5 250 ALA B O 1
ATOM 4480 N N . ASN B 1 251 ? 1.316 33.062 11.914 1 72.81 251 ASN B N 1
ATOM 4481 C CA . ASN B 1 251 ? 1.956 34.375 11.852 1 72.81 251 ASN B CA 1
ATOM 4482 C C . ASN B 1 251 ? 3.475 34.25 11.742 1 72.81 251 ASN B C 1
ATOM 4484 O O . ASN B 1 251 ? 4.191 35.25 11.875 1 72.81 251 ASN B O 1
ATOM 4488 N N . ASN B 1 252 ? 3.842 33.062 11.547 1 64.5 252 ASN B N 1
ATOM 4489 C CA . ASN B 1 252 ? 5.285 32.906 11.422 1 64.5 252 ASN B CA 1
ATOM 4490 C C . ASN B 1 252 ? 5.68 32.469 10.008 1 64.5 252 ASN B C 1
ATOM 4492 O O . ASN B 1 252 ? 4.934 31.75 9.344 1 64.5 252 ASN B O 1
ATOM 4496 N N . MET B 1 253 ? 6.5 33.344 9.414 1 62.88 253 MET B N 1
ATOM 4497 C CA . MET B 1 253 ? 7.051 32.938 8.125 1 62.88 253 MET B CA 1
ATOM 4498 C C . MET B 1 253 ? 8.219 31.969 8.32 1 62.88 253 MET B C 1
ATOM 4500 O O . MET B 1 253 ? 9.312 32.375 8.711 1 62.88 253 MET B O 1
ATOM 4504 N N . PRO B 1 254 ? 7.969 30.734 8.195 1 57.66 254 PRO B N 1
ATOM 4505 C CA . PRO B 1 254 ? 9.008 29.75 8.5 1 57.66 254 PRO B CA 1
ATOM 4506 C C . PRO B 1 254 ? 10.305 30 7.734 1 57.66 254 PRO B C 1
ATOM 4508 O O . PRO B 1 254 ? 11.391 29.703 8.242 1 57.66 254 PRO B O 1
ATOM 4511 N N . SER B 1 255 ? 10.148 30.562 6.543 1 58.22 255 SER B N 1
ATOM 4512 C CA . SER B 1 255 ? 11.336 30.766 5.723 1 58.22 255 SER B CA 1
ATOM 4513 C C . SER B 1 255 ? 12.32 31.703 6.398 1 58.22 255 SER B C 1
ATOM 4515 O O . SER B 1 255 ? 13.523 31.688 6.105 1 58.22 255 SER B O 1
ATOM 4517 N N . GLN B 1 256 ? 11.781 32.375 7.371 1 58.31 256 GLN B N 1
ATOM 4518 C CA . GLN B 1 256 ? 12.625 33.375 8.008 1 58.31 256 GLN B CA 1
ATOM 4519 C C . GLN B 1 256 ? 13.375 32.812 9.195 1 58.31 256 GLN B C 1
ATOM 4521 O O . GLN B 1 256 ? 14.289 33.438 9.734 1 58.31 256 GLN B O 1
ATOM 4526 N N . ARG B 1 257 ? 13.188 31.484 9.352 1 67.38 257 ARG B N 1
ATOM 4527 C CA . ARG B 1 257 ? 13.805 30.891 10.539 1 67.38 257 ARG B CA 1
ATOM 4528 C C . ARG B 1 257 ? 14.5 29.562 10.195 1 67.38 257 ARG B C 1
ATOM 4530 O O . ARG B 1 257 ? 14.141 28.516 10.719 1 67.38 257 ARG B O 1
ATOM 4537 N N . THR B 1 258 ? 15.438 29.75 9.203 1 80.44 258 THR B N 1
ATOM 4538 C CA . THR B 1 258 ? 16.094 28.516 8.812 1 80.44 258 THR B CA 1
ATOM 4539 C C . THR B 1 258 ? 17.609 28.672 8.883 1 80.44 258 THR B C 1
ATOM 4541 O O . THR B 1 258 ? 18.141 29.781 8.82 1 80.44 258 THR B O 1
ATOM 4544 N N . GLU B 1 259 ? 18.297 27.688 9.242 1 75.94 259 GLU B N 1
ATOM 4545 C CA . GLU B 1 259 ? 19.75 27.547 9.148 1 75.94 259 GLU B CA 1
ATOM 4546 C C . GLU B 1 259 ? 20.141 26.328 8.32 1 75.94 259 GLU B C 1
ATOM 4548 O O . GLU B 1 259 ? 19.391 25.359 8.25 1 75.94 259 GLU B O 1
ATOM 4553 N N . PRO B 1 260 ? 21.25 26.438 7.605 1 75.31 260 PRO B N 1
ATOM 4554 C CA . PRO B 1 260 ? 21.703 25.25 6.859 1 75.31 260 PRO B CA 1
ATOM 4555 C C . PRO B 1 260 ? 21.828 24.016 7.738 1 75.31 260 PRO B C 1
ATOM 4557 O O . PRO B 1 260 ? 22.234 24.109 8.898 1 75.31 260 PRO B O 1
ATOM 4560 N N . TYR B 1 261 ? 21.422 22.875 7.258 1 79.88 261 TYR B N 1
ATOM 4561 C CA . TYR B 1 261 ? 21.531 21.625 8 1 79.88 261 TYR B CA 1
ATOM 4562 C C . TYR B 1 261 ? 22.484 20.656 7.309 1 79.88 261 TYR B C 1
ATOM 4564 O O . TYR B 1 261 ? 22.281 20.312 6.141 1 79.88 261 TYR B O 1
ATOM 4572 N N . LYS B 1 262 ? 23.516 20.188 8.039 1 73.81 262 LYS B N 1
ATOM 4573 C CA . LYS B 1 262 ? 24.484 19.234 7.543 1 73.81 262 LYS B CA 1
ATOM 4574 C C . LYS B 1 262 ? 24.297 17.859 8.195 1 73.81 262 LYS B C 1
ATOM 4576 O O . LYS B 1 262 ? 24.344 17.734 9.422 1 73.81 262 LYS B O 1
ATOM 4581 N N . PHE B 1 263 ? 23.828 16.969 7.418 1 68.81 263 PHE B N 1
ATOM 4582 C CA . PHE B 1 263 ? 23.703 15.633 7.961 1 68.81 263 PHE B CA 1
ATOM 4583 C C . PHE B 1 263 ? 24.922 14.789 7.629 1 68.81 263 PHE B C 1
ATOM 4585 O O . PHE B 1 263 ? 25.688 15.117 6.723 1 68.81 263 PHE B O 1
ATOM 4592 N N . LYS B 1 264 ? 25.328 13.867 8.594 1 53.16 264 LYS B N 1
ATOM 4593 C CA . LYS B 1 264 ? 26.547 13.07 8.523 1 53.16 264 LYS B CA 1
ATOM 4594 C C . LYS B 1 264 ? 26.594 12.234 7.254 1 53.16 264 LYS B C 1
ATOM 4596 O O . LYS B 1 264 ? 25.719 11.406 7.023 1 53.16 264 LYS B O 1
ATOM 4601 N N . ARG B 1 265 ? 27.031 12.836 6.117 1 53.5 265 ARG B N 1
ATOM 4602 C CA . ARG B 1 265 ? 27.219 12.109 4.863 1 53.5 265 ARG B CA 1
ATOM 4603 C C . ARG B 1 265 ? 28.625 11.539 4.777 1 53.5 265 ARG B C 1
ATOM 4605 O O . ARG B 1 265 ? 29.594 12.188 5.172 1 53.5 265 ARG B O 1
ATOM 4612 N N . GLU B 1 266 ? 28.766 10.203 4.691 1 40.56 266 GLU B N 1
ATOM 4613 C CA . GLU B 1 266 ? 30.078 9.836 4.172 1 40.56 266 GLU B CA 1
ATOM 4614 C C . GLU B 1 266 ? 30.281 10.391 2.764 1 40.56 266 GLU B C 1
ATOM 4616 O O . GLU B 1 266 ? 29.453 10.164 1.876 1 40.56 266 GLU B O 1
ATOM 4621 N N . GLY B 1 267 ? 31.125 11.422 2.492 1 41.78 267 GLY B N 1
ATOM 4622 C CA . GLY B 1 267 ? 31.609 12.008 1.25 1 41.78 267 GLY B CA 1
ATOM 4623 C C . GLY B 1 267 ? 30.859 13.273 0.86 1 41.78 267 GLY B C 1
ATOM 4624 O O . GLY B 1 267 ? 30.938 13.711 -0.291 1 41.78 267 GLY B O 1
ATOM 4625 N N . PHE B 1 268 ? 29.969 13.68 1.585 1 41.44 268 PHE B N 1
ATOM 4626 C CA . PHE B 1 268 ? 29.188 14.844 1.196 1 41.44 268 PHE B CA 1
ATOM 4627 C C . PHE B 1 268 ? 30.031 16.109 1.241 1 41.44 268 PHE B C 1
ATOM 4629 O O . PHE B 1 268 ? 30.719 16.375 2.238 1 41.44 268 PHE B O 1
ATOM 4636 N N . VAL B 1 269 ? 30.453 16.641 0.098 1 36.78 269 VAL B N 1
ATOM 4637 C CA . VAL B 1 269 ? 31.062 17.953 -0.024 1 36.78 269 VAL B CA 1
ATOM 4638 C C . VAL B 1 269 ? 30.016 19.031 0.25 1 36.78 269 VAL B C 1
ATOM 4640 O O . VAL B 1 269 ? 28.969 19.078 -0.411 1 36.78 269 VAL B O 1
ATOM 4643 N N . PRO B 1 270 ? 30 19.609 1.35 1 35.59 270 PRO B N 1
ATOM 4644 C CA . PRO B 1 270 ? 29.062 20.703 1.651 1 35.59 270 PRO B CA 1
ATOM 4645 C C . PRO B 1 270 ? 29 21.75 0.54 1 35.59 270 PRO B C 1
ATOM 4647 O O . PRO B 1 270 ? 30.016 22.094 -0.054 1 35.59 270 PRO B O 1
ATOM 4650 N N . TYR B 1 271 ? 27.938 21.828 -0.156 1 36.19 271 TYR B N 1
ATOM 4651 C CA . TYR B 1 271 ? 27.828 22.953 -1.087 1 36.19 271 TYR B CA 1
ATOM 4652 C C . TYR B 1 271 ? 28.047 24.281 -0.375 1 36.19 271 TYR B C 1
ATOM 4654 O O . TYR B 1 271 ? 27.453 24.531 0.671 1 36.19 271 TYR B O 1
ATOM 4662 N N . ARG B 1 272 ? 29.172 24.891 -0.469 1 35.28 272 ARG B N 1
ATOM 4663 C CA . ARG B 1 272 ? 29.422 26.266 -0.052 1 35.28 272 ARG B CA 1
ATOM 4664 C C . ARG B 1 272 ? 28.406 27.219 -0.65 1 35.28 272 ARG B C 1
ATOM 4666 O O . ARG B 1 272 ? 28.156 27.203 -1.857 1 35.28 272 ARG B O 1
ATOM 4673 N N . ALA B 1 273 ? 27.438 27.672 0.127 1 35.03 273 ALA B N 1
ATOM 4674 C CA . ALA B 1 273 ? 26.656 28.828 -0.281 1 35.03 273 ALA B CA 1
ATOM 4675 C C . ALA B 1 273 ? 27.5 29.828 -1.078 1 35.03 273 ALA B C 1
ATOM 4677 O O . ALA B 1 273 ? 28.453 30.406 -0.55 1 35.03 273 ALA B O 1
ATOM 4678 N N . GLN B 1 274 ? 27.812 29.641 -2.355 1 33.03 274 GLN B N 1
ATOM 4679 C CA . GLN B 1 274 ? 28.406 30.781 -3.035 1 33.03 274 GLN B CA 1
ATOM 4680 C C . GLN B 1 274 ? 27.641 32.062 -2.742 1 33.03 274 GLN B C 1
ATOM 4682 O O . GLN B 1 274 ? 26.422 32.125 -2.963 1 33.03 274 GLN B O 1
ATOM 4687 N N . GLY B 1 275 ? 28 32.844 -1.696 1 31.66 275 GLY B N 1
ATOM 4688 C CA . GLY B 1 275 ? 27.594 34.219 -1.46 1 31.66 275 GLY B CA 1
ATOM 4689 C C . GLY B 1 275 ? 27.438 35.031 -2.738 1 31.66 275 GLY B C 1
ATOM 4690 O O . GLY B 1 275 ? 28.391 35.219 -3.48 1 31.66 275 GLY B O 1
ATOM 4691 N N . HIS B 1 276 ? 26.375 34.781 -3.5 1 33.31 276 HIS B N 1
ATOM 4692 C CA . HIS B 1 276 ? 26.094 35.719 -4.578 1 33.31 276 HIS B CA 1
ATOM 4693 C C . HIS B 1 276 ? 26.25 37.156 -4.098 1 33.31 276 HIS B C 1
ATOM 4695 O O . HIS B 1 276 ? 25.5 37.594 -3.221 1 33.31 276 HIS B O 1
ATOM 4701 N N . GLU B 1 277 ? 27.469 37.688 -3.977 1 31.84 277 GLU B N 1
ATOM 4702 C CA . GLU B 1 277 ? 27.641 39.125 -3.906 1 31.84 277 GLU B CA 1
ATOM 4703 C C . GLU B 1 277 ? 26.781 39.844 -4.945 1 31.84 277 GLU B C 1
ATOM 4705 O O . GLU B 1 277 ? 26.766 39.469 -6.113 1 31.84 277 GLU B O 1
ATOM 4710 N N . PRO B 1 278 ? 25.719 40.5 -4.512 1 28.78 278 PRO B N 1
ATOM 4711 C CA . PRO B 1 278 ? 24.984 41.281 -5.512 1 28.78 278 PRO B CA 1
ATOM 4712 C C . PRO B 1 278 ? 25.906 42 -6.492 1 28.78 278 PRO B C 1
ATOM 4714 O O . PRO B 1 278 ? 26.906 42.594 -6.082 1 28.78 278 PRO B O 1
ATOM 4717 N N . ARG B 1 279 ? 26.078 41.406 -7.668 1 31.09 279 ARG B N 1
ATOM 4718 C CA . ARG B 1 279 ? 26.844 42.156 -8.656 1 31.09 279 ARG B CA 1
ATOM 4719 C C . ARG B 1 279 ? 26.484 43.656 -8.625 1 31.09 279 ARG B C 1
ATOM 4721 O O . ARG B 1 279 ? 25.312 44 -8.773 1 31.09 279 ARG B O 1
ATOM 4728 N N . LYS B 1 280 ? 27.234 44.375 -7.766 1 28.55 280 LYS B N 1
ATOM 4729 C CA . LYS B 1 280 ? 27.203 45.844 -7.797 1 28.55 280 LYS B CA 1
ATOM 4730 C C . LYS B 1 280 ? 27.125 46.344 -9.227 1 28.55 280 LYS B C 1
ATOM 4732 O O . LYS B 1 280 ? 27.891 45.906 -10.094 1 28.55 280 LYS B O 1
ATOM 4737 N N . ASN B 1 281 ? 25.906 46.781 -9.656 1 27.83 281 ASN B N 1
ATOM 4738 C CA . ASN B 1 281 ? 25.641 47.5 -10.906 1 27.83 281 ASN B CA 1
ATOM 4739 C C . ASN B 1 281 ? 26.75 48.5 -11.227 1 27.83 281 ASN B C 1
ATOM 4741 O O . ASN B 1 281 ? 26.984 49.438 -10.469 1 27.83 281 ASN B O 1
ATOM 4745 N N . ASP B 1 282 ? 27.906 47.969 -11.703 1 26.64 282 ASP B N 1
ATOM 4746 C CA . ASP B 1 282 ? 28.953 48.875 -12.188 1 26.64 282 ASP B CA 1
ATOM 4747 C C . ASP B 1 282 ? 28.375 50 -13.047 1 26.64 282 ASP B C 1
ATOM 4749 O O . ASP B 1 282 ? 27.781 49.719 -14.094 1 26.64 282 ASP B O 1
ATOM 4753 N N . GLU B 1 283 ? 27.766 51.031 -12.375 1 25.36 283 GLU B N 1
ATOM 4754 C CA . GLU B 1 283 ? 27.406 52.281 -13 1 25.36 283 GLU B CA 1
ATOM 4755 C C . GLU B 1 283 ? 28.531 52.812 -13.883 1 25.36 283 GLU B C 1
ATOM 4757 O O . GLU B 1 283 ? 29.531 53.312 -13.383 1 25.36 283 GLU B O 1
ATOM 4762 N N . ARG B 1 284 ? 29.125 51.938 -14.836 1 28.64 284 ARG B N 1
ATOM 4763 C CA . ARG B 1 284 ? 30.031 52.594 -15.773 1 28.64 284 ARG B CA 1
ATOM 4764 C C . ARG B 1 284 ? 29.422 53.875 -16.312 1 28.64 284 ARG B C 1
ATOM 4766 O O . ARG B 1 284 ? 28.375 53.844 -16.984 1 28.64 284 ARG B O 1
ATOM 4773 N N . ALA B 1 285 ? 29.562 54.938 -15.453 1 27.94 285 ALA B N 1
ATOM 4774 C CA . ALA B 1 285 ? 29.406 56.344 -15.805 1 27.94 285 ALA B CA 1
ATOM 4775 C C . ALA B 1 285 ? 30.078 56.656 -17.141 1 27.94 285 ALA B C 1
ATOM 4777 O O . ALA B 1 285 ? 31.297 56.594 -17.25 1 27.94 285 ALA B O 1
ATOM 4778 N N . ASP B 1 286 ? 29.547 56.125 -18.266 1 26.67 286 ASP B N 1
ATOM 4779 C CA . ASP B 1 286 ? 29.953 56.531 -19.609 1 26.67 286 ASP B CA 1
ATOM 4780 C C . ASP B 1 286 ? 30.094 58.062 -19.703 1 26.67 286 ASP B C 1
ATOM 4782 O O . ASP B 1 286 ? 29.125 58.781 -19.516 1 26.67 286 ASP B O 1
ATOM 4786 N N . GLY B 1 287 ? 31.141 58.625 -19 1 26.08 287 GLY B N 1
ATOM 4787 C CA . GLY B 1 287 ? 31.625 60 -19.156 1 26.08 287 GLY B CA 1
ATOM 4788 C C . GLY B 1 287 ? 31.688 60.438 -20.594 1 26.08 287 GLY B C 1
ATOM 4789 O O . GLY B 1 287 ? 32.531 60 -21.359 1 26.08 287 GLY B O 1
ATOM 4790 N N . GLY B 1 288 ? 30.484 60.531 -21.25 1 24.86 288 GLY B N 1
ATOM 4791 C CA . GLY B 1 288 ? 30.344 61.188 -22.516 1 24.86 288 GLY B CA 1
ATOM 4792 C C . GLY B 1 288 ? 31.031 62.562 -22.547 1 24.86 288 GLY B C 1
ATOM 4793 O O . GLY B 1 288 ? 30.625 63.469 -21.812 1 24.86 288 GLY B O 1
ATOM 4794 N N . GLU B 1 289 ? 32.375 62.562 -22.641 1 25.19 289 GLU B N 1
ATOM 4795 C CA . GLU B 1 289 ? 33.219 63.75 -22.859 1 25.19 289 GLU B CA 1
ATOM 4796 C C . GLU B 1 289 ? 32.625 64.625 -23.969 1 25.19 289 GLU B C 1
ATOM 4798 O O . GLU B 1 289 ? 32.438 64.125 -25.094 1 25.19 289 GLU B O 1
ATOM 4803 N N . SER B 1 290 ? 31.719 65.5 -23.594 1 23.45 290 SER B N 1
ATOM 4804 C CA . SER B 1 290 ? 31.281 66.625 -24.453 1 23.45 290 SER B CA 1
ATOM 4805 C C . SER B 1 290 ? 32.469 67.438 -25 1 23.45 290 SER B C 1
ATOM 4807 O O . SER B 1 290 ? 33.25 67.938 -24.219 1 23.45 290 SER B O 1
ATOM 4809 N N . LYS B 1 291 ? 33.125 66.938 -26.094 1 27.16 291 LYS B N 1
ATOM 4810 C CA . LYS B 1 291 ? 34.062 67.812 -26.844 1 27.16 291 LYS B CA 1
ATOM 4811 C C . LYS B 1 291 ? 33.531 69.25 -27.016 1 27.16 291 LYS B C 1
ATOM 4813 O O . LYS B 1 291 ? 32.406 69.375 -27.5 1 27.16 291 LYS B O 1
ATOM 4818 N N . SER B 1 292 ? 33.812 70.125 -26.016 1 23 292 SER B N 1
ATOM 4819 C CA . SER B 1 292 ? 33.719 71.562 -26.109 1 23 292 SER B CA 1
ATOM 4820 C C . SER B 1 292 ? 34.188 72.125 -27.469 1 23 292 SER B C 1
ATOM 4822 O O . SER B 1 292 ? 35.281 71.75 -27.922 1 23 292 SER B O 1
ATOM 4824 N N . VAL B 1 293 ? 33.25 72.438 -28.406 1 25.53 293 VAL B N 1
ATOM 4825 C CA . VAL B 1 293 ? 33.375 73.25 -29.594 1 25.53 293 VAL B CA 1
ATOM 4826 C C . VAL B 1 293 ? 34.125 74.562 -29.25 1 25.53 293 VAL B C 1
ATOM 4828 O O . VAL B 1 293 ? 33.719 75.312 -28.344 1 25.53 293 VAL B O 1
ATOM 4831 N N . GLU B 1 294 ? 35.375 74.562 -29.219 1 22.27 294 GLU B N 1
ATOM 4832 C CA . GLU B 1 294 ? 36.312 75.688 -29.25 1 22.27 294 GLU B CA 1
ATOM 4833 C C . GLU B 1 294 ? 35.875 76.75 -30.266 1 22.27 294 GLU B C 1
ATOM 4835 O O . GLU B 1 294 ? 35.812 76.438 -31.469 1 22.27 294 GLU B O 1
ATOM 4840 N N . GLU B 1 295 ? 34.75 77.562 -29.953 1 20.25 295 GLU B N 1
ATOM 4841 C CA . GLU B 1 295 ? 35.062 79 -30.188 1 20.25 295 GLU B CA 1
ATOM 4842 C C . GLU B 1 295 ? 36.062 79.5 -29.156 1 20.25 295 GLU B C 1
ATOM 4844 O O . GLU B 1 295 ? 35.969 79.188 -27.984 1 20.25 295 GLU B O 1
#

Secondary structure (DSSP, 8-state):
-EEEEEEEESSTT-EE-TT-HHHHHHHHHHHHHHH--GGGTT----EEPPPBS-EEE-SS-EEE--SEEEEEEE-S-HHHHHHHHHHHHT-SSEEETTEEEEEEEEEEEPPPP--SEEEEEESS-EE-----TT-SGGG----TTSHHHHHHHHHHHHHHHHHHT-S-HHHHHHTT-EEEEE-HHHHHHHHHTT--SEEEEEEEETTEEEEEEEE---EEEEE-HHHHHHHHHH-SBS-GGGT---EEETT--GGGSEEE-----SS----------------------------/-EEEEEEEESSTT-EE-TT-HHHHHHHHHHHHHHH--GGGTT----EEPPPBS-EEE-SS-EEE--SEEEEEEE-S-HHHHHHHHHHHHT-SSEEETTEEEEEEEEEEEPPPP--SEEEEEESS-EE-----TT-SGGG----TTSHHHHHHHHHHHHHHHHHHT-S-HHHHHHTT-EEEEE-HHHHHHHHHTT--SEEEEEEEETTEEEEEEEE---EEEEE-HHHHHHHHHH-SBS-GGGT---EEETT--GGGSEEE-----SS----------------------------

Foldseek 3Di:
DKKKWKKFWPDAFWFAAAQQLQLVLCQLLVLVVVLPPVVCNPPQQKFKFDKDADWDQDPRHTGHHDRMIIMMMFGPDPVNVLSSVQSLQVDQWDDRPRTTIGTDFMKDFDDDDDDLKAKKFWRFFAQQDDDDPPDCVQADDDDLQDQSNFVSQLVQLLVVVVVVVPDDPVVSVQFPFKGKAFPVVFVVVCVVVVHDQKDWHWDADPNDIDIHITGTGMIMIRTDSVSVVSCQRRAIHPPRSSHHGHIDGPPDDRVVGIHGDDRPDPVDDPPPPPPPPPPDPPPPPPPPPDDPDDD/DKKKWKKFWPDAFWFAAAQQLQLVLCQLLVLVVVLPPVVCNPPQQKFKFPKDADWDQDPRHTGHHDRMIIMMMFGPDPVNVLSSVQSLQVDQWDDRPRTTIGTDFMKAFDDDDDDLKFKKFWRFFAQQDDDDPPDCVQADDDDLQDQSNFVSQLVQLLVVVVVVVPDDPVVSVQFPFKGKAFPVVFVVVCVVVVHDQKDWHWDADPNDIDIHITGTGMIMIRTDSVSVVSCQRRAIHPPRSSHHGHIDGPPDDRVVGIGGDDRPHPVDDPPPPPPPPPPPPPPPPPPPPPPPPDD

pLDDT: mean 87.4, std 20.65, range [20.25, 98.69]

Solvent-accessible surface area (backbone atoms only — not comparable to full-atom values): 32082 Å² total; per-residue (Å²): 79,40,36,38,39,35,25,37,45,75,49,68,60,31,40,40,50,78,73,42,46,43,58,53,30,24,52,54,46,29,39,43,53,61,65,61,54,66,85,54,65,76,61,58,63,23,22,25,42,50,82,41,59,48,64,48,82,55,97,75,20,37,23,35,66,38,59,51,34,37,38,42,39,21,21,71,49,61,68,57,53,37,52,48,51,51,40,51,65,70,36,65,75,37,75,57,83,64,32,38,33,26,65,70,53,44,29,26,48,62,80,72,90,74,51,50,60,46,54,33,28,49,54,17,38,31,20,64,49,77,60,50,66,98,52,67,66,6,50,58,87,70,58,65,89,38,69,63,45,31,50,38,34,47,52,40,44,50,53,51,47,59,70,66,63,82,59,55,70,72,57,58,66,64,51,71,55,64,45,56,45,57,42,58,70,59,53,50,52,32,53,75,69,72,44,80,48,62,47,78,35,60,43,59,55,87,38,20,82,45,55,29,33,26,37,48,63,44,28,33,41,36,29,44,53,68,55,47,52,47,31,59,26,28,21,36,36,40,60,12,56,45,28,17,11,22,54,41,57,66,91,54,66,63,85,79,33,58,42,83,48,85,61,92,49,94,81,66,73,76,78,71,78,74,74,77,65,73,78,69,79,75,73,74,73,80,71,75,76,76,83,78,79,78,125,78,41,35,38,40,35,24,36,46,76,48,68,60,31,40,40,50,78,72,42,45,44,57,53,32,26,52,53,46,30,40,44,53,62,68,62,55,67,84,52,65,78,60,58,62,23,23,25,42,49,83,40,60,49,64,46,84,55,97,75,19,38,23,34,64,36,60,51,34,37,36,42,39,23,22,72,49,60,68,56,52,40,53,47,50,51,40,49,66,71,38,64,74,37,77,56,82,62,33,41,34,26,66,70,53,44,30,28,47,60,80,71,91,74,52,51,60,44,48,31,31,49,55,18,37,32,20,64,51,78,60,50,65,96,50,67,65,7,51,56,87,70,58,67,90,39,68,62,44,31,48,39,35,46,53,41,44,52,52,52,48,59,71,67,62,82,58,54,72,73,58,58,65,64,51,70,55,62,44,55,45,56,42,56,68,60,52,49,52,33,52,74,69,73,46,81,47,63,48,79,35,60,42,60,55,88,38,20,83,46,56,28,32,26,35,50,62,45,28,34,41,36,29,45,53,69,54,48,51,46,29,58,26,28,22,36,36,40,60,12,55,45,28,17,12,21,53,42,59,66,85,59,66,64,83,76,33,57,43,83,49,84,62,94,51,95,81,65,73,74,79,69,78,73,75,75,65,75,78,71,77,73,74,74,72,78,76,75,75,74,78,76,79,81,125

Organism: Cyclobacterium marinum (strain ATCC 25205 / DSM 745 / LMG 13164 / NCIMB 1802) (NCBI:txid880070)

Sequence (590 aa):
MRIRLIFSLKNKGAYLPFHHQYILAQFLKGLIVKGGQEEFFNYNYFNFSGLKGQTKVSRSGLHYYSSLVTLVVSAPDEPFIDYLLKQVFKTPKIELGNLILSPEYTEKEIEPPLETSNKFVCISPLVLLTPTFDDESGKRFINPDTDEFSDLLYESTLTRMEKSGWYNQEQMESFYKFQVVPDMVYVNKLREQQKKFARIYSVYDMDVKYEVRGYTLPFTLYAASEVQEFVFKCGLGAFTHKGFGMLDLANNMPSQRTEPYKFKREGFVPYRAQGHEPRKNDERADGGESKSVEEMRIRLIFSLKNKGAYLPFHHQYILAQFLKGLIVKGGQEEFFNYNYFNFSGLKGQTKVSRSGLHYYSSLVTLVVSAPDEPFIDYLLKQVFKTPKIELGNLILSPEYTEKEIEPPLETSNKFVCISPLVLLTPTFDDESGKRFINPDTDEFSDLLYESTLTRMEKSGWYNQEQMESFYKFQVVPDMVYVNKLREQQKKFARIYSVYDMDVKYEVRGYTLPFTLYAASEVQEFVFKCGLGAFTHKGFGMLDLANNMPSQRTEPYKFKREGFVPYRAQGHEPRKNDERADGGESKSVEE